Protein AF-A0A0L1I3W3-F1 (afdb_monomer)

Secondary structure (DSSP, 8-state):
-------------GGGEEEEETTEEEEEEE-SS-EEEEEEE------EEEE----STTSSTT-EEEE-------S----S-SEEEEEEEESTTSEEETTEEEEEEEEET--SS-GGG--EE-SSSSSPPEE-EEEEEEEEEETTEEEEEEEEEGGGGGG--S-EEEEEEEETTEEEEEEE----S-EEETT------SEEEE-TT-EEEEE-SSGGGHHHHHTT----TT-EEEESSSSEEEEE--SEESS-EEEEEEEE-SSS-EEEEEEEE--EE---SEEEEEETTSSS-TT-BTTB-HHHHTEEEETTEEEEEE--STT--SPEEEEEEEE--TT----TTTEEEETTEEEEHHHHTT--S--EEEEEEEEEP-TT-SS-EEEEEEEE-HHHHHHHHHTGGGS--EEEEEEEETTEEEEEEEEE-

Foldseek 3Di:
DDPPPPPPDPDDDPVQWDDLFPQWIWGWDDDPPDIDTDTHGHDDQGLEWEEELDPDPPPTRQWDKDFQPDDDDDDDPDDDDRIATEREAEQVRFDDDPQKTKGKYKYFQDFPDDQQPWDWDALDPQAATFRQFLAKDFPDDDPGMTMIMTIGGNVQLLVLDDWDWIWDDRDPRYIYIYIHPDHDDAEAELADDPDPDLEAEAEAFHKYKFFALDLVCCLVQQQFWDAAFQFFKHDPDSGIMITTHHQFHAAKDWGWHWHDDPPNDIDTGIYIYHGDHDDPAAEAEAALLDPPLRRADDVGPNNVVQWDDDPQEIEGEDELDPVDPFKHKYKYKFWRDPVDHWNPPQWFDDPNDTDGNCVQFVPNPSQKRWHHKTWGRDRPDPIIIIMTMIIRGNVSSVVCVVPVVVGDQWGWIWHCHPNDIHIHIYGHD

Radius of gyration: 25.88 Å; Cα contacts (8 Å, |Δi|>4): 914; chains: 1; bounding box: 99×52×63 Å

Nearest PDB structures (foldseek):
  7zwf-assembly1_A-2  TM=3.849E-01  e=6.733E-09  Plasmodium falciparum
  2ymo-assembly1_A  TM=3.704E-01  e=1.082E-05  Plasmodium falciparum 3D7
  7sqc-assembly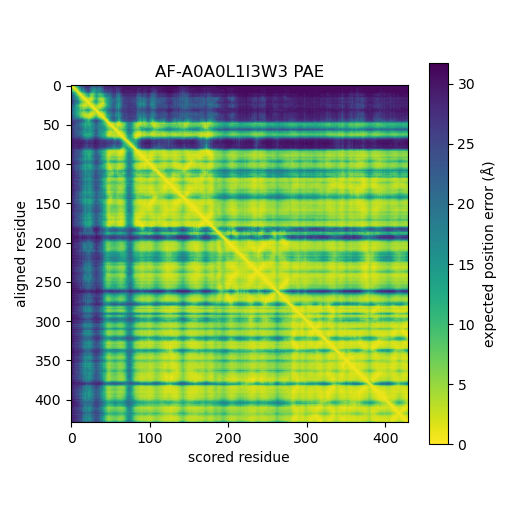1_F3  TM=1.656E-01  e=8.355E-05  Chlamydomonas reinhardtii
  3zmr-assembly2_B  TM=3.013E-01  e=6.967E-01  Bacteroides ovatus
  8rk3-assembly1_U  TM=2.278E-01  e=1.229E+00  Pseudomonas phage JBD30

Solvent-accessible surface area (backbone atoms only — not comparable to full-atom values): 24277 Å² total; per-residue (Å²): 139,81,85,76,78,78,83,81,78,95,74,90,62,84,89,39,63,44,78,38,28,41,31,30,31,37,36,60,46,76,55,101,88,49,78,46,81,43,81,47,76,55,91,53,78,46,50,32,37,32,44,57,87,55,99,48,89,80,60,22,35,51,44,44,84,44,69,66,70,92,74,85,85,90,91,76,97,74,83,92,67,65,51,35,33,38,25,69,30,50,55,75,72,38,49,76,56,94,68,28,31,32,42,41,42,35,25,46,76,47,71,81,39,73,69,89,78,26,39,56,41,54,88,53,94,74,54,53,60,23,57,54,59,41,29,73,43,80,77,47,76,54,100,56,34,34,30,35,37,44,29,28,52,49,81,55,57,84,70,40,86,57,76,43,79,25,55,28,69,46,50,98,54,32,33,42,33,47,29,40,69,51,74,78,87,58,72,48,58,32,72,63,81,86,62,92,66,76,59,48,81,44,49,52,55,36,33,35,41,43,67,48,88,46,59,86,45,46,63,70,54,64,41,67,47,75,68,66,76,66,19,29,38,48,72,80,52,85,38,34,34,39,37,34,41,30,59,44,32,94,58,70,44,81,39,58,47,71,32,40,47,89,80,86,38,69,51,76,37,44,28,38,39,43,46,42,69,69,86,81,70,52,55,42,30,40,21,65,84,43,94,66,68,34,34,36,36,91,96,40,57,68,20,39,83,37,45,49,79,56,97,46,42,34,39,32,58,40,79,47,49,91,86,60,84,57,52,42,32,41,38,38,32,34,48,69,41,99,88,54,64,52,48,48,51,49,29,26,50,55,98,88,37,82,40,50,36,47,70,61,50,66,47,70,80,32,41,60,48,54,50,65,53,43,33,44,62,61,63,79,54,98,66,58,34,32,37,25,35,32,36,42,31,44,71,44,41,56,52,44,56,80,40,48,93,81,44,63,46,71,45,35,36,60,41,59,49,97,95,39,73,31,43,39,35,40,35,57,80

Structure (mmCIF, N/CA/C/O backbone):
data_AF-A0A0L1I3W3-F1
#
_entry.id   AF-A0A0L1I3W3-F1
#
loop_
_atom_site.group_PDB
_atom_site.id
_atom_site.type_symbol
_atom_site.label_atom_id
_atom_site.label_alt_id
_atom_site.label_comp_id
_atom_site.label_asym_id
_atom_site.label_entity_id
_atom_site.label_seq_id
_atom_site.pdbx_PDB_ins_code
_atom_site.Cartn_x
_atom_site.Cartn_y
_atom_site.Cartn_z
_atom_site.occupancy
_atom_site.B_iso_or_equiv
_atom_site.auth_seq_id
_atom_site.auth_comp_id
_atom_site.auth_asym_id
_atom_site.auth_atom_id
_atom_site.pdbx_PDB_model_num
ATOM 1 N N . MET A 1 1 ? -72.632 -1.716 0.679 1.00 32.12 1 MET A N 1
ATOM 2 C CA . MET A 1 1 ? -71.463 -1.840 1.575 1.00 32.12 1 MET A CA 1
ATOM 3 C C . MET A 1 1 ? -70.277 -1.156 0.907 1.00 32.12 1 MET A C 1
ATOM 5 O O . MET A 1 1 ? -69.747 -1.685 -0.059 1.00 32.12 1 MET A O 1
ATOM 9 N N . ARG A 1 2 ? -69.946 0.070 1.332 1.00 24.55 2 ARG A N 1
ATOM 10 C CA . ARG A 1 2 ? -68.727 0.788 0.927 1.00 24.55 2 ARG A CA 1
ATOM 11 C C . ARG A 1 2 ? -67.687 0.540 2.020 1.00 24.55 2 ARG A C 1
ATOM 13 O O . ARG A 1 2 ? -67.900 0.978 3.146 1.00 24.55 2 ARG A O 1
ATOM 20 N N . ASN A 1 3 ? -66.609 -0.173 1.701 1.00 28.14 3 ASN A N 1
ATOM 21 C CA . ASN A 1 3 ? -65.451 -0.279 2.586 1.00 28.14 3 ASN A CA 1
ATOM 22 C C . ASN A 1 3 ? -64.669 1.034 2.509 1.00 28.14 3 ASN A C 1
ATOM 24 O O . ASN A 1 3 ? -63.868 1.240 1.600 1.00 28.14 3 ASN A O 1
ATOM 28 N N . ASN A 1 4 ? -64.937 1.928 3.459 1.00 31.19 4 ASN A N 1
ATOM 29 C CA . ASN A 1 4 ? -64.080 3.068 3.745 1.00 31.19 4 ASN A CA 1
ATOM 30 C C . ASN A 1 4 ? -62.803 2.540 4.410 1.00 31.19 4 ASN A C 1
ATOM 32 O O . ASN A 1 4 ? -62.801 2.245 5.604 1.00 31.19 4 ASN A O 1
ATOM 36 N N . ALA A 1 5 ? -61.721 2.416 3.642 1.00 31.83 5 ALA A N 1
ATOM 37 C CA . ALA A 1 5 ? -60.388 2.366 4.224 1.00 31.83 5 ALA A CA 1
ATOM 38 C C . ALA A 1 5 ? -60.124 3.732 4.873 1.00 31.83 5 ALA A C 1
ATOM 40 O O . ALA A 1 5 ? -59.986 4.744 4.187 1.00 31.83 5 ALA A O 1
ATOM 41 N N . ILE A 1 6 ? -60.138 3.775 6.204 1.00 30.36 6 ILE A N 1
ATOM 42 C CA . ILE A 1 6 ? -59.765 4.962 6.969 1.00 30.36 6 ILE A CA 1
ATOM 43 C C . ILE A 1 6 ? -58.246 5.102 6.839 1.00 30.36 6 ILE A C 1
ATOM 45 O O . ILE A 1 6 ? -57.497 4.273 7.348 1.00 30.36 6 ILE A O 1
ATOM 49 N N . SER A 1 7 ? -57.799 6.135 6.126 1.00 38.50 7 SER A N 1
ATOM 50 C CA . SER A 1 7 ? -56.400 6.561 6.111 1.00 38.50 7 SER A CA 1
ATOM 51 C C . SER A 1 7 ? -56.033 7.093 7.495 1.00 38.50 7 SER A C 1
ATOM 53 O O . SER A 1 7 ? -56.432 8.196 7.868 1.00 38.50 7 SER A O 1
ATOM 55 N N . SER A 1 8 ? -55.299 6.305 8.274 1.00 37.59 8 SER A N 1
ATOM 56 C CA . SER A 1 8 ? -54.745 6.728 9.558 1.00 37.59 8 SER A CA 1
ATOM 57 C C . SER A 1 8 ? -53.394 7.430 9.355 1.00 37.59 8 SER A C 1
ATOM 59 O O . SER A 1 8 ? -52.388 6.761 9.135 1.00 37.59 8 SER A O 1
ATOM 61 N N . GLY A 1 9 ? -53.384 8.764 9.479 1.00 41.81 9 GLY A N 1
ATOM 62 C CA . GLY A 1 9 ? -52.188 9.584 9.732 1.00 41.81 9 GLY A CA 1
ATOM 63 C C . GLY A 1 9 ? -51.567 10.268 8.505 1.00 41.81 9 GLY A C 1
ATOM 64 O O . GLY A 1 9 ? -50.912 9.626 7.696 1.00 41.81 9 GLY A O 1
ATOM 65 N N . ASN A 1 10 ? -51.713 11.596 8.411 1.00 39.38 10 ASN A N 1
ATOM 66 C CA . ASN A 1 10 ? -51.161 12.436 7.333 1.00 39.38 10 ASN A CA 1
ATOM 67 C C . ASN A 1 10 ? -49.741 12.979 7.602 1.00 39.38 10 ASN A C 1
ATOM 69 O O . ASN A 1 10 ? -49.244 13.775 6.811 1.00 39.38 10 ASN A O 1
ATOM 73 N N . GLU A 1 11 ? -49.067 12.583 8.686 1.00 46.62 11 GLU A N 1
ATOM 74 C CA . GLU A 1 11 ? -47.752 13.142 9.032 1.00 46.62 11 GLU A CA 1
ATOM 75 C C . GLU A 1 11 ? -46.655 12.077 9.046 1.00 46.62 11 GLU A C 1
ATOM 77 O O . GLU A 1 11 ? -46.411 11.387 10.037 1.00 46.62 11 GLU A O 1
ATOM 82 N N . TYR A 1 12 ? -45.953 11.987 7.919 1.00 45.53 12 TYR A N 1
ATOM 83 C CA . TYR A 1 12 ? -44.620 11.406 7.847 1.00 45.53 12 TYR A CA 1
ATOM 84 C C . TYR A 1 12 ? -43.681 12.166 8.798 1.00 45.53 12 TYR A C 1
ATOM 86 O O . TYR A 1 12 ? -43.536 13.383 8.697 1.00 45.53 12 TYR A O 1
ATOM 94 N N . ARG A 1 13 ? -43.031 11.447 9.719 1.00 51.47 13 ARG A N 1
ATOM 95 C CA . ARG A 1 13 ? -42.007 11.998 10.618 1.00 51.47 13 ARG A CA 1
ATOM 96 C C . ARG A 1 13 ? -40.660 11.371 10.290 1.00 51.47 13 ARG A C 1
ATOM 98 O O . ARG A 1 13 ? -40.440 10.189 10.547 1.00 51.47 13 ARG A O 1
ATOM 105 N N . GLU A 1 14 ? -39.770 12.185 9.736 1.00 40.00 14 GLU A N 1
ATOM 106 C CA . GLU A 1 14 ? -38.460 11.796 9.198 1.00 40.00 14 GLU A CA 1
ATOM 107 C C . GLU A 1 14 ? -37.551 11.095 10.234 1.00 40.00 14 GLU A C 1
ATOM 109 O O . GLU A 1 14 ? -36.748 10.239 9.877 1.00 40.00 14 GLU A O 1
ATOM 114 N N . GLY A 1 15 ? -37.746 11.357 11.534 1.00 40.88 15 GLY A N 1
ATOM 115 C CA . GLY A 1 15 ? -36.975 10.758 12.636 1.00 40.88 15 GLY A CA 1
ATOM 116 C C . GLY A 1 15 ? -37.292 9.296 12.996 1.00 40.88 15 GLY A C 1
ATOM 117 O O . GLY A 1 15 ? -36.609 8.736 13.848 1.00 40.88 15 GLY A O 1
ATOM 118 N N . ASN A 1 16 ? -38.294 8.664 12.370 1.00 50.69 16 ASN A N 1
ATOM 119 C CA . ASN A 1 16 ? -38.729 7.290 12.689 1.00 50.69 16 ASN A CA 1
ATOM 120 C C . ASN A 1 16 ? -38.300 6.238 11.649 1.00 50.69 16 ASN A C 1
ATOM 122 O O . ASN A 1 16 ? -38.809 5.111 11.641 1.00 50.69 16 ASN A O 1
ATOM 126 N N . LEU A 1 17 ? -37.382 6.606 10.755 1.00 53.34 17 LEU A N 1
ATOM 127 C CA . LEU A 1 17 ? -36.817 5.722 9.743 1.00 53.34 17 LEU A CA 1
ATOM 128 C C . LEU A 1 17 ? -35.491 5.135 10.225 1.00 53.34 17 LEU A C 1
ATOM 130 O O . LEU A 1 17 ? -34.501 5.841 10.394 1.00 53.34 17 LEU A O 1
ATOM 134 N N . PHE A 1 18 ? -35.459 3.817 10.385 1.00 55.09 18 PHE A N 1
ATOM 135 C CA . PHE A 1 18 ? -34.249 3.071 10.705 1.00 55.09 18 PHE A CA 1
ATOM 136 C C . PHE A 1 18 ? -33.809 2.295 9.472 1.00 55.09 18 PHE A C 1
ATOM 138 O O . PHE A 1 18 ? -34.452 1.329 9.058 1.00 55.09 18 PHE A O 1
ATOM 145 N N . LEU A 1 19 ? -32.715 2.723 8.850 1.00 48.75 19 LEU A N 1
ATOM 146 C CA . LEU A 1 19 ? -32.187 2.051 7.669 1.00 48.75 19 LEU A CA 1
ATOM 147 C C . LEU A 1 19 ? -31.677 0.652 8.056 1.00 48.75 19 LEU A C 1
ATOM 149 O O . LEU A 1 19 ? -30.746 0.525 8.848 1.00 48.75 19 LEU A O 1
ATOM 153 N N . LEU A 1 20 ? -32.291 -0.403 7.514 1.00 50.34 20 LEU A N 1
ATOM 154 C CA . LEU A 1 20 ? -31.858 -1.785 7.751 1.00 50.34 20 LEU A CA 1
ATOM 155 C C . LEU A 1 20 ? -30.804 -2.206 6.730 1.00 50.34 20 LEU A C 1
ATOM 157 O O . LEU A 1 20 ? -29.879 -2.940 7.061 1.00 50.34 20 LEU A O 1
ATOM 161 N N . ASN A 1 21 ? -30.984 -1.770 5.483 1.00 44.81 21 ASN A N 1
ATOM 162 C CA . ASN A 1 21 ? -30.038 -1.885 4.381 1.00 44.81 21 ASN A CA 1
ATOM 163 C C . ASN A 1 21 ? -30.440 -0.911 3.248 1.00 44.81 21 ASN A C 1
ATOM 165 O O . ASN A 1 21 ? -31.474 -0.245 3.299 1.00 44.81 21 ASN A O 1
ATOM 169 N N . ASP A 1 22 ? -29.666 -0.881 2.171 1.00 44.09 22 ASP A N 1
ATOM 170 C CA . ASP A 1 22 ? -29.839 0.031 1.024 1.00 44.09 22 ASP A CA 1
ATOM 171 C C . ASP A 1 22 ? -30.967 -0.347 0.080 1.00 44.09 22 ASP A C 1
ATOM 173 O O . ASP A 1 22 ? -31.096 0.174 -1.020 1.00 44.09 22 ASP A O 1
ATOM 177 N N . SER A 1 23 ? -31.784 -1.282 0.511 1.00 45.28 23 SER A N 1
ATOM 178 C CA . SER A 1 23 ? -33.004 -1.682 -0.142 1.00 45.28 23 SER A CA 1
ATOM 179 C C . SER A 1 23 ? -34.118 -1.842 0.879 1.00 45.28 23 SER A C 1
ATOM 181 O O . SER A 1 23 ? -35.153 -2.405 0.551 1.00 45.28 23 SER A O 1
ATOM 183 N N . THR A 1 24 ? -33.929 -1.470 2.151 1.00 52.06 24 THR A N 1
ATOM 184 C CA . THR A 1 24 ? -34.914 -1.737 3.198 1.00 52.06 24 THR A CA 1
ATOM 185 C C . THR A 1 24 ? -34.793 -0.778 4.380 1.00 52.06 24 THR A C 1
ATOM 187 O O . THR A 1 24 ? -33.747 -0.696 5.020 1.00 52.06 24 THR A O 1
ATOM 190 N N . VAL A 1 25 ? -35.886 -0.108 4.729 1.00 59.00 25 VAL A N 1
ATOM 191 C CA . VAL A 1 25 ? -35.992 0.767 5.901 1.00 59.00 25 VAL A CA 1
ATOM 192 C C . VAL A 1 25 ? -37.079 0.230 6.823 1.00 59.00 25 VAL A C 1
ATOM 194 O O . VAL A 1 25 ? -38.150 -0.164 6.365 1.00 59.00 25 VAL A O 1
ATOM 197 N N . LEU A 1 26 ? -36.795 0.184 8.118 1.00 60.22 26 LEU A N 1
ATOM 198 C CA . LEU A 1 26 ? -37.783 -0.052 9.157 1.00 60.22 26 LEU A CA 1
ATOM 199 C C . LEU A 1 26 ? -38.427 1.298 9.484 1.00 60.22 26 LEU A C 1
ATOM 201 O O . LEU A 1 26 ? -37.741 2.212 9.937 1.00 60.22 26 LEU A O 1
ATOM 205 N N . TYR A 1 27 ? -39.724 1.437 9.256 1.00 58.06 27 TYR A N 1
ATOM 206 C CA . TYR A 1 27 ? -40.475 2.596 9.721 1.00 58.06 27 TYR A CA 1
ATOM 207 C C . TYR A 1 27 ? -41.298 2.175 10.930 1.00 58.06 27 TYR A C 1
ATOM 209 O O . TYR A 1 27 ? -42.188 1.328 10.818 1.00 58.06 27 TYR A O 1
ATOM 217 N N . ASN A 1 28 ? -40.951 2.722 12.094 1.00 53.97 28 ASN A N 1
ATOM 218 C CA . ASN A 1 28 ? -41.685 2.455 13.322 1.00 53.97 28 ASN A CA 1
ATOM 219 C C . ASN A 1 28 ? -42.743 3.543 13.518 1.00 53.97 28 ASN A C 1
ATOM 221 O O . ASN A 1 28 ? -42.424 4.717 13.724 1.00 53.97 28 ASN A O 1
ATOM 225 N N . TYR A 1 29 ? -44.005 3.148 13.424 1.00 56.81 29 TYR A N 1
ATOM 226 C CA . TYR A 1 29 ? -45.146 4.027 13.602 1.00 56.81 29 TYR A CA 1
ATOM 227 C C . TYR A 1 29 ? -45.831 3.697 14.922 1.00 56.81 29 TYR A C 1
ATOM 229 O O . TYR A 1 29 ? -46.306 2.583 15.131 1.00 56.81 29 TYR A O 1
ATOM 237 N N . LEU A 1 30 ? -45.884 4.680 15.812 1.00 54.62 30 LEU A N 1
ATOM 238 C CA . LEU A 1 30 ? -46.616 4.593 17.066 1.00 54.62 30 LEU A CA 1
ATOM 239 C C . LEU A 1 30 ? -47.867 5.452 16.933 1.00 54.62 30 LEU A C 1
ATOM 241 O O . LEU A 1 30 ? -47.768 6.655 16.692 1.00 54.62 30 LEU A O 1
ATOM 245 N N . ASN A 1 31 ? -49.029 4.828 17.089 1.00 51.72 31 ASN A N 1
ATOM 246 C CA . ASN A 1 31 ? -50.277 5.532 17.347 1.00 51.72 31 ASN A CA 1
ATOM 247 C C . ASN A 1 31 ? -50.618 5.391 18.839 1.00 51.72 31 ASN A C 1
ATOM 249 O O . ASN A 1 31 ? -50.085 4.518 19.517 1.00 51.72 31 ASN A O 1
ATOM 253 N N . GLU A 1 32 ? -51.537 6.209 19.348 1.00 48.69 32 GLU A N 1
ATOM 254 C CA . GLU A 1 32 ? -51.949 6.277 20.758 1.00 48.69 32 GLU A CA 1
ATOM 255 C C . GLU A 1 32 ? -52.351 4.924 21.380 1.00 48.69 32 GLU A C 1
ATOM 257 O O . GLU A 1 32 ? -52.395 4.806 22.602 1.00 48.69 32 GLU A O 1
ATOM 262 N N . LYS A 1 33 ? -52.652 3.903 20.563 1.00 51.78 33 LYS A N 1
ATOM 263 C CA . LYS A 1 33 ? -53.108 2.579 21.016 1.00 51.78 33 LYS A CA 1
ATOM 264 C C . LYS A 1 33 ? -52.267 1.394 20.536 1.00 51.78 33 LYS A C 1
ATOM 266 O O . LYS A 1 33 ? -52.346 0.345 21.160 1.00 51.78 33 LYS A O 1
ATOM 271 N N . ASP A 1 34 ? -51.456 1.550 19.487 1.00 45.06 34 ASP A N 1
ATOM 272 C CA . ASP A 1 34 ? -50.763 0.438 18.823 1.00 45.06 34 ASP A CA 1
ATOM 273 C C . ASP A 1 34 ? -49.394 0.860 18.269 1.00 45.06 34 ASP A C 1
ATOM 275 O O . ASP A 1 34 ? -49.188 2.010 17.869 1.00 45.06 34 ASP A O 1
ATOM 279 N N . SER A 1 35 ? -48.478 -0.108 18.170 1.00 50.62 35 SER A N 1
ATOM 280 C CA . SER A 1 35 ? -47.206 0.042 17.455 1.00 50.62 35 SER A CA 1
ATOM 281 C C . SER A 1 35 ? -47.213 -0.783 16.171 1.00 50.62 35 SER A C 1
ATOM 283 O O . SER A 1 35 ? -47.541 -1.969 16.184 1.00 50.62 35 SER A O 1
ATOM 285 N N . TYR A 1 36 ? -46.845 -0.151 15.061 1.00 53.59 36 TYR A N 1
ATOM 286 C CA . TYR A 1 36 ? -46.778 -0.758 13.739 1.00 53.59 36 TYR A CA 1
ATOM 287 C C . TYR A 1 36 ? -45.350 -0.665 13.210 1.00 53.59 36 TYR A C 1
ATOM 289 O O . TYR A 1 36 ? -44.762 0.414 13.137 1.00 53.59 36 TYR A O 1
ATOM 297 N N . LEU A 1 37 ? -44.804 -1.809 12.800 1.00 50.56 37 LEU A N 1
ATOM 298 C CA . LEU A 1 37 ? -43.472 -1.903 12.221 1.00 50.56 37 LEU A CA 1
ATOM 299 C C . LEU A 1 37 ? -43.581 -2.176 10.722 1.00 50.56 37 LEU A C 1
ATOM 301 O O . LEU A 1 37 ? -43.945 -3.278 10.311 1.00 50.56 37 LEU A O 1
ATOM 305 N N . TYR A 1 38 ? -43.252 -1.184 9.901 1.00 51.56 38 TYR A N 1
ATOM 306 C CA . TYR A 1 38 ? -43.263 -1.329 8.450 1.00 51.56 38 TYR A CA 1
ATOM 307 C C . TYR A 1 38 ? -41.865 -1.652 7.932 1.00 51.56 38 TYR A C 1
ATOM 309 O O . TYR A 1 38 ? -40.892 -0.977 8.264 1.00 51.56 38 TYR A O 1
ATOM 317 N N . LEU A 1 39 ? -41.773 -2.671 7.078 1.00 52.25 39 LEU A N 1
ATOM 318 C CA . LEU A 1 39 ? -40.559 -3.010 6.343 1.00 52.25 39 LEU A CA 1
ATOM 319 C C . LEU A 1 39 ? -40.672 -2.463 4.913 1.00 52.25 39 LEU A C 1
ATOM 321 O O . LEU A 1 39 ? -41.289 -3.082 4.047 1.00 52.25 39 LEU A O 1
ATOM 325 N N . ILE A 1 40 ? -40.089 -1.295 4.662 1.00 53.94 40 ILE A N 1
ATOM 326 C CA . ILE A 1 40 ? -40.181 -0.598 3.375 1.00 53.94 40 ILE A CA 1
ATOM 327 C C . ILE A 1 40 ? -39.016 -1.032 2.498 1.00 53.94 40 ILE A C 1
ATOM 329 O O . ILE A 1 40 ? -37.878 -0.727 2.832 1.00 53.94 40 ILE A O 1
ATOM 333 N N . LYS A 1 41 ? -39.275 -1.713 1.375 1.00 46.84 41 LYS A N 1
ATOM 334 C CA . LYS A 1 41 ? -38.226 -2.129 0.432 1.00 46.84 41 LYS A CA 1
ATOM 335 C C . LYS A 1 41 ? -37.979 -1.070 -0.657 1.00 46.84 41 LYS A C 1
ATOM 337 O O . LYS A 1 41 ? -38.923 -0.661 -1.322 1.00 46.84 41 LYS A O 1
ATOM 342 N N . HIS A 1 42 ? -36.727 -0.673 -0.883 1.00 45.19 42 HIS A N 1
ATOM 343 C CA . HIS A 1 42 ? -36.258 0.175 -1.995 1.00 45.19 42 HIS A CA 1
ATOM 344 C C . HIS A 1 42 ? -35.174 -0.559 -2.817 1.00 45.19 42 HIS A C 1
ATOM 346 O O . HIS A 1 42 ? -34.877 -1.702 -2.504 1.00 45.19 42 HIS A O 1
ATOM 352 N N . LYS A 1 43 ? -34.632 -0.020 -3.915 1.00 37.38 43 LYS A N 1
ATOM 353 C CA . LYS A 1 43 ? -33.600 -0.700 -4.740 1.00 37.38 43 LYS A CA 1
ATOM 354 C C . LYS A 1 43 ? -32.288 0.100 -4.693 1.00 37.38 43 LYS A C 1
ATOM 356 O O . LYS A 1 43 ? -32.216 1.149 -5.322 1.00 37.38 43 LYS A O 1
ATOM 361 N N . GLY A 1 44 ? -31.264 -0.431 -4.015 1.00 41.28 44 GLY A N 1
ATOM 362 C CA . GLY A 1 44 ? -29.908 0.134 -3.907 1.00 41.28 44 GLY A CA 1
ATOM 363 C C . GLY A 1 44 ? -28.878 -0.874 -3.350 1.00 41.28 44 GLY A C 1
ATOM 364 O O . GLY A 1 44 ? -29.248 -1.925 -2.827 1.00 41.28 44 GLY A O 1
ATOM 365 N N . SER A 1 45 ? -27.580 -0.594 -3.526 1.00 42.53 45 SER A N 1
ATOM 366 C CA . SER A 1 45 ? -26.414 -1.417 -3.129 1.00 42.53 45 SER A CA 1
ATOM 367 C C . SER A 1 45 ? -26.109 -1.330 -1.627 1.00 42.53 45 SER A C 1
ATOM 369 O O . SER A 1 45 ? -25.884 -0.227 -1.171 1.00 42.53 45 SER A O 1
ATOM 371 N N . VAL A 1 46 ? -26.033 -2.428 -0.858 1.00 51.69 46 VAL A N 1
ATOM 372 C CA . VAL A 1 46 ? -25.930 -2.407 0.629 1.00 51.69 46 VAL A CA 1
ATOM 373 C C . VAL A 1 46 ? -24.640 -1.748 1.177 1.00 51.69 46 VAL A C 1
ATOM 375 O O . VAL A 1 46 ? -23.575 -2.358 1.175 1.00 51.69 46 VAL A O 1
ATOM 378 N N . LYS A 1 47 ? -24.755 -0.531 1.718 1.00 59.34 47 LYS A N 1
ATOM 379 C CA . LYS A 1 47 ? -23.778 0.266 2.484 1.00 59.34 47 LYS A CA 1
ATOM 380 C C . LYS A 1 47 ? -23.869 0.043 3.998 1.00 59.34 47 LYS A C 1
ATOM 382 O O . LYS A 1 47 ? -22.966 0.455 4.730 1.00 59.34 47 LYS A O 1
ATOM 387 N N . HIS A 1 48 ? -24.943 -0.598 4.469 1.00 68.69 48 HIS A N 1
ATOM 388 C CA . HIS A 1 48 ? -25.215 -0.830 5.890 1.00 68.69 48 HIS A CA 1
ATOM 389 C C . HIS A 1 48 ? -25.477 -2.313 6.194 1.00 68.69 48 HIS A C 1
ATOM 391 O O . HIS A 1 48 ? -26.465 -2.882 5.730 1.00 68.69 48 HIS A O 1
ATOM 397 N N . CYS A 1 49 ? -24.619 -2.934 7.011 1.00 75.38 49 CYS A N 1
ATOM 398 C CA . CYS A 1 49 ? -24.814 -4.304 7.504 1.00 75.38 49 CYS A CA 1
ATOM 399 C C . CYS A 1 49 ? -25.297 -4.269 8.962 1.00 75.38 49 CYS A C 1
ATOM 401 O O . CYS A 1 49 ? -24.635 -3.666 9.807 1.00 75.38 49 CYS A O 1
ATOM 403 N N . THR A 1 50 ? -26.404 -4.950 9.281 1.00 74.56 50 THR A N 1
ATOM 404 C CA . THR A 1 50 ? -26.921 -5.052 10.658 1.00 74.56 50 THR A CA 1
ATOM 405 C C . THR A 1 50 ? -26.853 -6.493 11.157 1.00 74.56 50 THR A C 1
ATOM 407 O O . THR A 1 50 ? -27.498 -7.388 10.608 1.00 74.56 50 THR A O 1
ATOM 410 N N . LEU A 1 51 ? -26.072 -6.719 12.213 1.00 73.50 51 LEU A N 1
ATOM 411 C CA . LEU A 1 51 ? -25.788 -8.028 12.790 1.00 73.50 51 LEU A CA 1
ATOM 412 C C . LEU A 1 51 ? -26.481 -8.203 14.148 1.00 73.50 51 LEU A C 1
ATOM 414 O O . LEU A 1 51 ? -26.112 -7.561 15.126 1.00 73.50 51 LEU A O 1
ATOM 418 N N . LEU A 1 52 ? -27.451 -9.117 14.214 1.00 69.38 52 LEU A N 1
ATOM 419 C CA . LEU A 1 52 ? -28.153 -9.526 15.439 1.00 69.38 52 LEU A CA 1
ATOM 420 C C . LEU A 1 52 ? -27.610 -10.833 16.045 1.00 69.38 52 LEU A C 1
ATOM 422 O O . LEU A 1 52 ? -28.059 -11.244 17.110 1.00 69.38 52 LEU A O 1
ATOM 426 N N . TYR A 1 53 ? -26.704 -11.531 15.347 1.00 68.44 53 TYR A N 1
ATOM 427 C CA . TYR A 1 53 ? -26.229 -12.896 15.651 1.00 68.44 53 TYR A CA 1
ATOM 428 C C . TYR A 1 53 ? -27.323 -13.979 15.701 1.00 68.44 53 TYR A C 1
ATOM 430 O O . TYR A 1 53 ? -27.087 -15.112 16.126 1.00 68.44 53 TYR A O 1
ATOM 438 N N . LEU A 1 54 ? -28.526 -13.682 15.214 1.00 67.31 54 LEU A N 1
ATOM 439 C CA . LEU A 1 54 ? -29.614 -14.652 15.137 1.00 67.31 54 LEU A CA 1
ATOM 440 C C . LEU A 1 54 ? -29.463 -15.491 13.867 1.00 67.31 54 LEU A C 1
ATOM 442 O O . LEU A 1 54 ? -29.560 -14.964 12.766 1.00 67.31 54 LEU A O 1
ATOM 446 N N . LYS A 1 55 ? -29.287 -16.812 13.979 1.00 65.25 55 LYS A N 1
ATOM 447 C CA . LYS A 1 55 ? -29.157 -17.725 12.820 1.00 65.25 55 LYS A CA 1
ATOM 448 C C . LYS A 1 55 ? -30.506 -18.019 12.127 1.00 65.25 55 LYS A C 1
ATOM 450 O O . LYS A 1 55 ? -30.770 -19.160 11.759 1.00 65.25 55 LYS A O 1
ATOM 455 N N . LYS A 1 56 ? -31.360 -17.001 11.974 1.00 61.66 56 LYS A N 1
ATOM 456 C CA . LYS A 1 56 ? -32.628 -17.034 11.231 1.00 61.66 56 LYS A CA 1
ATOM 457 C C . LYS A 1 56 ? -32.487 -16.197 9.960 1.00 61.66 56 LYS A C 1
ATOM 459 O O . LYS A 1 56 ? -31.890 -15.120 9.987 1.00 61.66 56 LYS A O 1
ATOM 464 N N . GLU A 1 57 ? -33.040 -16.686 8.855 1.00 51.94 57 GLU A N 1
ATOM 465 C CA . GLU A 1 57 ? -33.089 -15.931 7.600 1.00 51.94 57 GLU A CA 1
ATOM 466 C C . GLU A 1 57 ? -33.846 -14.607 7.828 1.00 51.94 57 GLU A C 1
ATOM 468 O O . GLU A 1 57 ? -34.792 -14.558 8.613 1.00 51.94 57 GLU A O 1
ATOM 473 N N . TYR A 1 58 ? -33.375 -13.517 7.209 1.00 59.53 58 TYR A N 1
ATOM 474 C CA . TYR A 1 58 ? -33.909 -12.144 7.324 1.00 59.53 58 TYR A CA 1
ATOM 475 C C . TYR A 1 58 ? -33.711 -11.414 8.666 1.00 59.53 58 TYR A C 1
ATOM 477 O O . TYR A 1 58 ? -33.947 -10.210 8.727 1.00 59.53 58 TYR A O 1
ATOM 485 N N . ALA A 1 59 ? -33.223 -12.080 9.719 1.00 61.06 59 ALA A N 1
ATOM 486 C CA . ALA A 1 59 ? -32.981 -11.442 11.018 1.00 61.06 59 ALA A CA 1
ATOM 487 C C . ALA A 1 59 ? -31.716 -10.567 11.055 1.00 61.06 59 ALA A C 1
ATOM 489 O O . ALA A 1 59 ? -31.550 -9.785 11.977 1.00 61.06 59 ALA A O 1
ATOM 490 N N . ASN A 1 60 ? -30.821 -10.682 10.071 1.00 67.38 60 ASN A N 1
ATOM 491 C CA . ASN A 1 60 ? -29.597 -9.877 9.984 1.00 67.38 60 ASN A CA 1
ATOM 492 C C . ASN A 1 60 ? -29.600 -9.133 8.644 1.00 67.38 60 ASN A C 1
ATOM 494 O O . ASN A 1 60 ? -29.089 -9.661 7.653 1.00 67.38 60 ASN A O 1
ATOM 498 N N . PRO A 1 61 ? -30.243 -7.957 8.562 1.00 68.88 61 PRO A N 1
ATOM 499 C CA . PRO A 1 61 ? -30.290 -7.175 7.336 1.00 68.88 61 PRO A CA 1
ATOM 500 C C . PRO A 1 61 ? -28.902 -6.950 6.724 1.00 68.88 61 PRO A C 1
ATOM 502 O O . PRO A 1 61 ? -27.936 -6.634 7.417 1.00 68.88 61 PRO A O 1
ATOM 505 N N . GLY A 1 62 ? -28.807 -7.148 5.409 1.00 71.75 62 GLY A N 1
ATOM 506 C CA . GLY A 1 62 ? -27.543 -7.105 4.669 1.00 71.75 62 GLY A CA 1
ATOM 507 C C . GLY A 1 62 ? -26.780 -8.435 4.638 1.00 71.75 62 GLY A C 1
ATOM 508 O O . GLY A 1 62 ? -26.004 -8.645 3.711 1.00 71.75 62 GLY A O 1
ATOM 509 N N . PHE A 1 63 ? -27.033 -9.370 5.563 1.00 76.94 63 PHE A N 1
ATOM 510 C CA . PHE A 1 63 ? -26.400 -10.691 5.549 1.00 76.94 63 PHE A CA 1
ATOM 511 C C . PHE A 1 63 ? -27.241 -11.731 4.805 1.00 76.94 63 PHE A C 1
ATOM 513 O O . PHE A 1 63 ? -28.397 -11.996 5.140 1.00 76.94 63 PHE A O 1
ATOM 520 N N . VAL A 1 64 ? -26.620 -12.391 3.831 1.00 81.88 64 VAL A N 1
ATOM 521 C CA . VAL A 1 64 ? -27.203 -13.483 3.046 1.00 81.88 64 VAL A CA 1
ATOM 522 C C . VAL A 1 64 ? -26.559 -14.803 3.456 1.00 81.88 64 VAL A C 1
ATOM 524 O O . VAL A 1 64 ? -25.343 -14.893 3.618 1.00 81.88 64 VAL A O 1
ATOM 527 N N . LYS A 1 65 ? -27.373 -15.844 3.637 1.00 83.19 65 LYS A N 1
ATOM 528 C CA . LYS A 1 65 ? -26.891 -17.196 3.926 1.00 83.19 65 LYS A CA 1
ATOM 529 C C . LYS A 1 65 ? -26.305 -17.818 2.657 1.00 83.19 65 LYS A C 1
ATOM 531 O O . LYS A 1 65 ? -27.027 -18.087 1.704 1.00 83.19 65 LYS A O 1
ATOM 536 N N . GLU A 1 66 ? -25.009 -18.089 2.663 1.00 82.75 66 GLU A N 1
ATOM 537 C CA . GLU A 1 66 ? -24.310 -18.827 1.616 1.00 82.75 66 GLU A CA 1
ATOM 538 C C . GLU A 1 66 ? -24.014 -20.250 2.096 1.00 82.75 66 GLU A C 1
ATOM 540 O O . GLU A 1 66 ? -23.417 -20.453 3.155 1.00 82.75 66 GLU A O 1
ATOM 545 N N . ILE A 1 67 ? -24.403 -21.250 1.305 1.00 79.56 67 ILE A N 1
ATOM 546 C CA . ILE A 1 67 ? -24.045 -22.650 1.553 1.00 79.56 67 ILE A CA 1
ATOM 547 C C . ILE A 1 67 ? -22.652 -22.889 0.962 1.00 79.56 67 ILE A C 1
ATOM 549 O O . ILE A 1 67 ? -22.442 -22.671 -0.233 1.00 79.56 67 ILE A O 1
ATOM 553 N N . LYS A 1 68 ? -21.700 -23.355 1.781 1.00 67.50 68 LYS A N 1
ATOM 554 C CA . LYS A 1 68 ? -20.367 -23.773 1.327 1.00 67.50 68 LYS A CA 1
ATOM 555 C C . LYS A 1 68 ? -20.531 -24.978 0.392 1.00 67.50 68 LYS A C 1
ATOM 557 O O . LYS A 1 68 ? -20.659 -26.109 0.849 1.00 67.50 68 LYS A O 1
ATOM 562 N N . ARG A 1 69 ? -20.531 -24.756 -0.924 1.00 54.00 69 ARG A N 1
ATOM 563 C CA . ARG A 1 69 ? -20.260 -25.830 -1.890 1.00 54.00 69 ARG A CA 1
ATOM 564 C C . ARG A 1 69 ? -18.753 -26.076 -1.849 1.00 54.00 69 ARG A C 1
ATOM 566 O O . ARG A 1 69 ? -18.003 -25.121 -2.015 1.00 54.00 69 ARG A O 1
ATOM 573 N N . ASN A 1 70 ? -18.339 -27.307 -1.542 1.00 44.59 70 ASN A N 1
ATOM 574 C CA . ASN A 1 70 ? -16.944 -27.735 -1.378 1.00 44.59 70 ASN A CA 1
ATOM 575 C C . ASN A 1 70 ? -15.996 -27.062 -2.389 1.00 44.59 70 ASN A C 1
ATOM 577 O O . ASN A 1 70 ? -15.876 -27.519 -3.522 1.00 44.59 70 ASN A O 1
ATOM 581 N N . HIS A 1 71 ? -15.298 -26.008 -1.964 1.00 41.84 71 HIS A N 1
ATOM 582 C CA . HIS A 1 71 ? -14.095 -25.537 -2.634 1.00 41.84 71 HIS A CA 1
ATOM 583 C C . HIS A 1 71 ? -12.907 -26.041 -1.828 1.00 41.84 71 HIS A C 1
ATOM 585 O O . HIS A 1 71 ? -12.748 -25.751 -0.643 1.00 41.84 71 HIS A O 1
ATOM 591 N N . THR A 1 72 ? -12.127 -26.884 -2.487 1.00 43.50 72 THR A N 1
ATOM 592 C CA . THR A 1 72 ? -10.894 -27.476 -1.998 1.00 43.50 72 THR A CA 1
ATOM 593 C C . THR A 1 72 ? -9.852 -26.418 -1.633 1.00 43.50 72 THR A C 1
ATOM 595 O O . THR A 1 72 ? -9.758 -25.365 -2.259 1.00 43.50 72 THR A O 1
ATOM 598 N N . THR A 1 73 ? -9.027 -26.813 -0.661 1.00 39.41 73 THR A N 1
ATOM 599 C CA . THR A 1 73 ? -7.711 -26.297 -0.243 1.00 39.41 73 THR A CA 1
ATOM 600 C C . THR A 1 73 ? -7.625 -25.070 0.684 1.00 39.41 73 THR A C 1
ATOM 602 O O . THR A 1 73 ? -7.660 -23.919 0.271 1.00 39.41 73 THR A O 1
ATOM 605 N N . THR A 1 74 ? -7.364 -25.423 1.956 1.00 40.50 74 THR A N 1
ATOM 606 C CA . THR A 1 74 ? -6.380 -24.851 2.902 1.00 40.50 74 THR A CA 1
ATOM 607 C C . THR A 1 74 ? -6.618 -23.462 3.493 1.00 40.50 74 THR A C 1
ATOM 609 O O . THR A 1 74 ? -6.126 -22.474 2.969 1.00 40.50 74 THR A O 1
ATOM 612 N N . LEU A 1 75 ? -7.243 -23.422 4.678 1.00 35.97 75 LEU A N 1
ATOM 613 C CA . LEU A 1 75 ? -6.612 -23.124 5.985 1.00 35.97 75 LEU A CA 1
ATOM 614 C C . LEU A 1 75 ? -7.684 -22.655 6.977 1.00 35.97 75 LEU A C 1
ATOM 616 O O . LEU A 1 75 ? -8.000 -21.476 7.045 1.00 35.97 75 LEU A O 1
ATOM 620 N N . THR A 1 76 ? -8.248 -23.610 7.718 1.00 38.16 76 THR A N 1
ATOM 621 C CA . THR A 1 76 ? -8.618 -23.574 9.151 1.00 38.16 76 THR A CA 1
ATOM 622 C C . THR A 1 76 ? -9.634 -24.686 9.406 1.00 38.16 76 THR A C 1
ATOM 624 O O . THR A 1 76 ? -10.603 -24.866 8.669 1.00 38.16 76 THR A O 1
ATOM 627 N N . LYS A 1 77 ? -9.356 -25.509 10.421 1.00 38.31 77 LYS A N 1
ATOM 628 C CA . LYS A 1 77 ? -10.278 -26.521 10.937 1.00 38.31 77 LYS A CA 1
ATOM 629 C C . LYS A 1 77 ? -11.422 -25.794 11.646 1.00 38.31 77 LYS A C 1
ATOM 631 O O . LYS A 1 77 ? -11.321 -25.574 12.844 1.00 38.31 77 LYS A O 1
ATOM 636 N N . ASP A 1 78 ? -12.484 -25.450 10.927 1.00 41.44 78 ASP A N 1
ATOM 637 C CA . ASP A 1 78 ? -13.753 -25.086 11.559 1.00 41.44 78 ASP A CA 1
ATOM 638 C C . ASP A 1 78 ? -14.764 -26.215 11.382 1.00 41.44 78 ASP A C 1
ATOM 640 O O . ASP A 1 78 ? -15.259 -26.504 10.289 1.00 41.44 78 ASP A O 1
ATOM 644 N N . ASN A 1 79 ? -15.030 -26.879 12.503 1.00 42.66 79 ASN A N 1
ATOM 645 C CA . ASN A 1 79 ? -16.054 -27.893 12.652 1.00 42.66 79 ASN A CA 1
ATOM 646 C C . ASN A 1 79 ? -17.452 -27.286 12.439 1.00 42.66 79 ASN A C 1
ATOM 648 O O . ASN A 1 79 ? -17.821 -26.279 13.038 1.00 42.66 79 ASN A O 1
ATOM 652 N N . SER A 1 80 ? -18.293 -28.030 11.717 1.00 47.56 80 SER A N 1
ATOM 653 C CA . SER A 1 80 ? -19.742 -28.137 11.962 1.00 47.56 80 SER A CA 1
ATOM 654 C C . SER A 1 80 ? -20.675 -26.971 11.596 1.00 47.56 80 SER A C 1
ATOM 656 O O . SER A 1 80 ? -21.646 -26.734 12.304 1.00 47.56 80 SER A O 1
ATOM 658 N N . ASN A 1 81 ? -20.485 -26.291 10.459 1.00 55.38 81 ASN A N 1
ATOM 659 C CA . ASN A 1 81 ? -21.612 -25.642 9.762 1.00 55.38 81 ASN A CA 1
ATOM 660 C C . ASN A 1 81 ? -21.315 -25.437 8.267 1.00 55.38 81 ASN A C 1
ATOM 662 O O . ASN A 1 81 ? -20.384 -24.727 7.891 1.00 55.38 81 ASN A O 1
ATOM 666 N N . ASN A 1 82 ? -22.155 -26.015 7.400 1.00 70.88 82 ASN A N 1
ATOM 667 C CA . ASN A 1 82 ? -22.035 -25.918 5.935 1.00 70.88 82 ASN A CA 1
ATOM 668 C C . ASN A 1 82 ? -22.514 -24.573 5.366 1.00 70.88 82 ASN A C 1
ATOM 670 O O . ASN A 1 82 ? -22.722 -24.450 4.161 1.00 70.88 82 ASN A O 1
ATOM 674 N N . TYR A 1 83 ? -22.723 -23.562 6.206 1.00 77.00 83 TYR A N 1
ATOM 675 C CA . TYR A 1 83 ? -23.209 -22.261 5.772 1.00 77.00 83 TYR A CA 1
ATOM 676 C C . TYR A 1 83 ? -22.512 -21.123 6.513 1.00 77.00 83 TYR A C 1
ATOM 678 O O . TYR A 1 83 ? -22.140 -21.247 7.681 1.00 77.00 83 TYR A O 1
ATOM 686 N N . ARG A 1 84 ? -22.364 -20.004 5.809 1.00 87.56 84 ARG A N 1
ATOM 687 C CA . ARG A 1 84 ? -21.899 -18.718 6.332 1.00 87.56 84 ARG A CA 1
ATOM 688 C C . ARG A 1 84 ? -22.940 -17.647 6.040 1.00 87.56 84 ARG A C 1
ATOM 690 O O . ARG A 1 84 ? -23.666 -17.755 5.058 1.00 87.56 84 ARG A O 1
ATOM 697 N N . TYR A 1 85 ? -23.015 -16.628 6.878 1.00 85.12 85 TYR A N 1
ATOM 698 C CA . TYR A 1 85 ? -23.813 -15.435 6.622 1.00 85.12 85 TYR A CA 1
ATOM 699 C C . TYR A 1 85 ? -22.886 -14.322 6.162 1.00 85.12 85 TYR A C 1
ATOM 701 O O . TYR A 1 85 ? -21.887 -14.039 6.817 1.00 85.12 85 TYR A O 1
ATOM 709 N N . VAL A 1 86 ? -23.198 -13.709 5.030 1.00 87.69 86 VAL A N 1
ATOM 710 C CA . VAL A 1 86 ? -22.279 -12.818 4.328 1.00 87.69 86 VAL A CA 1
ATOM 711 C C . VAL A 1 86 ? -22.956 -11.498 4.010 1.00 87.69 86 VAL A C 1
ATOM 713 O O . VAL A 1 86 ? -23.990 -11.495 3.348 1.00 87.69 86 VAL A O 1
ATOM 716 N N . CYS A 1 87 ? -22.344 -10.390 4.417 1.00 86.19 87 CYS A N 1
ATOM 717 C CA . CYS A 1 87 ? -22.670 -9.061 3.908 1.00 86.19 87 CYS A CA 1
ATOM 718 C C . CYS A 1 87 ? -21.615 -8.649 2.874 1.00 86.19 87 CYS A C 1
ATOM 720 O O . CYS A 1 87 ? -20.429 -8.616 3.196 1.00 86.19 87 CYS A O 1
ATOM 722 N N . ASN A 1 88 ? -22.020 -8.371 1.634 1.00 86.94 88 ASN A N 1
ATOM 723 C CA . ASN A 1 88 ? -21.111 -7.911 0.581 1.00 86.94 88 ASN A CA 1
ATOM 724 C C . ASN A 1 88 ? -21.227 -6.390 0.440 1.00 86.94 88 ASN A C 1
ATOM 726 O O . ASN A 1 88 ? -22.311 -5.885 0.166 1.00 86.94 88 ASN A O 1
ATOM 730 N N . ILE A 1 89 ? -20.103 -5.697 0.582 1.00 87.50 89 ILE A N 1
ATOM 731 C CA . ILE A 1 89 ? -19.963 -4.251 0.431 1.00 87.50 89 ILE A CA 1
ATOM 732 C C . ILE A 1 89 ? -19.033 -4.008 -0.754 1.00 87.50 89 ILE A C 1
ATOM 734 O O . ILE A 1 89 ? -17.949 -4.587 -0.813 1.00 87.50 89 ILE A O 1
ATOM 738 N N . ASN A 1 90 ? -19.429 -3.157 -1.694 1.00 87.62 90 ASN A N 1
ATOM 739 C CA . ASN A 1 90 ? -18.551 -2.735 -2.781 1.00 87.62 90 ASN A CA 1
ATOM 740 C C . ASN A 1 90 ? -17.872 -1.419 -2.414 1.00 87.62 90 ASN A C 1
ATOM 742 O O . ASN A 1 90 ? -18.505 -0.520 -1.863 1.00 87.62 90 ASN A O 1
ATOM 746 N N . TYR A 1 91 ? -16.591 -1.298 -2.743 1.00 88.38 91 TYR A N 1
ATOM 747 C CA . TYR A 1 91 ? -15.803 -0.109 -2.443 1.00 88.38 91 TYR A CA 1
ATOM 748 C C . TYR A 1 91 ? -16.336 1.146 -3.153 1.00 88.38 91 TYR A C 1
ATOM 750 O O . TYR A 1 91 ? -16.392 2.226 -2.561 1.00 88.38 91 TYR A O 1
ATOM 758 N N . ASP A 1 92 ? -16.779 0.999 -4.402 1.00 83.56 92 ASP A N 1
ATOM 759 C CA . ASP A 1 92 ? -17.275 2.129 -5.199 1.00 83.56 92 ASP A CA 1
ATOM 760 C C . ASP A 1 92 ? -18.582 2.713 -4.653 1.00 83.56 92 ASP A C 1
ATOM 762 O O . ASP A 1 92 ? -18.832 3.908 -4.817 1.00 83.56 92 ASP A O 1
ATOM 766 N N . ASP A 1 93 ? -19.360 1.893 -3.941 1.00 81.31 93 ASP A N 1
ATOM 767 C CA . ASP A 1 93 ? -20.659 2.260 -3.372 1.00 81.31 93 ASP A CA 1
ATOM 768 C C . ASP A 1 93 ? -20.528 2.967 -2.005 1.00 81.31 93 ASP A C 1
ATOM 770 O O . ASP A 1 93 ? -21.516 3.489 -1.476 1.00 81.31 93 ASP A O 1
ATOM 774 N N . LEU A 1 94 ? -19.320 3.003 -1.424 1.00 86.06 94 LEU A N 1
ATOM 775 C CA . LEU A 1 94 ? -19.062 3.585 -0.106 1.00 86.06 94 LEU A CA 1
ATOM 776 C C . LEU A 1 94 ? -19.348 5.089 -0.059 1.00 86.06 94 LEU A C 1
ATOM 778 O O . LEU A 1 94 ? -19.048 5.837 -0.992 1.00 86.06 94 LEU A O 1
ATOM 782 N N . SER A 1 95 ? -19.854 5.542 1.087 1.00 83.75 95 SER A N 1
ATOM 783 C CA . SER A 1 95 ? -20.072 6.961 1.358 1.00 83.75 95 SER A CA 1
ATOM 784 C C . SER A 1 95 ? -18.741 7.706 1.421 1.00 83.75 95 SER A C 1
ATOM 786 O O . SER A 1 95 ? -17.776 7.213 2.001 1.00 83.75 95 SER A O 1
ATOM 788 N N . ILE A 1 96 ? -18.689 8.909 0.850 1.00 83.31 96 ILE A N 1
ATOM 789 C CA . ILE A 1 96 ? -17.496 9.763 0.853 1.00 83.31 96 ILE A CA 1
ATOM 790 C C . ILE A 1 96 ? -17.633 10.791 1.978 1.00 83.31 96 ILE A C 1
ATOM 792 O O . ILE A 1 96 ? -18.656 11.464 2.086 1.00 83.31 96 ILE A O 1
ATOM 796 N N . ASN A 1 97 ? -16.597 10.927 2.801 1.00 78.81 97 ASN A N 1
ATOM 797 C CA . ASN A 1 97 ? -16.459 11.998 3.782 1.00 78.81 97 ASN A CA 1
ATOM 798 C C . ASN A 1 97 ? -15.045 12.579 3.683 1.00 78.81 97 ASN A C 1
ATOM 800 O O . ASN A 1 97 ? -14.080 11.929 4.083 1.00 78.81 97 ASN A O 1
ATOM 804 N N . LEU A 1 98 ? -14.928 13.799 3.147 1.00 83.81 98 LEU A N 1
ATOM 805 C CA . LEU A 1 98 ? -13.647 14.463 2.890 1.00 83.81 98 LEU A CA 1
ATOM 806 C C . LEU A 1 98 ? -12.689 13.549 2.092 1.00 83.81 98 LEU A C 1
ATOM 808 O O . LEU A 1 98 ? -12.951 13.219 0.931 1.00 83.81 98 LEU A O 1
ATOM 812 N N . ASN A 1 99 ? -11.598 13.124 2.735 1.00 85.31 99 ASN A N 1
ATOM 813 C CA . ASN A 1 99 ? -10.534 12.303 2.161 1.00 85.31 99 ASN A CA 1
ATOM 814 C C . ASN A 1 99 ? -10.701 10.803 2.443 1.00 85.31 99 ASN A C 1
ATOM 816 O O . ASN A 1 99 ? -9.831 10.020 2.071 1.00 85.31 99 ASN A O 1
ATOM 820 N N . ASP A 1 100 ? -11.814 10.398 3.051 1.00 88.25 100 ASP A N 1
ATOM 821 C CA . ASP A 1 100 ? -12.102 9.006 3.370 1.00 88.25 100 ASP A CA 1
ATOM 822 C C . ASP A 1 100 ? -13.363 8.525 2.645 1.00 88.25 100 ASP A C 1
ATOM 824 O O . ASP A 1 100 ? -14.310 9.275 2.384 1.00 88.25 100 ASP A O 1
ATOM 828 N N . ARG A 1 101 ? -13.396 7.227 2.366 1.00 89.62 101 ARG A N 1
ATOM 829 C CA . ARG A 1 101 ? -14.630 6.476 2.151 1.00 89.62 101 ARG A CA 1
ATOM 830 C C . ARG A 1 101 ? -14.975 5.706 3.407 1.00 89.62 101 ARG A C 1
ATOM 832 O O . ARG A 1 101 ? -14.079 5.289 4.135 1.00 89.62 101 ARG A O 1
ATOM 839 N N . TYR A 1 102 ? -16.255 5.483 3.659 1.00 89.31 102 TYR A N 1
ATOM 840 C CA . TYR A 1 102 ? -16.672 4.713 4.820 1.00 89.31 102 TYR A CA 1
ATOM 841 C C . TYR A 1 102 ? -17.941 3.898 4.577 1.00 89.31 102 TYR A C 1
ATOM 843 O O . TYR A 1 102 ? -18.773 4.226 3.728 1.00 89.31 102 TYR A O 1
ATOM 851 N N . PHE A 1 103 ? -18.081 2.830 5.360 1.00 86.50 103 PHE A N 1
ATOM 852 C CA . PHE A 1 103 ? -19.317 2.062 5.522 1.00 86.50 103 PHE A CA 1
ATOM 853 C C . PHE A 1 103 ? -19.651 1.911 7.000 1.00 86.50 103 PHE A C 1
ATOM 855 O O . PHE A 1 103 ? -18.802 2.118 7.873 1.00 86.50 103 PHE A O 1
ATOM 862 N N . ILE A 1 104 ? -20.900 1.536 7.269 1.00 83.56 104 ILE A N 1
ATOM 863 C CA . ILE A 1 104 ? -21.417 1.390 8.625 1.00 83.56 104 ILE A CA 1
ATOM 864 C C . ILE A 1 104 ? -21.828 -0.056 8.888 1.00 83.56 104 ILE A C 1
ATOM 866 O O . ILE A 1 104 ? -22.481 -0.711 8.073 1.00 83.56 104 ILE A O 1
ATOM 870 N N . VAL A 1 105 ? -21.466 -0.534 10.075 1.00 82.44 105 VAL A N 1
ATOM 871 C CA . VAL A 1 105 ? -21.867 -1.836 10.601 1.00 82.44 105 VAL A CA 1
ATOM 872 C C . VAL A 1 105 ? -22.535 -1.632 11.955 1.00 82.44 105 VAL A C 1
ATOM 874 O O . VAL A 1 105 ? -21.929 -1.085 12.876 1.00 82.44 105 VAL A O 1
ATOM 877 N N . SER A 1 106 ? -23.772 -2.101 12.085 1.00 79.94 106 SER A N 1
ATOM 878 C CA . SER A 1 106 ? -24.534 -2.086 13.336 1.00 79.94 106 SER A CA 1
ATOM 879 C C . SER A 1 106 ? -24.537 -3.481 13.950 1.00 79.94 106 SER A C 1
ATOM 881 O O . SER A 1 106 ? -24.812 -4.454 13.251 1.00 79.94 106 SER A O 1
ATOM 883 N N . VAL A 1 107 ? -24.230 -3.607 15.243 1.00 77.81 107 VAL A N 1
ATOM 884 C CA . VAL A 1 107 ? -24.015 -4.917 15.882 1.00 77.81 107 VAL A CA 1
ATOM 885 C C . VAL A 1 107 ? -24.695 -5.004 17.245 1.00 77.81 107 VAL A C 1
ATOM 887 O O . VAL A 1 107 ? -24.462 -4.162 18.113 1.00 77.81 107 VAL A O 1
ATOM 890 N N . TYR A 1 108 ? -25.510 -6.042 17.437 1.00 73.50 108 TYR A N 1
ATOM 891 C CA . TYR A 1 108 ? -26.150 -6.388 18.707 1.00 73.50 108 TYR A CA 1
ATOM 892 C C . TYR A 1 108 ? -25.116 -6.941 19.695 1.00 73.50 108 TYR A C 1
ATOM 894 O O . TYR A 1 108 ? -24.423 -7.907 19.378 1.00 73.50 108 TYR A O 1
ATOM 902 N N . ASN A 1 109 ? -25.006 -6.331 20.877 1.00 69.56 109 ASN A N 1
ATOM 903 C CA . ASN A 1 109 ? -24.026 -6.648 21.927 1.00 69.56 109 ASN A CA 1
ATOM 904 C C . ASN A 1 109 ? -22.544 -6.565 21.492 1.00 69.56 109 ASN A C 1
ATOM 906 O O . ASN A 1 109 ? -21.684 -7.211 22.088 1.00 69.56 109 ASN A O 1
ATOM 910 N N . GLY A 1 110 ? -22.232 -5.746 20.479 1.00 70.69 110 GLY A N 1
ATOM 911 C CA . GLY A 1 110 ? -20.861 -5.524 20.004 1.00 70.69 110 GLY A CA 1
ATOM 912 C C . GLY A 1 110 ? -20.273 -6.688 19.193 1.00 70.69 110 GLY A C 1
ATOM 913 O O . GLY A 1 110 ? -20.889 -7.739 19.002 1.00 70.69 110 GLY A O 1
ATOM 914 N N . VAL A 1 111 ? -19.071 -6.492 18.640 1.00 73.81 111 VAL A N 1
ATOM 915 C CA . VAL A 1 111 ? -18.413 -7.525 17.823 1.00 73.81 111 VAL A CA 1
ATOM 916 C C . VAL A 1 111 ? -17.657 -8.510 18.712 1.00 73.81 111 VAL A C 1
ATOM 918 O O . VAL A 1 111 ? -16.910 -8.094 19.593 1.00 73.81 111 VAL A O 1
ATOM 921 N N . LYS A 1 112 ? -17.841 -9.817 18.479 1.00 76.31 112 LYS A N 1
ATOM 922 C CA . LYS A 1 112 ? -17.172 -10.884 19.252 1.00 76.31 112 LYS A CA 1
ATOM 923 C C . LYS A 1 112 ? -15.691 -11.056 18.899 1.00 76.31 112 LYS A C 1
ATOM 925 O O . LYS A 1 112 ? -14.956 -11.715 19.627 1.00 76.31 112 LYS A O 1
ATOM 930 N N . THR A 1 113 ? -15.272 -10.501 17.769 1.00 78.00 113 THR A N 1
ATOM 931 C CA . THR A 1 113 ? -13.914 -10.547 17.225 1.00 78.00 113 THR A CA 1
ATOM 932 C C . THR A 1 113 ? -13.306 -9.148 17.154 1.00 78.00 113 THR A C 1
ATOM 934 O O . THR A 1 113 ? -14.013 -8.141 17.084 1.00 78.00 113 THR A O 1
ATOM 937 N N . ASP A 1 114 ? -11.974 -9.070 17.153 1.00 75.00 114 ASP A N 1
ATOM 938 C CA . ASP A 1 114 ? -11.287 -7.792 16.965 1.00 75.00 114 ASP A CA 1
ATOM 939 C C . ASP A 1 114 ? -11.363 -7.348 15.496 1.00 75.00 114 ASP A C 1
ATOM 941 O O . ASP A 1 114 ? -10.564 -7.754 14.651 1.00 75.00 114 ASP A O 1
ATOM 945 N N . ILE A 1 115 ? -12.320 -6.475 15.192 1.00 74.06 115 ILE A N 1
ATOM 946 C CA . ILE A 1 115 ? -12.532 -5.893 13.858 1.00 74.06 115 ILE A CA 1
ATOM 947 C C . ILE A 1 115 ? -11.363 -5.046 13.346 1.00 74.06 115 ILE A C 1
ATOM 949 O O . ILE A 1 115 ? -11.296 -4.763 12.150 1.00 74.06 115 ILE A O 1
ATOM 953 N N . ARG A 1 116 ? -10.407 -4.667 14.206 1.00 70.75 116 ARG A N 1
ATOM 954 C CA . ARG A 1 116 ? -9.164 -4.002 13.776 1.00 70.75 116 ARG A CA 1
ATOM 955 C C . ARG A 1 116 ? -8.225 -4.951 13.030 1.00 70.75 116 ARG A C 1
ATOM 957 O O . ARG A 1 116 ? -7.269 -4.499 12.414 1.00 70.75 116 ARG A O 1
ATOM 964 N N . SER A 1 117 ? -8.513 -6.251 13.044 1.00 73.12 117 SER A N 1
ATOM 965 C CA . SER A 1 117 ? -7.822 -7.281 12.260 1.00 73.12 117 SER A CA 1
ATOM 966 C C . SER A 1 117 ? -8.572 -7.657 10.969 1.00 73.12 117 SER A C 1
ATOM 968 O O . SER A 1 117 ? -8.372 -8.728 10.403 1.00 73.12 117 SER A O 1
ATOM 970 N N . CYS A 1 118 ? -9.462 -6.794 10.482 1.00 83.50 118 CYS A N 1
ATOM 971 C CA . CYS A 1 118 ? -10.237 -7.057 9.272 1.00 83.50 118 CYS A CA 1
ATOM 972 C C . CYS A 1 118 ? -9.746 -6.282 8.046 1.00 83.50 118 CYS A C 1
ATOM 974 O O . CYS A 1 118 ? -9.152 -5.217 8.174 1.00 83.50 118 CYS A O 1
ATOM 976 N N . PHE A 1 119 ? -10.092 -6.775 6.850 1.00 90.50 119 PHE A N 1
ATOM 977 C CA . PHE A 1 119 ? -9.834 -6.103 5.566 1.00 90.50 119 PHE A CA 1
ATOM 978 C C . PHE A 1 119 ? -8.344 -5.905 5.266 1.00 90.50 119 PHE A C 1
ATOM 980 O O . PHE A 1 119 ? -7.843 -4.811 5.009 1.00 90.50 119 PHE A O 1
ATOM 987 N N . TYR A 1 120 ? -7.633 -7.024 5.294 1.00 91.88 120 TYR A N 1
ATOM 988 C CA . TYR A 1 120 ? -6.234 -7.121 4.922 1.00 91.88 120 TYR A CA 1
ATOM 989 C C . TYR A 1 120 ? -6.052 -7.184 3.401 1.00 91.88 120 TYR A C 1
ATOM 991 O O . TYR A 1 120 ? -6.567 -8.085 2.737 1.00 91.88 120 TYR A O 1
ATOM 999 N N . PHE A 1 121 ? -5.277 -6.250 2.851 1.00 92.62 121 PHE A N 1
ATOM 1000 C CA . PHE A 1 121 ? -4.926 -6.193 1.438 1.00 92.62 121 PHE A CA 1
ATOM 1001 C C . PHE A 1 121 ? -3.476 -6.637 1.215 1.00 92.62 121 PHE A C 1
ATOM 1003 O O . PHE A 1 121 ? -2.545 -6.111 1.819 1.00 92.62 121 PHE A O 1
ATOM 1010 N N . SER A 1 122 ? -3.286 -7.565 0.283 1.00 92.25 122 SER A N 1
ATOM 1011 C CA . SER A 1 122 ? -1.991 -7.915 -0.309 1.00 92.25 122 SER A CA 1
ATOM 1012 C C . SER A 1 122 ? -2.197 -8.248 -1.783 1.00 92.25 122 SER A C 1
ATOM 1014 O O . SER A 1 122 ? -3.278 -8.705 -2.155 1.00 92.25 122 SER A O 1
ATOM 1016 N N . TYR A 1 123 ? -1.198 -8.060 -2.640 1.00 90.62 123 TYR A N 1
ATOM 1017 C CA . TYR A 1 123 ? -1.303 -8.491 -4.037 1.00 90.62 123 TYR A CA 1
ATOM 1018 C C . TYR A 1 123 ? -1.121 -10.004 -4.208 1.00 90.62 123 TYR A C 1
ATOM 1020 O O . TYR A 1 123 ? -1.733 -10.580 -5.104 1.00 90.62 123 TYR A O 1
ATOM 1028 N N . ASP A 1 124 ? -0.367 -10.650 -3.317 1.00 88.69 124 ASP A N 1
ATOM 1029 C CA . ASP A 1 124 ? -0.110 -12.091 -3.318 1.00 88.69 124 ASP A CA 1
ATOM 1030 C C . ASP A 1 124 ? 0.137 -12.630 -1.892 1.00 88.69 124 ASP A C 1
ATOM 1032 O O . ASP A 1 124 ? -0.046 -11.923 -0.903 1.00 88.69 124 ASP A O 1
ATOM 1036 N N . ASN A 1 125 ? 0.517 -13.903 -1.775 1.00 87.31 125 ASN A N 1
ATOM 1037 C CA . ASN A 1 125 ? 0.753 -14.558 -0.483 1.00 87.31 125 ASN A CA 1
ATOM 1038 C C . ASN A 1 125 ? 2.193 -14.387 0.040 1.00 87.31 125 ASN A C 1
ATOM 1040 O O . ASN A 1 125 ? 2.521 -14.912 1.103 1.00 87.31 125 ASN A O 1
ATOM 1044 N N . ILE A 1 126 ? 3.074 -13.732 -0.723 1.00 89.19 126 ILE A N 1
ATOM 1045 C CA . ILE A 1 126 ? 4.476 -13.508 -0.353 1.00 89.19 126 ILE A CA 1
ATOM 1046 C C . ILE A 1 126 ? 4.601 -12.184 0.399 1.00 89.19 126 ILE A C 1
ATOM 1048 O O . ILE A 1 126 ? 5.282 -12.140 1.424 1.00 89.19 126 ILE A O 1
ATOM 1052 N N . LEU A 1 127 ? 3.943 -11.134 -0.091 1.00 91.00 127 LEU A N 1
ATOM 1053 C CA . LEU A 1 127 ? 3.913 -9.822 0.548 1.00 91.00 127 LEU A CA 1
ATOM 1054 C C . LEU A 1 127 ? 3.094 -9.857 1.845 1.00 91.00 127 LEU A C 1
ATOM 1056 O O . LEU A 1 127 ? 2.002 -10.426 1.892 1.00 91.00 127 LEU A O 1
ATOM 1060 N N . GLU A 1 128 ? 3.606 -9.202 2.890 1.00 90.62 128 GLU A N 1
ATOM 1061 C CA . GLU A 1 128 ? 2.862 -9.024 4.142 1.00 90.62 128 GLU A CA 1
ATOM 1062 C C . GLU A 1 128 ? 1.577 -8.213 3.873 1.00 90.62 128 GLU A C 1
ATOM 1064 O O . GLU A 1 128 ? 1.645 -7.122 3.292 1.00 90.62 128 GLU A O 1
ATOM 1069 N N . PRO A 1 129 ? 0.403 -8.695 4.306 1.00 91.56 129 PRO A N 1
ATOM 1070 C CA . PRO A 1 129 ? -0.837 -7.967 4.118 1.00 91.56 129 PRO A CA 1
ATOM 1071 C C . PRO A 1 129 ? -0.922 -6.718 5.003 1.00 91.56 129 PRO A C 1
ATOM 1073 O O . PRO A 1 129 ? -0.452 -6.687 6.139 1.00 91.56 129 PRO A O 1
ATOM 1076 N N . VAL A 1 130 ? -1.595 -5.689 4.492 1.00 92.12 130 VAL A N 1
ATOM 1077 C CA . VAL A 1 130 ? -1.800 -4.407 5.175 1.00 92.12 130 VAL A CA 1
ATOM 1078 C C . VAL A 1 130 ? -3.283 -4.197 5.443 1.00 92.12 130 VAL A C 1
ATOM 1080 O O . VAL A 1 130 ? -4.106 -4.356 4.544 1.00 92.12 130 VAL A O 1
ATOM 1083 N N . ASN A 1 131 ? -3.633 -3.808 6.667 1.00 91.06 131 ASN A N 1
ATOM 1084 C CA . ASN A 1 131 ? -4.996 -3.390 6.982 1.00 91.06 131 ASN A CA 1
ATOM 1085 C C . ASN A 1 131 ? -5.316 -2.037 6.316 1.00 91.06 131 ASN A C 1
ATOM 1087 O O . ASN A 1 131 ? -4.662 -1.033 6.617 1.00 91.06 131 ASN A O 1
ATOM 1091 N N . ILE A 1 132 ? -6.328 -2.008 5.442 1.00 90.94 132 ILE A N 1
ATOM 1092 C CA . ILE A 1 132 ? -6.719 -0.792 4.708 1.00 90.94 132 ILE A CA 1
ATOM 1093 C C . ILE A 1 132 ? -7.695 0.119 5.464 1.00 90.94 132 ILE A C 1
ATOM 1095 O O . ILE A 1 132 ? -7.896 1.261 5.056 1.00 90.94 132 ILE A O 1
ATOM 1099 N N . ILE A 1 133 ? -8.297 -0.349 6.559 1.00 90.44 133 ILE A N 1
ATOM 1100 C CA . ILE A 1 133 ? -9.123 0.486 7.434 1.00 90.44 133 ILE A CA 1
ATOM 1101 C C . ILE A 1 133 ? -8.188 1.387 8.232 1.00 90.44 133 ILE A C 1
ATOM 1103 O O . ILE A 1 133 ? -7.401 0.883 9.030 1.00 90.44 133 ILE A O 1
ATOM 1107 N N . ASN A 1 134 ? -8.242 2.707 8.046 1.00 86.31 134 ASN A N 1
ATOM 1108 C CA . ASN A 1 134 ? -7.397 3.644 8.797 1.00 86.31 134 ASN A CA 1
ATOM 1109 C C . ASN A 1 134 ? -8.005 4.066 10.134 1.00 86.31 134 ASN A C 1
ATOM 1111 O O . ASN A 1 134 ? -7.257 4.322 11.073 1.00 86.31 134 ASN A O 1
ATOM 1115 N N . LYS A 1 135 ? -9.336 4.083 10.250 1.00 89.19 135 LYS A N 1
ATOM 1116 C CA . LYS A 1 135 ? -10.038 4.508 11.465 1.00 89.19 135 LYS A CA 1
ATOM 1117 C C . LYS A 1 135 ? -11.332 3.720 11.648 1.00 89.19 135 LYS A C 1
ATOM 1119 O O . LYS A 1 135 ? -12.057 3.479 10.686 1.00 89.19 135 LYS A O 1
ATOM 1124 N N . ILE A 1 136 ? -11.639 3.356 12.891 1.00 87.88 136 ILE A N 1
ATOM 1125 C CA . ILE A 1 136 ? -12.937 2.791 13.276 1.00 87.88 136 ILE A CA 1
ATOM 1126 C C . ILE A 1 136 ? -13.537 3.696 14.346 1.00 87.88 136 ILE A C 1
ATOM 1128 O O . ILE A 1 136 ? -12.920 3.915 15.387 1.00 87.88 136 ILE A O 1
ATOM 1132 N N . VAL A 1 137 ? -14.733 4.224 14.094 1.00 86.62 137 VAL A N 1
ATOM 1133 C CA . VAL A 1 137 ? -15.434 5.128 15.015 1.00 86.62 137 VAL A CA 1
ATOM 1134 C C . VAL A 1 137 ? -16.707 4.467 15.501 1.00 86.62 137 VAL A C 1
ATOM 1136 O O . VAL A 1 137 ? -17.518 4.012 14.698 1.00 86.62 137 VAL A O 1
ATOM 1139 N N . LYS A 1 138 ? -16.915 4.449 16.817 1.00 84.69 138 LYS A N 1
ATOM 1140 C CA . LYS A 1 138 ? -18.223 4.129 17.387 1.00 84.69 138 LYS A CA 1
ATOM 1141 C C . LYS A 1 138 ? -19.106 5.369 17.251 1.00 84.69 138 LYS A C 1
ATOM 1143 O O . LYS A 1 138 ? -18.882 6.356 17.941 1.00 84.69 138 LYS A O 1
ATOM 1148 N N . VAL A 1 139 ? -20.045 5.334 16.310 1.00 81.06 139 VAL A N 1
ATOM 1149 C CA . VAL A 1 139 ? -20.916 6.471 15.969 1.00 81.06 139 VAL A CA 1
ATOM 1150 C C . VAL A 1 139 ? -22.000 6.649 17.024 1.00 81.06 139 VAL A C 1
ATOM 1152 O O . VAL A 1 139 ? -22.305 7.769 17.421 1.00 81.06 139 VAL A O 1
ATOM 1155 N N . TYR A 1 140 ? -22.583 5.539 17.474 1.00 72.44 140 TYR A N 1
ATOM 1156 C CA . TYR A 1 140 ? -23.648 5.544 18.467 1.00 72.44 140 TYR A CA 1
ATOM 1157 C C . TYR A 1 140 ? -23.660 4.234 19.259 1.00 72.44 140 TYR A C 1
ATOM 1159 O O . TYR A 1 140 ? -23.329 3.169 18.728 1.00 72.44 140 TYR A O 1
ATOM 1167 N N . GLU A 1 141 ? -24.066 4.312 20.523 1.00 75.62 141 GLU A N 1
ATOM 1168 C CA . GLU A 1 141 ? -24.275 3.169 21.408 1.00 75.62 141 GLU A CA 1
ATOM 1169 C C . GLU A 1 141 ? -25.688 3.212 21.991 1.00 75.62 141 GLU A C 1
ATOM 1171 O O . GLU A 1 141 ? -26.049 4.127 22.723 1.00 75.62 141 GLU A O 1
ATOM 1176 N N . TYR A 1 142 ? -26.484 2.203 21.656 1.00 69.81 142 TYR A N 1
ATOM 1177 C CA . TYR A 1 142 ? -27.738 1.887 22.326 1.00 69.81 142 TYR A CA 1
ATOM 1178 C C . TYR A 1 142 ? -27.490 0.826 23.400 1.00 69.81 142 TYR A C 1
ATOM 1180 O O . TYR A 1 142 ? -26.486 0.116 23.362 1.00 69.81 142 TYR A O 1
ATOM 1188 N N . SER A 1 143 ? -28.466 0.630 24.288 1.00 72.50 143 SER A N 1
ATOM 1189 C CA . SER A 1 143 ? -28.413 -0.362 25.374 1.00 72.50 143 SER A CA 1
ATOM 1190 C C . SER A 1 143 ? -27.985 -1.765 24.933 1.00 72.50 143 SER A C 1
ATOM 1192 O O . SER A 1 143 ? -27.266 -2.431 25.666 1.00 72.50 143 SER A O 1
ATOM 1194 N N . ASN A 1 144 ? -28.380 -2.192 23.729 1.00 69.69 144 ASN A N 1
ATOM 1195 C CA . ASN A 1 144 ? -28.028 -3.507 23.192 1.00 69.69 144 ASN A CA 1
ATOM 1196 C C . ASN A 1 144 ? -27.339 -3.454 21.817 1.00 69.69 144 ASN A C 1
ATOM 1198 O O . ASN A 1 144 ? -27.133 -4.498 21.206 1.00 69.69 144 ASN A O 1
ATOM 1202 N N . TYR A 1 145 ? -27.015 -2.271 21.282 1.00 72.06 145 TYR A N 1
ATOM 1203 C CA . TYR A 1 145 ? -26.476 -2.131 19.922 1.00 72.06 145 TYR A CA 1
ATOM 1204 C C . TYR A 1 145 ? -25.348 -1.115 19.854 1.00 72.06 145 TYR A C 1
ATOM 1206 O O . TYR A 1 145 ? -25.432 -0.046 20.442 1.00 72.06 145 TYR A O 1
ATOM 1214 N N . SER A 1 146 ? -24.321 -1.401 19.060 1.00 78.50 146 SER A N 1
ATOM 1215 C CA . SER A 1 146 ? -23.276 -0.433 18.720 1.00 78.50 146 SER A CA 1
ATOM 1216 C C . SER A 1 146 ? -23.205 -0.233 17.213 1.00 78.50 146 SER A C 1
ATOM 1218 O O . SER A 1 146 ? -23.248 -1.202 16.454 1.00 78.50 146 SER A O 1
ATOM 1220 N N . ILE A 1 147 ? -23.088 1.024 16.791 1.00 81.06 147 ILE A N 1
ATOM 1221 C CA . ILE A 1 147 ? -22.906 1.410 15.392 1.00 81.06 147 ILE A CA 1
ATOM 1222 C C . ILE A 1 147 ? -21.446 1.798 15.185 1.00 81.06 147 ILE A C 1
ATOM 1224 O O . ILE A 1 147 ? -20.947 2.716 15.837 1.00 81.06 147 ILE A O 1
ATOM 1228 N N . TYR A 1 148 ? -20.774 1.120 14.259 1.00 85.69 148 TYR A N 1
ATOM 1229 C CA . TYR A 1 148 ? -19.381 1.368 13.902 1.00 85.69 148 TYR A CA 1
ATOM 1230 C C . TYR A 1 148 ? -19.278 1.901 12.475 1.00 85.69 148 TYR A C 1
ATOM 1232 O O . TYR A 1 148 ? -19.833 1.308 11.551 1.00 85.69 148 TYR A O 1
ATOM 1240 N N . ALA A 1 149 ? -18.529 2.984 12.290 1.00 86.69 149 ALA A N 1
ATOM 1241 C CA . ALA A 1 149 ? -18.094 3.467 10.987 1.00 86.69 149 ALA A CA 1
ATOM 1242 C C . ALA A 1 149 ? -16.652 3.022 10.730 1.00 86.69 149 ALA A C 1
ATOM 1244 O O . ALA A 1 149 ? -15.763 3.271 11.547 1.00 86.69 149 ALA A O 1
ATOM 1245 N N . PHE A 1 150 ? -16.430 2.371 9.592 1.00 90.69 150 PHE A N 1
ATOM 1246 C CA . PHE A 1 150 ? -15.120 1.923 9.132 1.00 90.69 150 PHE A CA 1
ATOM 1247 C C . PHE A 1 150 ? -14.651 2.851 8.024 1.00 90.69 150 PHE A C 1
ATOM 1249 O O . PHE A 1 150 ? -15.288 2.917 6.975 1.00 90.69 150 PHE A O 1
ATOM 1256 N N . HIS A 1 151 ? -13.548 3.554 8.254 1.00 90.75 151 HIS A N 1
ATOM 1257 C CA . HIS A 1 151 ? -12.984 4.507 7.307 1.00 90.75 151 HIS A CA 1
ATOM 1258 C C . HIS A 1 151 ? -11.834 3.876 6.527 1.00 90.75 151 HIS A C 1
ATOM 1260 O O . HIS A 1 151 ? -11.018 3.143 7.090 1.00 90.75 151 HIS A O 1
ATOM 1266 N N . ILE A 1 152 ? -11.783 4.185 5.235 1.00 91.62 152 ILE A N 1
ATOM 1267 C CA . ILE A 1 152 ? -10.715 3.833 4.308 1.00 91.62 152 ILE A CA 1
ATOM 1268 C C . ILE A 1 152 ? -10.246 5.115 3.644 1.00 91.62 152 ILE A C 1
ATOM 1270 O O . ILE A 1 152 ? -11.025 5.818 2.998 1.00 91.62 152 ILE A O 1
ATOM 1274 N N . ASN A 1 153 ? -8.954 5.380 3.751 1.00 90.75 153 ASN A N 1
ATOM 1275 C CA . ASN A 1 153 ? -8.345 6.538 3.132 1.00 90.75 153 ASN A CA 1
ATOM 1276 C C . ASN A 1 153 ? -8.424 6.467 1.597 1.00 90.75 153 ASN A C 1
ATOM 1278 O O . ASN A 1 153 ? -8.049 5.447 1.012 1.00 90.75 153 ASN A O 1
ATOM 1282 N N . LYS A 1 154 ? -8.856 7.544 0.931 1.00 89.50 154 LYS A N 1
ATOM 1283 C CA . LYS A 1 154 ? -8.940 7.593 -0.539 1.00 89.50 154 LYS A CA 1
ATOM 1284 C C . LYS A 1 154 ? -7.575 7.524 -1.224 1.00 89.50 154 LYS A C 1
ATOM 1286 O O . LYS A 1 154 ? -7.496 7.048 -2.350 1.00 89.50 154 LYS A O 1
ATOM 1291 N N . ASP A 1 155 ? -6.485 7.887 -0.548 1.00 87.62 155 ASP A N 1
ATOM 1292 C CA . ASP A 1 155 ? -5.128 7.784 -1.111 1.00 87.62 155 ASP A CA 1
ATOM 1293 C C . ASP A 1 155 ? -4.765 6.323 -1.483 1.00 87.62 155 ASP A C 1
ATOM 1295 O O . ASP A 1 155 ? -3.944 6.061 -2.376 1.00 87.62 155 ASP A O 1
ATOM 1299 N N . LEU A 1 156 ? -5.424 5.347 -0.837 1.00 89.31 156 LEU A N 1
ATOM 1300 C CA . LEU A 1 156 ? -5.291 3.916 -1.119 1.00 89.31 156 LEU A CA 1
ATOM 1301 C C . LEU A 1 156 ? -5.904 3.493 -2.459 1.00 89.31 156 LEU A C 1
ATOM 1303 O O . LEU A 1 156 ? -5.500 2.458 -2.987 1.00 89.31 156 LEU A O 1
ATOM 1307 N N . GLU A 1 157 ? -6.806 4.285 -3.051 1.00 87.81 157 GLU A N 1
ATOM 1308 C CA . GLU A 1 157 ? -7.414 3.991 -4.360 1.00 87.81 157 GLU A CA 1
ATOM 1309 C C . GLU A 1 157 ? -6.345 3.783 -5.439 1.00 87.81 157 GLU A C 1
ATOM 1311 O O . GLU A 1 157 ? -6.475 2.933 -6.320 1.00 87.81 157 GLU A O 1
ATOM 1316 N N . SER A 1 158 ? -5.214 4.484 -5.320 1.00 86.25 158 SER A N 1
ATOM 1317 C CA . SER A 1 158 ? -4.088 4.340 -6.241 1.00 86.25 158 SER A CA 1
ATOM 1318 C C . SER A 1 158 ? -3.405 2.957 -6.187 1.00 86.25 158 SER A C 1
ATOM 1320 O O . SER A 1 158 ? -2.589 2.652 -7.061 1.00 86.25 158 SER A O 1
ATOM 1322 N N . TYR A 1 159 ? -3.712 2.121 -5.189 1.00 89.56 159 TYR A N 1
ATOM 1323 C CA . TYR A 1 159 ? -3.228 0.743 -5.019 1.00 89.56 159 TYR A CA 1
ATOM 1324 C C . TYR A 1 159 ? -4.292 -0.310 -5.395 1.00 89.56 159 TYR A C 1
ATOM 1326 O O . TYR A 1 159 ? -4.028 -1.511 -5.390 1.00 89.56 159 TYR A O 1
ATOM 1334 N N . PHE A 1 160 ? -5.496 0.101 -5.787 1.00 89.31 160 PHE A N 1
ATOM 1335 C CA . PHE A 1 160 ? -6.535 -0.812 -6.265 1.00 89.31 160 PHE A CA 1
ATOM 1336 C C . PHE A 1 160 ? -6.378 -1.062 -7.768 1.00 89.31 160 PHE A C 1
ATOM 1338 O O . PHE A 1 160 ? -7.052 -0.474 -8.608 1.00 89.31 160 PHE A O 1
ATOM 1345 N N . LEU A 1 161 ? -5.412 -1.921 -8.112 1.00 86.50 161 LEU A N 1
ATOM 1346 C CA . LEU A 1 161 ? -5.002 -2.177 -9.502 1.00 86.50 161 LEU A CA 1
ATOM 1347 C C . LEU A 1 161 ? -5.855 -3.237 -10.227 1.00 86.50 161 LEU A C 1
ATOM 1349 O O . LEU A 1 161 ? -5.837 -3.326 -11.457 1.00 86.50 161 LEU A O 1
ATOM 1353 N N . PHE A 1 162 ? -6.587 -4.057 -9.476 1.00 84.44 162 PHE A N 1
ATOM 1354 C CA . PHE A 1 162 ? -7.507 -5.073 -9.985 1.00 84.44 162 PHE A CA 1
ATOM 1355 C C . PHE A 1 162 ? -8.552 -5.421 -8.924 1.00 84.44 162 PHE A C 1
ATOM 1357 O O . PHE A 1 162 ? -8.377 -5.126 -7.738 1.00 84.44 162 PHE A O 1
ATOM 1364 N N . ASN A 1 163 ? -9.619 -6.094 -9.356 1.00 87.00 163 ASN A N 1
ATOM 1365 C CA . ASN A 1 163 ? -10.704 -6.475 -8.467 1.00 87.00 163 ASN A CA 1
ATOM 1366 C C . ASN A 1 163 ? -10.225 -7.459 -7.399 1.00 87.00 163 ASN A C 1
ATOM 1368 O O . ASN A 1 163 ? -9.668 -8.512 -7.715 1.00 87.00 163 ASN A O 1
ATOM 1372 N N . LYS A 1 164 ? -10.492 -7.152 -6.132 1.00 89.00 164 LYS A N 1
ATOM 1373 C CA . LYS A 1 164 ? -10.096 -8.005 -5.010 1.00 89.00 164 LYS A CA 1
ATOM 1374 C C . LYS A 1 164 ? -11.186 -8.042 -3.953 1.00 89.00 164 LYS A C 1
ATOM 1376 O O . LYS A 1 164 ? -11.773 -7.023 -3.618 1.00 89.00 164 LYS A O 1
ATOM 1381 N N . LYS A 1 165 ? -11.423 -9.223 -3.393 1.00 91.25 165 LYS A N 1
ATOM 1382 C CA . LYS A 1 165 ? -12.340 -9.431 -2.274 1.00 91.25 165 LYS A CA 1
ATOM 1383 C C . LYS A 1 165 ? -11.539 -9.607 -0.989 1.00 91.25 165 LYS A C 1
ATOM 1385 O O . LYS A 1 165 ? -10.642 -10.446 -0.9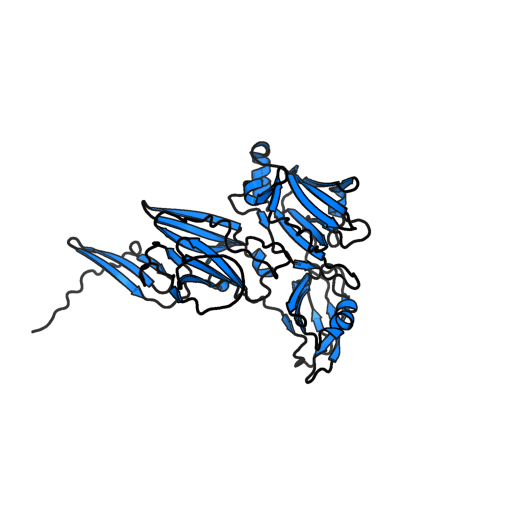45 1.00 91.25 165 LYS A O 1
ATOM 1390 N N . MET A 1 166 ? -11.854 -8.820 0.032 1.00 91.44 166 MET A N 1
ATOM 1391 C CA . MET A 1 166 ? -11.273 -8.925 1.373 1.00 91.44 166 MET A CA 1
ATOM 1392 C C . MET A 1 166 ? -12.347 -9.320 2.372 1.00 91.44 166 MET A C 1
ATOM 1394 O O . MET A 1 166 ? -13.517 -8.990 2.183 1.00 91.44 166 MET A O 1
ATOM 1398 N N . GLU A 1 167 ? -11.949 -10.001 3.441 1.00 89.75 167 GLU A N 1
ATOM 1399 C CA . GLU A 1 167 ? -12.880 -10.525 4.432 1.00 89.75 167 GLU A CA 1
ATOM 1400 C C . GLU A 1 167 ? -12.666 -9.986 5.842 1.00 89.75 167 GLU A C 1
ATOM 1402 O O . GLU A 1 167 ? -11.572 -9.574 6.230 1.00 89.75 167 GLU A O 1
ATOM 1407 N N . CYS A 1 168 ? -13.761 -9.996 6.595 1.00 89.50 168 CYS A N 1
ATOM 1408 C CA . CYS A 1 168 ? -13.813 -9.722 8.016 1.00 89.50 168 CYS A CA 1
ATOM 1409 C C . CYS A 1 168 ? -14.724 -10.747 8.679 1.00 89.50 168 CYS A C 1
ATOM 1411 O O . CYS A 1 168 ? -15.907 -10.824 8.348 1.00 89.50 168 CYS A O 1
ATOM 1413 N N . PHE A 1 169 ? -14.184 -11.529 9.608 1.00 88.06 169 PHE A N 1
ATOM 1414 C CA . PHE A 1 169 ? -14.967 -12.465 10.405 1.00 88.06 169 PHE A CA 1
ATOM 1415 C C . PHE A 1 169 ? -15.493 -11.768 11.659 1.00 88.06 169 PHE A C 1
ATOM 1417 O O . PHE A 1 169 ? -14.709 -11.239 12.444 1.00 88.06 169 PHE A O 1
ATOM 1424 N N . LEU A 1 170 ? -16.811 -11.790 11.859 1.00 84.06 170 LEU A N 1
ATOM 1425 C CA . LEU A 1 170 ? -17.484 -11.133 12.987 1.00 84.06 170 LEU A CA 1
ATOM 1426 C C . LEU A 1 170 ? -17.839 -12.096 14.136 1.00 84.06 170 LEU A C 1
ATOM 1428 O O . LEU A 1 170 ? -18.356 -11.661 15.161 1.00 84.06 170 LEU A O 1
ATOM 1432 N N . GLY A 1 171 ? -17.579 -13.399 13.981 1.00 83.19 171 GLY A N 1
ATOM 1433 C CA . GLY A 1 171 ? -18.029 -14.445 14.907 1.00 83.19 171 GLY A CA 1
ATOM 1434 C C . GLY A 1 171 ? -19.271 -15.196 14.409 1.00 83.19 171 GLY A C 1
ATOM 1435 O O . GLY A 1 171 ? -19.978 -14.740 13.516 1.00 83.19 171 GLY A O 1
ATOM 1436 N N . ASP A 1 172 ? -19.534 -16.382 14.969 1.00 82.06 172 ASP A N 1
ATOM 1437 C CA . ASP A 1 172 ? -20.735 -17.205 14.713 1.00 82.06 172 ASP A CA 1
ATOM 1438 C C . ASP A 1 172 ? -21.085 -17.460 13.228 1.00 82.06 172 ASP A C 1
ATOM 1440 O O . ASP A 1 172 ? -22.260 -17.587 12.870 1.00 82.06 172 ASP A O 1
ATOM 1444 N N . ASN A 1 173 ? -20.067 -17.592 12.370 1.00 85.50 173 ASN A N 1
ATOM 1445 C CA . ASN A 1 173 ? -20.163 -17.732 10.906 1.00 85.50 173 ASN A CA 1
ATOM 1446 C C . ASN A 1 173 ? -20.677 -16.494 10.150 1.00 85.50 173 ASN A C 1
ATOM 1448 O O . ASN A 1 173 ? -21.108 -16.628 9.001 1.00 85.50 173 ASN A O 1
ATOM 1452 N N . PHE A 1 174 ? -20.629 -15.305 10.754 1.00 86.12 174 PHE A N 1
ATOM 1453 C CA . PHE A 1 174 ? -20.914 -14.040 10.079 1.00 86.12 174 PHE A CA 1
ATOM 1454 C C . PHE A 1 174 ? -19.640 -13.412 9.515 1.00 86.12 174 PHE A C 1
ATOM 1456 O O . PHE A 1 174 ? -18.624 -13.302 10.202 1.00 86.12 174 PHE A O 1
ATOM 1463 N N . TYR A 1 175 ? -19.715 -12.977 8.260 1.00 89.31 175 TYR A N 1
ATOM 1464 C CA . TYR A 1 175 ? -18.613 -12.367 7.529 1.00 89.31 175 TYR A CA 1
ATOM 1465 C C . TYR A 1 175 ? -19.072 -11.095 6.821 1.00 89.31 175 TYR A C 1
ATOM 1467 O O . TYR A 1 175 ? -20.157 -11.056 6.235 1.00 89.31 175 TYR A O 1
ATOM 1475 N N . ILE A 1 176 ? -18.220 -10.075 6.819 1.00 88.94 176 ILE A N 1
ATOM 1476 C CA . ILE A 1 176 ? -18.321 -8.954 5.883 1.00 88.94 176 ILE A CA 1
ATOM 1477 C C . ILE A 1 176 ? -17.270 -9.156 4.805 1.00 88.94 176 ILE A C 1
ATOM 1479 O O . ILE A 1 176 ? -16.107 -9.436 5.101 1.00 88.94 176 ILE A O 1
ATOM 1483 N N . TYR A 1 177 ? -17.677 -8.981 3.556 1.00 91.06 177 TYR A N 1
ATOM 1484 C CA . TYR A 1 177 ? -16.771 -8.899 2.430 1.00 91.06 177 TYR A CA 1
ATOM 1485 C C . TYR A 1 177 ? -16.745 -7.491 1.870 1.00 91.06 177 TYR A C 1
ATOM 1487 O O . TYR A 1 177 ? -17.787 -6.945 1.528 1.00 91.06 177 TYR A O 1
ATOM 1495 N N . LEU A 1 178 ? -15.542 -6.940 1.743 1.00 91.50 178 LEU A N 1
ATOM 1496 C CA . LEU A 1 178 ? -15.298 -5.698 1.027 1.00 91.50 178 LEU A CA 1
ATOM 1497 C C . LEU A 1 178 ? -14.722 -6.039 -0.349 1.00 91.50 178 LEU A C 1
ATOM 1499 O O . LEU A 1 178 ? -13.613 -6.570 -0.457 1.00 91.50 178 LEU A O 1
ATOM 1503 N N . ASN A 1 179 ? -15.492 -5.757 -1.393 1.00 91.69 179 ASN A N 1
ATOM 1504 C CA . ASN A 1 179 ? -15.109 -5.951 -2.781 1.00 91.69 179 ASN A CA 1
ATOM 1505 C C . ASN A 1 179 ? -14.502 -4.651 -3.309 1.00 91.69 179 ASN A C 1
ATOM 1507 O O . ASN A 1 179 ? -15.205 -3.666 -3.514 1.00 91.69 179 ASN A O 1
ATOM 1511 N N . ILE A 1 180 ? -13.197 -4.656 -3.557 1.00 89.50 180 ILE A N 1
ATOM 1512 C CA . ILE A 1 180 ? -12.548 -3.650 -4.389 1.00 89.50 180 ILE A CA 1
ATOM 1513 C C . ILE A 1 180 ? -12.991 -3.915 -5.827 1.00 89.50 180 ILE A C 1
ATOM 1515 O O . ILE A 1 180 ? -12.560 -4.892 -6.436 1.00 89.50 180 ILE A O 1
ATOM 1519 N N . ASN A 1 181 ? -13.890 -3.077 -6.330 1.00 76.56 181 ASN A N 1
ATOM 1520 C CA . ASN A 1 181 ? -14.405 -3.074 -7.701 1.00 76.56 181 ASN A CA 1
ATOM 1521 C C . ASN A 1 181 ? -14.008 -1.806 -8.483 1.00 76.56 181 ASN A C 1
ATOM 1523 O O . ASN A 1 181 ? -14.420 -1.645 -9.630 1.00 76.56 181 ASN A O 1
ATOM 1527 N N . PHE A 1 182 ? -13.169 -0.965 -7.873 1.00 64.25 182 PHE A N 1
ATOM 1528 C CA . PHE A 1 182 ? -12.679 0.287 -8.431 1.00 64.25 182 PHE A CA 1
ATOM 1529 C C . PHE A 1 182 ? -11.678 0.053 -9.563 1.00 64.25 182 PHE A C 1
ATOM 1531 O O . PHE A 1 182 ? -10.748 -0.748 -9.439 1.00 64.25 182 PHE A O 1
ATOM 1538 N N . ILE A 1 183 ? -11.824 0.807 -10.653 1.00 59.72 183 ILE A N 1
ATOM 1539 C CA . ILE A 1 183 ? -10.905 0.774 -11.789 1.00 59.72 183 ILE A CA 1
ATOM 1540 C C . ILE A 1 183 ? -10.344 2.177 -12.044 1.00 59.72 183 ILE A C 1
ATOM 1542 O O . ILE A 1 183 ? -11.048 3.057 -12.533 1.00 59.72 183 ILE A O 1
ATOM 1546 N N . ASN A 1 184 ? -9.047 2.361 -11.784 1.00 56.88 184 ASN A N 1
ATOM 1547 C CA . ASN A 1 184 ? -8.325 3.576 -12.164 1.00 56.88 184 ASN A CA 1
ATOM 1548 C C . ASN A 1 184 ? -8.275 3.726 -13.705 1.00 56.88 184 ASN A C 1
ATOM 1550 O O . ASN A 1 184 ? -8.144 2.737 -14.436 1.00 56.88 184 ASN A O 1
ATOM 1554 N N . THR A 1 185 ? -8.433 4.956 -14.195 1.00 51.06 185 THR A N 1
ATOM 1555 C CA . THR A 1 185 ? -9.070 5.258 -15.488 1.00 51.06 185 THR A CA 1
ATOM 1556 C C . THR A 1 185 ? -8.137 5.393 -16.694 1.00 51.06 185 THR A C 1
ATOM 1558 O O . THR A 1 185 ? -8.641 5.390 -17.813 1.00 51.06 185 THR A O 1
ATOM 1561 N N . TYR A 1 186 ? -6.806 5.430 -16.536 1.00 56.94 186 TYR A N 1
ATOM 1562 C CA . TYR A 1 186 ? -5.890 5.425 -17.690 1.00 56.94 186 TYR A CA 1
ATOM 1563 C C . TYR A 1 186 ? -5.057 4.145 -17.771 1.00 56.94 186 TYR A C 1
ATOM 1565 O O . TYR A 1 186 ? -4.252 3.849 -16.882 1.00 56.94 186 TYR A O 1
ATOM 1573 N N . LYS A 1 187 ? -5.264 3.390 -18.857 1.00 68.00 187 LYS A N 1
ATOM 1574 C CA . LYS A 1 187 ? -4.697 2.057 -19.069 1.00 68.00 187 LYS A CA 1
ATOM 1575 C C . LYS A 1 187 ? -4.138 1.926 -20.480 1.00 68.00 187 LYS A C 1
ATOM 1577 O O . LYS A 1 187 ? -4.888 2.017 -21.448 1.00 68.00 187 LYS A O 1
ATOM 1582 N N . LEU A 1 188 ? -2.847 1.632 -20.583 1.00 75.00 188 LEU A N 1
ATOM 1583 C CA . LEU A 1 188 ? -2.278 1.056 -21.797 1.00 75.00 188 LEU A CA 1
ATOM 1584 C C . LEU A 1 188 ? -2.403 -0.467 -21.717 1.00 75.00 188 LEU A C 1
ATOM 1586 O O . LEU A 1 188 ? -1.907 -1.059 -20.761 1.00 75.00 188 LEU A O 1
ATOM 1590 N N . ASP A 1 189 ? -3.024 -1.098 -22.709 1.00 77.19 189 ASP A N 1
ATOM 1591 C CA . ASP A 1 189 ? -3.064 -2.556 -22.856 1.00 77.19 189 ASP A CA 1
ATOM 1592 C C . ASP A 1 189 ? -2.231 -2.958 -24.077 1.00 77.19 189 ASP A C 1
ATOM 1594 O O . ASP A 1 189 ? -2.489 -2.509 -25.195 1.00 77.19 189 ASP A O 1
ATOM 1598 N N . ASN A 1 190 ? -1.208 -3.789 -23.871 1.00 77.38 190 ASN A N 1
ATOM 1599 C CA . ASN A 1 190 ? -0.322 -4.209 -24.954 1.00 77.38 190 ASN A CA 1
ATOM 1600 C C . ASN A 1 190 ? -0.883 -5.367 -25.809 1.00 77.38 190 ASN A C 1
ATOM 1602 O O . ASN A 1 190 ? -0.176 -5.846 -26.695 1.00 77.38 190 ASN A O 1
ATOM 1606 N N . SER A 1 191 ? -2.107 -5.841 -25.544 1.00 68.50 191 SER A N 1
ATOM 1607 C CA . SER A 1 191 ? -2.757 -6.951 -26.257 1.00 68.50 191 SER A CA 1
ATOM 1608 C C . SER A 1 191 ? -3.692 -6.530 -27.395 1.00 68.50 191 SER A C 1
ATOM 1610 O O . SER A 1 191 ? -4.067 -7.369 -28.216 1.00 68.50 191 SER A O 1
ATOM 1612 N N . PHE A 1 192 ? -4.032 -5.242 -27.478 1.00 61.53 192 PHE A N 1
ATOM 1613 C CA . PHE A 1 192 ? -4.897 -4.682 -28.513 1.00 61.53 192 PHE A CA 1
ATOM 1614 C C . PHE A 1 192 ? -4.262 -3.433 -29.125 1.00 61.53 192 PHE A C 1
ATOM 1616 O O . PHE A 1 192 ? -4.389 -2.332 -28.598 1.00 61.53 192 PHE A O 1
ATOM 1623 N N . ASP A 1 193 ? -3.614 -3.589 -30.279 1.00 60.44 193 ASP A N 1
ATOM 1624 C CA . ASP A 1 193 ? -3.211 -2.449 -31.103 1.00 60.44 193 ASP A CA 1
ATOM 1625 C C . ASP A 1 193 ? -4.281 -2.158 -32.159 1.00 60.44 193 ASP A C 1
ATOM 1627 O O . ASP A 1 193 ? -4.197 -2.605 -33.300 1.00 60.44 193 ASP A O 1
ATOM 1631 N N . ASN A 1 194 ? -5.327 -1.439 -31.751 1.00 53.28 194 ASN A N 1
ATOM 1632 C CA . ASN A 1 194 ? -6.325 -0.894 -32.678 1.00 53.28 194 ASN A CA 1
ATOM 1633 C C . ASN A 1 194 ? -5.998 0.548 -33.110 1.00 53.28 194 ASN A C 1
ATOM 1635 O O . ASN A 1 194 ? -6.731 1.119 -33.916 1.00 53.28 194 ASN A O 1
ATOM 1639 N N . ASN A 1 195 ? -4.916 1.145 -32.596 1.00 55.78 195 ASN A N 1
ATOM 1640 C CA . ASN A 1 195 ? -4.610 2.555 -32.813 1.00 55.78 195 ASN A CA 1
ATOM 1641 C C . ASN A 1 195 ? -3.453 2.723 -33.803 1.00 55.78 195 ASN A C 1
ATOM 1643 O O . ASN A 1 195 ? -2.314 2.376 -33.503 1.00 55.78 195 ASN A O 1
ATOM 1647 N N . ASN A 1 196 ? -3.728 3.396 -34.926 1.00 61.12 196 ASN A N 1
ATOM 1648 C CA . ASN A 1 196 ? -2.749 3.865 -35.923 1.00 61.12 196 ASN A CA 1
ATOM 1649 C C . ASN A 1 196 ? -1.657 4.810 -35.362 1.00 61.12 196 ASN A C 1
ATOM 1651 O O . ASN A 1 196 ? -0.836 5.336 -36.118 1.00 61.12 196 ASN A O 1
ATOM 1655 N N . GLU A 1 197 ? -1.646 5.076 -34.056 1.00 68.19 197 GLU A N 1
ATOM 1656 C CA . GLU A 1 197 ? -0.609 5.860 -33.399 1.00 68.19 197 GLU A CA 1
ATOM 1657 C C . GLU A 1 197 ? 0.741 5.163 -33.552 1.00 68.19 197 GLU A C 1
ATOM 1659 O O . GLU A 1 197 ? 0.909 4.020 -33.145 1.00 68.19 197 GLU A O 1
ATOM 1664 N N . LYS A 1 198 ? 1.728 5.854 -34.126 1.00 77.56 198 LYS A N 1
ATOM 1665 C CA . LYS A 1 198 ? 3.086 5.314 -34.313 1.00 77.56 198 LYS A CA 1
ATOM 1666 C C . LYS A 1 198 ? 3.935 5.362 -33.038 1.00 77.56 198 LYS A C 1
ATOM 1668 O O . LYS A 1 198 ? 4.956 4.682 -32.961 1.00 77.56 198 LYS A O 1
ATOM 1673 N N . VAL A 1 199 ? 3.533 6.180 -32.064 1.00 86.69 199 VAL A N 1
ATOM 1674 C CA . VAL A 1 199 ? 4.260 6.439 -30.817 1.00 86.69 199 VAL A CA 1
ATOM 1675 C C . VAL A 1 199 ? 3.276 6.401 -29.657 1.00 86.69 199 VAL A C 1
ATOM 1677 O O . VAL A 1 199 ? 2.212 7.004 -29.739 1.00 86.69 199 VAL A O 1
ATOM 1680 N N . VAL A 1 200 ? 3.638 5.699 -28.589 1.00 87.94 200 VAL A N 1
ATOM 1681 C CA . VAL A 1 200 ? 2.876 5.645 -27.339 1.00 87.94 200 VAL A CA 1
ATOM 1682 C C . VAL A 1 200 ? 3.395 6.728 -26.405 1.00 87.94 200 VAL A C 1
ATOM 1684 O O . VAL A 1 200 ? 4.594 6.789 -26.139 1.00 87.94 200 VAL A O 1
ATOM 1687 N N . ASN A 1 201 ? 2.501 7.559 -25.884 1.00 88.25 201 ASN A N 1
ATOM 1688 C CA . ASN A 1 201 ? 2.835 8.588 -24.905 1.00 88.25 201 ASN A CA 1
ATOM 1689 C C . ASN A 1 201 ? 2.274 8.184 -23.545 1.00 88.25 201 ASN A C 1
ATOM 1691 O O . ASN A 1 201 ? 1.086 7.894 -23.434 1.00 88.25 201 ASN A O 1
ATOM 1695 N N . LEU A 1 202 ? 3.132 8.147 -22.529 1.00 90.12 202 LEU A N 1
ATOM 1696 C CA . LEU A 1 202 ? 2.770 7.791 -21.162 1.00 90.12 202 LEU A CA 1
ATOM 1697 C C . LEU A 1 202 ? 3.253 8.868 -20.199 1.00 90.12 202 LEU A C 1
ATOM 1699 O O . LEU A 1 202 ? 4.329 9.429 -20.373 1.00 90.12 202 LEU A O 1
ATOM 1703 N N . TYR A 1 203 ? 2.465 9.118 -19.166 1.00 90.75 203 TYR A N 1
ATOM 1704 C CA . TYR A 1 203 ? 2.670 10.169 -18.174 1.00 90.75 203 TYR A CA 1
ATOM 1705 C C . TYR A 1 203 ? 2.785 9.570 -16.763 1.00 90.75 203 TYR A C 1
ATOM 1707 O O . TYR A 1 203 ? 2.418 8.405 -16.556 1.00 90.75 203 TYR A O 1
ATOM 1715 N N . PRO A 1 204 ? 3.262 10.342 -15.769 1.00 89.38 204 PRO A N 1
ATOM 1716 C CA . PRO A 1 204 ? 3.296 9.899 -14.378 1.00 89.38 204 PRO A CA 1
ATOM 1717 C C . PRO A 1 204 ? 1.964 9.289 -13.913 1.00 89.38 204 PRO A C 1
ATOM 1719 O O . PRO A 1 204 ? 0.884 9.695 -14.347 1.00 89.38 204 PRO A O 1
ATOM 1722 N N . ASN A 1 205 ? 2.037 8.293 -13.027 1.00 87.00 205 ASN A N 1
ATOM 1723 C CA . ASN A 1 205 ? 0.908 7.490 -12.528 1.00 87.00 205 ASN A CA 1
ATOM 1724 C C . ASN A 1 205 ? 0.133 6.645 -13.560 1.00 87.00 205 ASN A C 1
ATOM 1726 O O . ASN A 1 205 ? -0.805 5.950 -13.164 1.00 87.00 205 ASN A O 1
ATOM 1730 N N . ASN A 1 206 ? 0.482 6.655 -14.853 1.00 89.12 206 ASN A N 1
ATOM 1731 C CA . ASN A 1 206 ? -0.180 5.775 -15.821 1.00 89.12 206 ASN A CA 1
ATOM 1732 C C . ASN A 1 206 ? 0.011 4.292 -15.464 1.00 89.12 206 ASN A C 1
ATOM 1734 O O . ASN A 1 206 ? 1.057 3.880 -14.947 1.00 89.12 206 ASN A O 1
ATOM 1738 N N . LEU A 1 207 ? -1.009 3.488 -15.778 1.00 88.44 207 LEU A N 1
ATOM 1739 C CA . LEU A 1 207 ? -0.978 2.037 -15.637 1.00 88.44 207 LEU A CA 1
ATOM 1740 C C . LEU A 1 207 ? -0.760 1.371 -16.996 1.00 88.44 207 LEU A C 1
ATOM 1742 O O . LEU A 1 207 ? -1.366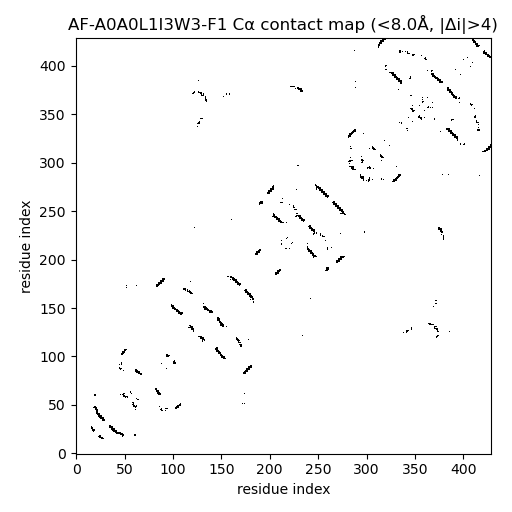 1.753 -17.999 1.00 88.44 207 LEU A O 1
ATOM 1746 N N . ILE A 1 208 ? 0.075 0.338 -17.012 1.00 88.38 208 ILE A N 1
ATOM 1747 C CA . ILE A 1 208 ? 0.386 -0.450 -18.203 1.00 88.38 208 ILE A CA 1
ATOM 1748 C C . ILE A 1 208 ? 0.073 -1.911 -17.896 1.00 88.38 208 ILE A C 1
ATOM 1750 O O . ILE A 1 208 ? 0.759 -2.552 -17.099 1.00 88.38 208 ILE A O 1
ATOM 1754 N N . TYR A 1 209 ? -0.963 -2.434 -18.540 1.00 87.75 209 TYR A N 1
ATOM 1755 C CA . TYR A 1 209 ? -1.297 -3.849 -18.543 1.00 87.75 209 TYR A CA 1
ATOM 1756 C C . TYR A 1 209 ? -0.440 -4.520 -19.606 1.00 87.75 209 TYR A C 1
ATOM 1758 O O . TYR A 1 209 ? -0.523 -4.216 -20.798 1.00 87.75 209 TYR A O 1
ATOM 1766 N N . TYR A 1 210 ? 0.439 -5.398 -19.143 1.00 87.38 210 TYR A N 1
ATOM 1767 C CA . TYR A 1 210 ? 1.470 -5.994 -19.965 1.00 87.38 210 TYR A CA 1
ATOM 1768 C C . TYR A 1 210 ? 1.343 -7.510 -19.953 1.00 87.38 210 TYR A C 1
ATOM 1770 O O . TYR A 1 210 ? 1.583 -8.178 -18.945 1.00 87.38 210 TYR A O 1
ATOM 1778 N N . LYS A 1 211 ? 0.969 -8.051 -21.106 1.00 88.38 211 LYS A N 1
ATOM 1779 C CA . LYS A 1 211 ? 0.821 -9.472 -21.367 1.00 88.38 211 LYS A CA 1
ATOM 1780 C C . LYS A 1 211 ? 2.003 -9.985 -22.175 1.00 88.38 211 LYS A C 1
ATOM 1782 O O . LYS A 1 211 ? 2.369 -9.434 -23.214 1.00 88.38 211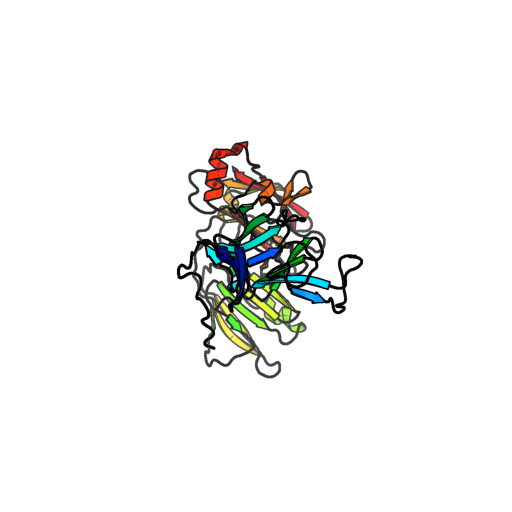 LYS A O 1
ATOM 1787 N N . LEU A 1 212 ? 2.592 -11.071 -21.692 1.00 85.19 212 LEU A N 1
ATOM 1788 C CA . LEU A 1 212 ? 3.616 -11.844 -22.378 1.00 85.19 212 LEU A CA 1
ATOM 1789 C C . LEU A 1 212 ? 2.952 -12.934 -23.237 1.00 85.19 212 LEU A C 1
ATOM 1791 O O . LEU A 1 212 ? 1.969 -13.542 -22.804 1.00 85.19 212 LEU A O 1
ATOM 1795 N N . PRO A 1 213 ? 3.505 -13.273 -24.415 1.00 78.75 213 PRO A N 1
ATOM 1796 C CA . PRO A 1 213 ? 2.980 -14.374 -25.228 1.00 78.75 213 PRO A CA 1
ATOM 1797 C C . PRO A 1 213 ? 3.220 -15.734 -24.542 1.00 78.75 213 PRO A C 1
ATOM 1799 O O . PRO A 1 213 ? 2.349 -16.610 -24.478 1.00 78.75 213 PRO A O 1
ATOM 1802 N N . ASN A 1 214 ? 4.410 -15.902 -23.956 1.00 78.69 214 ASN A N 1
ATOM 1803 C CA . ASN A 1 214 ? 4.789 -17.065 -23.163 1.00 78.69 214 ASN A CA 1
ATOM 1804 C C . ASN A 1 214 ? 5.771 -16.675 -22.043 1.00 78.69 214 ASN A C 1
ATOM 1806 O O . ASN A 1 214 ? 6.522 -15.711 -22.188 1.00 78.69 214 ASN A O 1
ATOM 1810 N N . ILE A 1 215 ? 5.795 -17.459 -20.960 1.00 81.62 215 ILE A N 1
ATOM 1811 C CA . ILE A 1 215 ? 6.631 -17.259 -19.769 1.00 81.62 215 ILE A CA 1
ATOM 1812 C C . ILE A 1 215 ? 8.128 -17.204 -20.106 1.00 81.62 215 ILE A C 1
ATOM 1814 O O . ILE A 1 215 ? 8.866 -16.412 -19.525 1.00 81.62 215 ILE A O 1
ATOM 1818 N N . ASN A 1 216 ? 8.565 -17.959 -21.122 1.00 81.62 216 ASN A N 1
ATOM 1819 C CA . ASN A 1 216 ? 9.963 -18.008 -21.569 1.00 81.62 216 ASN A CA 1
ATOM 1820 C C . ASN A 1 216 ? 10.501 -16.647 -22.028 1.00 81.62 216 ASN A C 1
ATOM 1822 O O . ASN A 1 216 ? 11.706 -16.418 -21.998 1.00 81.62 216 ASN A O 1
ATOM 1826 N N . TYR A 1 217 ? 9.620 -15.729 -22.426 1.00 75.88 217 TYR A N 1
ATOM 1827 C CA . TYR A 1 217 ? 10.028 -14.405 -22.871 1.00 75.88 217 TYR A CA 1
ATOM 1828 C C . TYR A 1 217 ? 10.093 -13.363 -21.747 1.00 75.88 217 TYR A C 1
ATOM 1830 O O . TYR A 1 217 ? 10.397 -12.201 -22.019 1.00 75.88 217 TYR A O 1
ATOM 1838 N N . LYS A 1 218 ? 9.830 -13.742 -20.489 1.00 80.25 218 LYS A N 1
ATOM 1839 C CA . LYS A 1 218 ? 9.880 -12.822 -19.344 1.00 80.25 218 LYS A CA 1
ATOM 1840 C C . LYS A 1 218 ? 11.187 -12.034 -19.311 1.00 80.25 218 LYS A C 1
ATOM 1842 O O . LYS A 1 218 ? 11.149 -10.810 -19.265 1.00 80.25 218 LYS A O 1
ATOM 1847 N N . ASN A 1 219 ? 12.330 -12.712 -19.408 1.00 75.69 219 ASN A N 1
ATOM 1848 C CA . ASN A 1 219 ? 13.637 -12.052 -19.368 1.00 75.69 219 ASN A CA 1
ATOM 1849 C C . ASN A 1 219 ? 13.880 -11.204 -20.625 1.00 75.69 219 ASN A C 1
ATOM 1851 O O . ASN A 1 219 ? 14.378 -10.088 -20.534 1.00 75.69 219 ASN A O 1
ATOM 1855 N N . THR A 1 220 ? 13.464 -11.680 -21.798 1.00 73.88 220 THR A N 1
ATOM 1856 C CA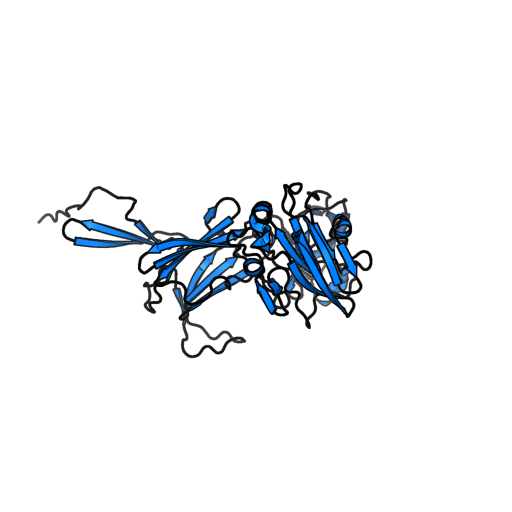 . THR A 1 220 ? 13.614 -10.940 -23.059 1.00 73.88 220 THR A CA 1
ATOM 1857 C C . THR A 1 220 ? 12.836 -9.624 -23.059 1.00 73.88 220 THR A C 1
ATOM 1859 O O . THR A 1 220 ? 13.351 -8.613 -23.533 1.00 73.88 220 THR A O 1
ATOM 1862 N N . PHE A 1 221 ? 11.614 -9.617 -22.525 1.00 77.62 221 PHE A N 1
ATOM 1863 C CA . PHE A 1 221 ? 10.764 -8.429 -22.511 1.00 77.62 221 PHE A CA 1
ATOM 1864 C C . PHE A 1 221 ? 11.019 -7.558 -21.280 1.00 77.62 221 PHE A C 1
ATOM 1866 O O . PHE A 1 221 ? 11.313 -6.376 -21.415 1.00 77.62 221 PHE A O 1
ATOM 1873 N N . LEU A 1 222 ? 10.968 -8.134 -20.080 1.00 79.25 222 LEU A N 1
ATOM 1874 C CA . LEU A 1 222 ? 11.026 -7.381 -18.827 1.00 79.25 222 LEU A CA 1
ATOM 1875 C C . LEU A 1 222 ? 12.448 -7.078 -18.343 1.00 79.25 222 LEU A C 1
ATOM 1877 O O . LEU A 1 222 ? 12.589 -6.438 -17.319 1.00 79.25 222 LEU A O 1
ATOM 1881 N N . SER A 1 223 ? 13.520 -7.546 -18.986 1.00 77.12 223 SER A N 1
ATOM 1882 C CA . SER A 1 223 ? 14.883 -7.095 -18.618 1.00 77.12 223 SER A CA 1
ATOM 1883 C C . SER A 1 223 ? 15.418 -5.989 -19.527 1.00 77.12 223 SER A C 1
ATOM 1885 O O . SER A 1 223 ? 16.430 -5.368 -19.200 1.00 77.12 223 SER A O 1
ATOM 1887 N N . ASN A 1 224 ? 14.747 -5.742 -20.656 1.00 75.50 224 ASN A N 1
ATOM 1888 C CA . ASN A 1 224 ? 15.196 -4.809 -21.688 1.00 75.50 224 ASN A CA 1
ATOM 1889 C C . ASN A 1 224 ? 14.391 -3.507 -21.731 1.00 75.50 224 ASN A C 1
ATOM 1891 O O . ASN A 1 224 ? 14.876 -2.527 -22.290 1.00 75.50 224 ASN A O 1
ATOM 1895 N N . VAL A 1 225 ? 13.189 -3.470 -21.147 1.00 82.38 225 VAL A N 1
ATOM 1896 C CA . VAL A 1 225 ? 12.404 -2.233 -21.077 1.00 82.38 225 VAL A CA 1
ATOM 1897 C C . VAL A 1 225 ? 13.013 -1.292 -20.040 1.00 82.38 225 VAL A C 1
ATOM 1899 O O . VAL A 1 225 ? 13.212 -1.660 -18.877 1.00 82.38 225 VAL A O 1
ATOM 1902 N N . HIS A 1 226 ? 13.288 -0.062 -20.467 1.00 87.38 226 HIS A N 1
ATOM 1903 C CA . HIS A 1 226 ? 13.804 0.992 -19.605 1.00 87.38 226 HIS A CA 1
ATOM 1904 C C . HIS A 1 226 ? 12.641 1.812 -19.043 1.00 87.38 226 HIS A C 1
ATOM 1906 O O . HIS A 1 226 ? 12.287 2.862 -19.571 1.00 87.38 226 HIS A O 1
ATOM 1912 N N . PHE A 1 227 ? 11.991 1.277 -18.010 1.00 91.12 227 PHE A N 1
ATOM 1913 C CA . PHE A 1 227 ? 10.970 2.017 -17.273 1.00 91.12 227 PHE A CA 1
ATOM 1914 C C . PHE A 1 227 ? 11.600 3.136 -16.430 1.00 91.12 227 PHE A C 1
ATOM 1916 O O . PHE A 1 227 ? 12.741 2.976 -15.984 1.00 91.12 227 PHE A O 1
ATOM 1923 N N . PRO A 1 228 ? 10.852 4.218 -16.139 1.00 91.75 228 PRO A N 1
ATOM 1924 C CA . PRO A 1 228 ? 11.270 5.202 -15.151 1.00 91.75 228 PRO A CA 1
ATOM 1925 C C . PRO A 1 228 ? 11.635 4.532 -13.812 1.00 91.75 228 PRO A C 1
ATOM 1927 O O . PRO A 1 228 ? 10.936 3.595 -13.395 1.00 91.75 228 PRO A O 1
ATOM 1930 N N . PRO A 1 229 ? 12.700 4.984 -13.125 1.00 88.50 229 PRO A N 1
ATOM 1931 C CA . PRO A 1 229 ? 13.029 4.541 -11.773 1.00 88.50 229 PRO A CA 1
ATOM 1932 C C . PRO A 1 229 ? 11.808 4.503 -10.843 1.00 88.50 229 PRO A C 1
ATOM 1934 O O . PRO A 1 229 ? 10.928 5.356 -10.916 1.00 88.50 229 PRO A O 1
ATOM 1937 N N . TYR A 1 230 ? 11.750 3.502 -9.960 1.00 88.69 230 TYR A N 1
ATOM 1938 C CA . TYR A 1 230 ? 10.626 3.269 -9.033 1.00 88.69 230 TYR A CA 1
ATOM 1939 C C . TYR A 1 230 ? 9.276 2.974 -9.696 1.00 88.69 230 TYR A C 1
ATOM 1941 O O . TYR A 1 230 ? 8.238 3.031 -9.034 1.00 88.69 230 TYR A O 1
ATOM 1949 N N . THR A 1 231 ? 9.270 2.590 -10.975 1.00 93.25 231 THR A N 1
ATOM 1950 C CA . THR A 1 231 ? 8.098 1.939 -11.565 1.00 93.25 231 THR A CA 1
ATOM 1951 C C . THR A 1 231 ? 7.745 0.709 -10.738 1.00 93.25 231 THR A C 1
ATOM 1953 O O . THR A 1 231 ? 8.577 -0.158 -10.470 1.00 93.25 231 THR A O 1
ATOM 1956 N N . LYS A 1 232 ? 6.493 0.650 -10.306 1.00 94.19 232 LYS A N 1
ATOM 1957 C CA . LYS A 1 232 ? 5.954 -0.427 -9.481 1.00 94.19 232 LYS A CA 1
ATOM 1958 C C . LYS A 1 232 ? 5.322 -1.480 -10.368 1.00 94.19 232 LYS A C 1
ATOM 1960 O O . LYS A 1 232 ? 4.876 -1.164 -11.470 1.00 94.19 232 LYS A O 1
ATOM 1965 N N . TYR A 1 233 ? 5.236 -2.716 -9.895 1.00 93.69 233 TYR A N 1
ATOM 1966 C CA . TYR A 1 233 ? 4.502 -3.740 -10.623 1.00 93.69 233 TYR A CA 1
ATOM 1967 C C . TYR A 1 233 ? 3.787 -4.741 -9.725 1.00 93.69 233 TYR A C 1
ATOM 1969 O O . TYR A 1 233 ? 4.159 -4.973 -8.574 1.00 93.69 233 TYR A O 1
ATOM 1977 N N . VAL A 1 234 ? 2.762 -5.362 -10.300 1.00 92.38 234 VAL A N 1
ATOM 1978 C CA . VAL A 1 234 ? 2.091 -6.539 -9.759 1.00 92.38 234 VAL A CA 1
ATOM 1979 C C . VAL A 1 234 ? 2.063 -7.623 -10.823 1.00 92.38 234 VAL A C 1
ATOM 1981 O O . VAL A 1 234 ? 1.781 -7.351 -11.990 1.00 92.38 234 VAL A O 1
ATOM 1984 N N . GLN A 1 235 ? 2.356 -8.854 -10.418 1.00 90.75 235 GLN A N 1
ATOM 1985 C CA . GLN A 1 235 ? 2.217 -10.034 -11.258 1.00 90.75 235 GLN A CA 1
ATOM 1986 C C . GLN A 1 235 ? 0.839 -10.663 -11.004 1.00 90.75 235 GLN A C 1
ATOM 1988 O O . GLN A 1 235 ? 0.583 -11.145 -9.906 1.00 90.75 235 GLN A O 1
ATOM 1993 N N . LEU A 1 236 ? -0.046 -10.656 -12.005 1.00 88.06 236 LEU A N 1
ATOM 1994 C CA . LEU A 1 236 ? -1.374 -11.277 -11.903 1.00 88.06 236 LEU A CA 1
ATOM 1995 C C . LEU A 1 236 ? -1.294 -12.797 -12.092 1.00 88.06 236 LEU A C 1
ATOM 1997 O O . LEU A 1 236 ? -2.004 -13.555 -11.438 1.00 88.06 236 LEU A O 1
ATOM 2001 N N . ASN A 1 237 ? -0.426 -13.235 -13.004 1.00 87.38 237 ASN A N 1
ATOM 2002 C CA . ASN A 1 237 ? -0.078 -14.633 -13.254 1.00 87.38 237 ASN A CA 1
ATOM 2003 C C . ASN A 1 237 ? 1.287 -14.706 -13.961 1.00 87.38 237 ASN A C 1
ATOM 2005 O O . ASN A 1 237 ? 1.998 -13.712 -14.073 1.00 87.38 237 ASN A O 1
ATOM 2009 N N . ASP A 1 238 ? 1.686 -15.876 -14.451 1.00 85.81 238 ASP A N 1
ATOM 2010 C CA . ASP A 1 238 ? 2.982 -16.084 -15.114 1.00 85.81 238 ASP A CA 1
ATOM 2011 C C . ASP A 1 238 ? 3.216 -15.251 -16.385 1.00 85.81 238 ASP A C 1
ATOM 2013 O O . ASP A 1 238 ? 4.354 -15.133 -16.845 1.00 85.81 238 ASP A O 1
ATOM 2017 N N . LYS A 1 239 ? 2.159 -14.689 -16.979 1.00 87.19 239 LYS A N 1
ATOM 2018 C CA . LYS A 1 239 ? 2.226 -13.957 -18.250 1.00 87.19 239 LYS A CA 1
ATOM 2019 C C . LYS A 1 239 ? 1.689 -12.534 -18.172 1.00 87.19 239 LYS A C 1
ATOM 2021 O O . LYS A 1 239 ? 1.971 -11.762 -19.080 1.00 87.19 239 LYS A O 1
ATOM 2026 N N . GLU A 1 240 ? 0.921 -12.182 -17.151 1.00 88.50 240 GLU A N 1
ATOM 2027 C CA . GLU A 1 240 ? 0.215 -10.903 -17.073 1.00 88.50 240 GLU A CA 1
ATOM 2028 C C . GLU A 1 240 ? 0.706 -10.075 -15.888 1.00 88.50 240 GLU A C 1
ATOM 2030 O O . GLU A 1 240 ? 0.752 -10.537 -14.744 1.00 88.50 240 GLU A O 1
ATOM 2035 N N . TYR A 1 241 ? 1.060 -8.830 -16.189 1.00 91.00 241 TYR A N 1
ATOM 2036 C CA . TYR A 1 2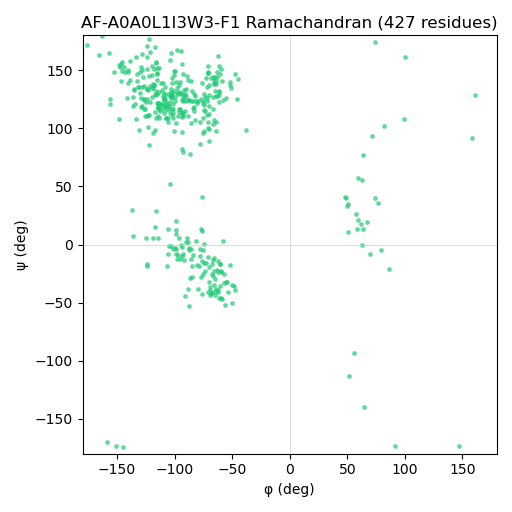41 ? 1.629 -7.868 -15.260 1.00 91.00 241 TYR A CA 1
ATOM 2037 C C . TYR A 1 241 ? 0.869 -6.547 -15.351 1.00 91.00 241 TYR A C 1
ATOM 2039 O O . TYR A 1 241 ? 0.407 -6.158 -16.423 1.00 91.00 241 TYR A O 1
ATOM 2047 N N . ILE A 1 242 ? 0.789 -5.833 -14.234 1.00 91.25 242 ILE A N 1
ATOM 2048 C CA . ILE A 1 242 ? 0.380 -4.429 -14.202 1.00 91.25 242 ILE A CA 1
ATOM 2049 C C . ILE A 1 242 ? 1.590 -3.630 -13.749 1.00 91.25 242 ILE A C 1
ATOM 2051 O O . ILE A 1 242 ? 2.057 -3.827 -12.629 1.00 91.25 242 ILE A O 1
ATOM 2055 N N . PHE A 1 243 ? 2.083 -2.729 -14.592 1.00 92.75 243 PHE A N 1
ATOM 2056 C CA . PHE A 1 243 ? 3.077 -1.733 -14.209 1.00 92.75 243 PHE A CA 1
ATOM 2057 C C . PHE A 1 243 ? 2.380 -0.422 -13.858 1.00 92.75 243 PHE A C 1
ATOM 2059 O O . PHE A 1 243 ? 1.468 0.009 -14.561 1.00 92.75 243 PHE A O 1
ATOM 2066 N N . LYS A 1 244 ? 2.819 0.216 -12.776 1.00 92.44 244 LYS A N 1
ATOM 2067 C CA . LYS A 1 244 ? 2.383 1.543 -12.345 1.00 92.44 244 LYS A CA 1
ATOM 2068 C C . LYS A 1 244 ? 3.584 2.474 -12.395 1.00 92.44 244 LYS A C 1
ATOM 2070 O O . LYS A 1 244 ? 4.534 2.293 -11.630 1.00 92.44 244 LYS A O 1
ATOM 2075 N N . LEU A 1 245 ? 3.531 3.452 -13.294 1.00 92.00 245 LEU A N 1
ATOM 2076 C CA . LEU A 1 245 ? 4.569 4.473 -13.388 1.00 92.00 245 LEU A CA 1
ATOM 2077 C C . LEU A 1 245 ? 4.621 5.303 -12.095 1.00 92.00 245 LEU A C 1
ATOM 2079 O O . LEU A 1 245 ? 3.588 5.467 -11.433 1.00 92.00 245 LEU A O 1
ATOM 2083 N N . PRO A 1 246 ? 5.806 5.808 -11.709 1.00 90.75 246 PRO A N 1
ATOM 2084 C CA . PRO A 1 246 ? 5.942 6.641 -10.522 1.00 90.75 246 PRO A CA 1
ATOM 2085 C C . PRO A 1 246 ? 5.126 7.935 -10.658 1.00 90.75 246 PRO A C 1
ATOM 2087 O O . PRO A 1 246 ? 4.742 8.350 -11.754 1.00 90.75 246 PRO A O 1
ATOM 2090 N N . SER A 1 247 ? 4.869 8.585 -9.523 1.00 88.75 247 SER A N 1
ATOM 2091 C CA . SER A 1 247 ? 4.172 9.875 -9.470 1.00 88.75 247 SER A CA 1
ATOM 2092 C C . SER A 1 247 ? 5.024 11.046 -9.953 1.00 88.75 247 SER A C 1
ATOM 2094 O O . SER A 1 247 ? 4.473 12.106 -10.234 1.00 88.75 247 SER A O 1
ATOM 2096 N N . TYR A 1 248 ? 6.341 10.855 -10.049 1.00 90.94 248 TYR A N 1
ATOM 2097 C CA . TYR A 1 248 ? 7.302 11.825 -10.554 1.00 90.94 248 TYR A CA 1
ATOM 2098 C C . TYR A 1 248 ? 8.283 11.145 -11.509 1.00 90.94 248 TYR A C 1
ATOM 2100 O O . TYR A 1 248 ? 8.803 10.069 -11.205 1.00 90.94 248 TYR A O 1
ATOM 2108 N N . ILE A 1 249 ? 8.520 11.781 -12.653 1.00 91.81 249 ILE A N 1
ATOM 2109 C CA . ILE A 1 249 ? 9.501 11.386 -13.662 1.00 91.81 249 ILE A CA 1
ATOM 2110 C C . ILE A 1 249 ? 10.347 12.627 -13.954 1.00 91.81 249 ILE A C 1
ATOM 2112 O O . ILE A 1 249 ? 9.812 13.655 -14.365 1.00 91.81 249 ILE A O 1
ATOM 2116 N N . GLU A 1 250 ? 11.652 12.532 -13.707 1.00 90.75 250 GLU A N 1
ATOM 2117 C CA . GLU A 1 250 ? 12.582 13.667 -13.783 1.00 90.75 250 GLU A CA 1
ATOM 2118 C C . GLU A 1 250 ? 12.812 14.158 -15.221 1.00 90.75 250 GLU A C 1
ATOM 2120 O O . GLU A 1 250 ? 12.777 15.358 -15.490 1.00 90.75 250 GLU A O 1
ATOM 2125 N N . GLU A 1 251 ? 12.988 13.227 -16.155 1.00 93.38 251 GLU A N 1
ATOM 2126 C CA . GLU A 1 251 ? 13.305 13.507 -17.554 1.00 93.38 251 GLU A CA 1
ATOM 2127 C C . GLU A 1 251 ? 12.523 12.597 -18.505 1.00 93.38 251 GLU A C 1
ATOM 2129 O O . GLU A 1 251 ? 12.053 11.527 -18.114 1.00 93.38 251 GLU A O 1
ATOM 2134 N N . ASP A 1 252 ? 12.369 13.037 -19.756 1.00 95.25 252 ASP A N 1
ATOM 2135 C CA . ASP A 1 252 ? 11.689 12.244 -20.775 1.00 95.25 252 ASP A CA 1
ATOM 2136 C C . ASP A 1 252 ? 12.511 10.987 -21.085 1.00 95.25 252 ASP A C 1
ATOM 2138 O O . ASP A 1 252 ? 13.694 11.063 -21.421 1.00 95.25 252 ASP A O 1
ATOM 2142 N N . ILE A 1 253 ? 11.877 9.817 -21.011 1.00 94.06 253 ILE A N 1
ATOM 2143 C CA . ILE A 1 253 ? 12.528 8.537 -21.297 1.00 94.06 253 ILE A CA 1
ATOM 2144 C C . ILE A 1 253 ? 11.961 7.967 -22.591 1.00 94.06 253 ILE A C 1
ATOM 2146 O O . ILE A 1 253 ? 10.785 7.605 -22.682 1.00 94.06 253 ILE A O 1
ATOM 2150 N N . HIS A 1 254 ? 12.831 7.828 -23.588 1.00 94.00 254 HIS A N 1
ATOM 2151 C CA . HIS A 1 254 ? 12.510 7.200 -24.864 1.00 94.00 254 HIS A CA 1
ATOM 2152 C C . HIS A 1 254 ? 12.862 5.711 -24.826 1.00 94.00 254 HIS A C 1
ATOM 2154 O O . HIS A 1 254 ? 14.006 5.330 -24.576 1.00 94.00 254 HIS A O 1
ATOM 2160 N N . THR A 1 255 ? 11.883 4.852 -25.097 1.00 91.31 255 THR A N 1
ATOM 2161 C CA . THR A 1 255 ? 12.078 3.400 -25.117 1.00 91.31 255 THR A CA 1
ATOM 2162 C C . THR A 1 255 ? 11.223 2.723 -26.187 1.00 91.31 255 THR A C 1
ATOM 2164 O O . THR A 1 255 ? 10.546 3.372 -26.985 1.00 91.31 255 THR A O 1
ATOM 2167 N N . GLU A 1 256 ? 11.250 1.395 -26.200 1.00 88.88 256 GLU A N 1
ATOM 2168 C CA . GLU A 1 256 ? 10.371 0.569 -27.014 1.00 88.88 256 GLU A CA 1
ATOM 2169 C C . GLU A 1 256 ? 9.606 -0.417 -26.126 1.00 88.88 256 GLU A C 1
ATOM 2171 O O . GLU A 1 256 ? 10.204 -1.202 -25.386 1.00 88.88 256 GLU A O 1
ATOM 2176 N N . LEU A 1 257 ? 8.276 -0.401 -26.222 1.00 87.94 257 LEU A N 1
ATOM 2177 C CA . LEU A 1 257 ? 7.421 -1.420 -25.610 1.00 87.94 257 LEU A CA 1
ATOM 2178 C C . LEU A 1 257 ? 7.003 -2.453 -26.655 1.00 87.94 257 LEU A C 1
ATOM 2180 O O . LEU A 1 257 ? 6.863 -2.137 -27.837 1.00 87.94 257 LEU A O 1
ATOM 2184 N N . HIS A 1 258 ? 6.793 -3.695 -26.218 1.00 85.88 258 HIS A N 1
ATOM 2185 C CA . HIS A 1 258 ? 6.360 -4.765 -27.112 1.00 85.88 258 HIS A CA 1
ATOM 2186 C C . HIS A 1 258 ? 4.846 -4.942 -27.029 1.00 85.88 258 HIS A C 1
ATOM 2188 O O . HIS A 1 258 ? 4.284 -5.100 -25.942 1.00 85.88 258 HIS A O 1
ATOM 2194 N N . PHE A 1 259 ? 4.211 -4.950 -28.197 1.00 85.00 259 PHE A N 1
ATOM 2195 C CA . PHE A 1 259 ? 2.774 -5.134 -28.362 1.00 85.00 259 PHE A CA 1
ATOM 2196 C C . PHE A 1 259 ? 2.498 -6.476 -29.029 1.00 85.00 259 PHE A C 1
ATOM 2198 O O . PHE A 1 259 ? 3.217 -6.883 -29.946 1.00 85.00 259 PHE A O 1
ATOM 2205 N N . LEU A 1 260 ? 1.470 -7.172 -28.548 1.00 80.25 260 LEU A N 1
ATOM 2206 C CA . LEU A 1 260 ? 1.008 -8.435 -29.104 1.00 80.25 260 LEU A CA 1
ATOM 2207 C C . LEU A 1 260 ? 0.086 -8.163 -30.294 1.00 80.25 260 LEU A C 1
ATOM 2209 O O . LEU A 1 260 ? -0.886 -7.420 -30.195 1.00 80.25 260 LEU A O 1
ATOM 2213 N N . GLN A 1 261 ? 0.364 -8.822 -31.413 1.00 73.44 261 GLN A N 1
ATOM 2214 C CA . GLN A 1 261 ? -0.536 -8.921 -32.555 1.00 73.44 261 GLN A CA 1
ATOM 2215 C C . GLN A 1 261 ? -1.295 -10.259 -32.503 1.00 73.44 261 GLN A C 1
ATOM 2217 O O . GLN A 1 261 ? -0.924 -11.177 -31.763 1.00 73.44 261 GLN A O 1
ATOM 2222 N N . LYS A 1 262 ? -2.346 -10.407 -33.327 1.00 64.56 262 LYS A N 1
ATOM 2223 C CA . LYS A 1 262 ? -3.034 -11.692 -33.539 1.00 64.56 262 LYS A CA 1
ATOM 2224 C C . LYS A 1 262 ? -2.005 -12.818 -33.759 1.00 64.56 262 LYS A C 1
ATOM 2226 O O . LYS A 1 262 ? -1.181 -12.740 -34.666 1.00 64.56 262 LYS A O 1
ATOM 2231 N N . VAL A 1 263 ? -2.107 -13.869 -32.938 1.00 61.25 263 VAL A N 1
ATOM 2232 C CA . VAL A 1 263 ? -1.297 -15.104 -32.975 1.00 61.25 263 VAL A CA 1
ATOM 2233 C C . VAL A 1 263 ? 0.201 -14.886 -32.694 1.00 61.25 263 VAL A C 1
ATOM 2235 O O . VAL A 1 263 ? 1.017 -14.934 -33.606 1.00 61.25 263 VAL A O 1
ATOM 2238 N N . ASN A 1 264 ? 0.571 -14.703 -31.415 1.00 63.34 264 ASN A N 1
ATOM 2239 C CA . ASN A 1 264 ? 1.944 -14.781 -30.861 1.00 63.34 264 ASN A CA 1
ATOM 2240 C C . ASN A 1 264 ? 3.049 -13.963 -31.564 1.00 63.34 264 ASN A C 1
ATOM 2242 O O . ASN A 1 264 ? 4.229 -14.127 -31.251 1.00 63.34 264 ASN A O 1
ATOM 2246 N N . LYS A 1 265 ? 2.696 -13.072 -32.488 1.00 71.50 265 LYS A N 1
ATOM 2247 C CA . LYS A 1 265 ? 3.613 -12.125 -33.114 1.00 71.50 265 LYS A CA 1
ATOM 2248 C C . LYS A 1 265 ? 3.667 -10.869 -32.264 1.00 71.50 265 LYS A C 1
ATOM 2250 O O . LYS A 1 265 ? 2.652 -10.436 -31.727 1.00 71.50 265 LYS A O 1
ATOM 2255 N N . PHE A 1 266 ? 4.853 -10.295 -32.148 1.00 78.56 266 PHE A N 1
ATOM 2256 C CA . PHE A 1 266 ? 5.060 -9.042 -31.445 1.00 78.56 266 PHE A CA 1
ATOM 2257 C C . PHE A 1 266 ? 5.812 -8.074 -32.339 1.00 78.56 266 PHE A C 1
ATOM 2259 O O . PHE A 1 266 ? 6.625 -8.473 -33.173 1.00 78.56 266 PHE A O 1
ATOM 2266 N N . TYR A 1 267 ? 5.557 -6.795 -32.130 1.00 83.06 267 TYR A N 1
ATOM 2267 C CA . TYR A 1 267 ? 6.355 -5.735 -32.712 1.00 83.06 267 TYR A CA 1
ATOM 2268 C C . TYR A 1 267 ? 6.678 -4.714 -31.626 1.00 83.06 267 TYR A C 1
ATOM 2270 O O . TYR A 1 267 ? 6.070 -4.687 -30.551 1.00 83.06 267 TYR A O 1
ATOM 2278 N N . LYS A 1 268 ? 7.695 -3.907 -31.898 1.00 86.12 268 LYS A N 1
ATOM 2279 C CA . LYS A 1 268 ? 8.141 -2.858 -30.996 1.00 86.12 268 LYS A CA 1
ATOM 2280 C C . LYS A 1 268 ? 7.485 -1.546 -31.382 1.00 86.12 268 LYS A C 1
ATOM 2282 O O . LYS A 1 268 ? 7.527 -1.157 -32.548 1.00 86.12 268 LYS A O 1
ATOM 2287 N N . LYS A 1 269 ? 6.905 -0.865 -30.404 1.00 87.94 269 LYS A N 1
ATOM 2288 C CA . LYS A 1 269 ? 6.333 0.467 -30.567 1.00 87.94 269 LYS A CA 1
ATOM 2289 C C . LYS A 1 269 ? 7.201 1.452 -29.806 1.00 87.94 269 LYS A C 1
ATOM 2291 O O . LYS A 1 269 ? 7.563 1.189 -28.659 1.00 87.94 269 LYS A O 1
ATOM 2296 N N . LYS A 1 270 ? 7.546 2.569 -30.450 1.00 90.88 270 LYS A N 1
ATOM 2297 C CA . LYS A 1 270 ? 8.248 3.661 -29.774 1.00 90.88 270 LYS A CA 1
ATOM 2298 C C . LYS A 1 270 ? 7.355 4.183 -28.658 1.00 90.88 270 LYS A C 1
ATOM 2300 O O . LYS A 1 270 ? 6.183 4.467 -28.898 1.00 90.88 270 LYS A O 1
ATOM 2305 N N . THR A 1 271 ? 7.923 4.327 -27.474 1.00 91.00 271 THR A N 1
ATOM 2306 C CA . THR A 1 271 ? 7.222 4.804 -26.287 1.00 91.00 271 THR A CA 1
ATOM 2307 C C . THR A 1 271 ? 8.009 5.942 -25.668 1.00 91.00 271 THR A C 1
ATOM 2309 O O . THR A 1 271 ? 9.229 5.854 -25.532 1.00 91.00 271 THR A O 1
ATOM 2312 N N . ILE A 1 272 ? 7.304 7.001 -25.292 1.00 93.62 272 ILE A N 1
ATOM 2313 C CA . ILE A 1 272 ? 7.849 8.141 -24.564 1.00 93.62 272 ILE A CA 1
ATOM 2314 C C . ILE A 1 272 ? 7.180 8.161 -23.194 1.00 93.62 272 ILE A C 1
ATOM 2316 O O . ILE A 1 272 ? 5.956 8.284 -23.106 1.00 93.62 272 ILE A O 1
ATOM 2320 N N . PHE A 1 273 ? 7.976 8.016 -22.137 1.00 93.88 273 PHE A N 1
ATOM 2321 C CA . PHE A 1 273 ? 7.550 8.354 -20.784 1.00 93.88 273 PHE A CA 1
ATOM 2322 C C . PHE A 1 273 ? 7.877 9.825 -20.552 1.00 93.88 273 PHE A C 1
ATOM 2324 O O . PHE A 1 273 ? 9.048 10.190 -20.500 1.00 93.88 273 PHE A O 1
ATOM 2331 N N . HIS A 1 274 ? 6.848 10.658 -20.457 1.00 94.44 274 HIS A N 1
ATOM 2332 C CA . HIS A 1 274 ? 6.988 12.098 -20.283 1.00 94.44 274 HIS A CA 1
ATOM 2333 C C . HIS A 1 274 ? 7.373 12.443 -18.848 1.00 94.44 274 HIS A C 1
ATOM 2335 O O . HIS A 1 274 ? 6.812 11.895 -17.892 1.00 94.44 274 HIS A O 1
ATOM 2341 N N . LYS A 1 275 ? 8.286 13.401 -18.704 1.00 94.44 275 LYS A N 1
ATOM 2342 C CA . LYS A 1 275 ? 8.620 14.033 -17.430 1.00 94.44 275 LYS A CA 1
ATOM 2343 C C . LYS A 1 275 ? 7.411 14.746 -16.831 1.00 94.44 275 LYS A C 1
ATOM 2345 O O . LYS A 1 275 ? 6.522 15.221 -17.540 1.00 94.44 275 LYS A O 1
ATOM 2350 N N . GLY A 1 276 ? 7.404 14.875 -15.511 1.00 90.94 276 GLY A N 1
ATOM 2351 C CA . GLY A 1 276 ? 6.372 15.606 -14.783 1.00 90.94 276 GLY A CA 1
ATOM 2352 C C . GLY A 1 276 ? 6.075 15.016 -13.411 1.00 90.94 276 GLY A C 1
ATOM 2353 O O . GLY A 1 276 ? 6.734 14.080 -12.961 1.00 90.94 276 GLY A O 1
ATOM 2354 N N . GLY A 1 277 ? 5.046 15.559 -12.760 1.00 85.19 277 GLY A N 1
ATOM 2355 C CA . GLY A 1 277 ? 4.688 15.232 -11.380 1.00 85.19 277 GLY A CA 1
ATOM 2356 C C . GLY A 1 277 ? 5.359 16.147 -10.353 1.00 85.19 277 GLY A C 1
ATOM 2357 O O . GLY A 1 277 ? 6.014 17.124 -10.712 1.00 85.19 277 GLY A O 1
ATOM 2358 N N . HIS A 1 278 ? 5.197 15.824 -9.069 1.00 79.12 278 HIS A N 1
ATOM 2359 C CA . HIS A 1 278 ? 5.759 16.591 -7.952 1.00 79.12 278 HIS A CA 1
ATOM 2360 C C . HIS A 1 278 ? 6.731 15.733 -7.132 1.00 79.12 278 HIS A C 1
ATOM 2362 O O . HIS A 1 278 ? 6.415 14.593 -6.799 1.00 79.12 278 HIS A O 1
ATOM 2368 N N . ASN A 1 279 ? 7.896 16.297 -6.791 1.00 73.12 279 ASN A N 1
ATOM 2369 C CA . ASN A 1 279 ? 8.960 15.644 -6.013 1.00 73.12 279 ASN A CA 1
ATOM 2370 C C . ASN A 1 279 ? 9.209 16.342 -4.660 1.00 73.12 279 ASN A C 1
ATOM 2372 O O . ASN A 1 279 ? 10.330 16.360 -4.160 1.00 73.12 279 ASN A O 1
ATOM 2376 N N . ASN A 1 280 ? 8.179 16.974 -4.093 1.00 66.50 280 ASN A N 1
ATOM 2377 C CA . ASN A 1 280 ? 8.328 17.833 -2.912 1.00 66.50 280 ASN A CA 1
ATOM 2378 C C . ASN A 1 280 ? 8.050 17.100 -1.589 1.00 66.50 280 ASN A C 1
ATOM 2380 O O . ASN A 1 280 ? 8.142 17.709 -0.525 1.00 66.50 280 ASN A O 1
ATOM 2384 N N . ASP A 1 281 ? 7.702 15.814 -1.641 1.00 73.44 281 ASP A N 1
ATOM 2385 C CA . ASP A 1 281 ? 7.428 15.030 -0.440 1.00 73.44 281 ASP A CA 1
ATOM 2386 C C . ASP A 1 281 ? 8.734 14.784 0.329 1.00 73.44 281 ASP A C 1
ATOM 2388 O O . ASP A 1 281 ? 9.713 14.276 -0.228 1.00 73.44 281 ASP A O 1
ATOM 2392 N N . LEU A 1 282 ? 8.745 15.083 1.632 1.00 87.12 282 LEU A N 1
ATOM 2393 C CA . LEU A 1 282 ? 9.839 14.670 2.506 1.00 87.12 282 LEU A CA 1
ATOM 2394 C C . LEU A 1 282 ? 9.764 13.152 2.691 1.00 87.12 282 LEU A C 1
ATOM 2396 O O . LEU A 1 282 ? 8.975 12.639 3.489 1.00 87.12 282 LEU A O 1
ATOM 2400 N N . VAL A 1 283 ? 10.585 12.433 1.927 1.00 90.50 283 VAL A N 1
ATOM 2401 C CA . VAL A 1 283 ? 10.710 10.979 2.023 1.00 90.50 283 VAL A CA 1
ATOM 2402 C C . VAL A 1 283 ? 11.973 10.614 2.793 1.00 90.50 283 VAL A C 1
ATOM 2404 O O . VAL A 1 283 ? 13.089 10.866 2.338 1.00 90.50 283 VAL A O 1
ATOM 2407 N N . LEU A 1 284 ? 11.787 9.972 3.943 1.00 94.31 284 LEU A N 1
ATOM 2408 C CA . LEU A 1 284 ? 12.845 9.417 4.779 1.00 94.31 284 LEU A CA 1
ATOM 2409 C C . LEU A 1 284 ? 12.807 7.895 4.672 1.00 94.31 284 LEU A C 1
ATOM 2411 O O . LEU A 1 284 ? 11.811 7.252 5.005 1.00 94.31 284 LEU A O 1
ATOM 2415 N N . GLY A 1 285 ? 13.879 7.289 4.183 1.00 92.56 285 GLY A N 1
ATOM 2416 C CA . GLY A 1 285 ? 13.850 5.870 3.876 1.00 92.56 285 GLY A CA 1
ATOM 2417 C C . GLY A 1 285 ? 15.154 5.262 3.401 1.00 92.56 285 GLY A C 1
ATOM 2418 O O . GLY A 1 285 ? 16.131 5.960 3.128 1.00 92.56 285 GLY A O 1
ATOM 2419 N N . ILE A 1 286 ? 15.136 3.933 3.294 1.00 94.12 286 ILE A N 1
ATOM 2420 C CA . ILE A 1 286 ? 16.259 3.111 2.829 1.00 94.12 286 ILE A CA 1
ATOM 2421 C C . ILE A 1 286 ? 15.858 2.356 1.574 1.00 94.12 286 ILE A C 1
ATOM 2423 O O . ILE A 1 286 ? 14.772 1.786 1.506 1.00 94.12 286 ILE A O 1
ATOM 2427 N N . ASP A 1 287 ? 16.764 2.300 0.609 1.00 93.62 287 ASP A N 1
ATOM 2428 C CA . ASP A 1 287 ? 16.621 1.558 -0.629 1.00 93.62 287 ASP A CA 1
ATOM 2429 C C . ASP A 1 287 ? 17.773 0.562 -0.810 1.00 93.62 287 ASP A C 1
ATOM 2431 O O . ASP A 1 287 ? 18.876 0.912 -1.233 1.00 93.62 287 ASP A O 1
ATOM 2435 N N . PHE A 1 288 ? 17.507 -0.713 -0.508 1.00 92.69 288 PHE A N 1
ATOM 2436 C CA . PHE A 1 288 ? 18.470 -1.800 -0.707 1.00 92.69 288 PHE A CA 1
ATOM 2437 C C . PHE A 1 288 ? 18.579 -2.271 -2.164 1.00 92.69 288 PHE A C 1
ATOM 2439 O O . PHE A 1 288 ? 19.395 -3.151 -2.453 1.00 92.69 288 PHE A O 1
ATOM 2446 N N . SER A 1 289 ? 17.774 -1.734 -3.087 1.00 90.06 289 SER A N 1
ATOM 2447 C CA . SER A 1 289 ? 17.954 -1.994 -4.520 1.00 90.06 289 SER A CA 1
ATOM 2448 C C . SER A 1 289 ? 19.167 -1.253 -5.087 1.00 90.06 289 SER A C 1
ATOM 2450 O O . SER A 1 289 ? 19.777 -1.698 -6.064 1.00 90.06 289 SER A O 1
ATOM 2452 N N . LYS A 1 290 ? 19.593 -0.173 -4.421 1.00 87.69 290 LYS A N 1
ATOM 2453 C CA . LYS A 1 290 ? 20.829 0.541 -4.729 1.00 87.69 290 LYS A CA 1
ATOM 2454 C C . LYS A 1 290 ? 22.025 -0.157 -4.090 1.00 87.69 290 LYS A C 1
ATOM 2456 O O . LYS A 1 290 ? 22.068 -0.399 -2.888 1.00 87.69 290 LYS A O 1
ATOM 2461 N N . LYS A 1 291 ? 23.046 -0.450 -4.901 1.00 78.56 291 LYS A N 1
ATOM 2462 C CA . LYS A 1 291 ? 24.303 -1.055 -4.418 1.00 78.56 291 LYS A CA 1
ATOM 2463 C C . LYS A 1 291 ? 25.136 -0.086 -3.578 1.00 78.56 291 LYS A C 1
ATOM 2465 O O . LYS A 1 291 ? 25.840 -0.513 -2.670 1.00 78.56 291 LYS A O 1
ATOM 2470 N N . THR A 1 292 ? 25.071 1.202 -3.899 1.00 79.50 292 THR A N 1
ATOM 2471 C CA . THR A 1 292 ? 25.773 2.279 -3.202 1.00 79.50 292 THR A CA 1
ATOM 2472 C C . THR A 1 292 ? 24.757 3.297 -2.699 1.00 79.50 292 THR A C 1
ATOM 2474 O O . THR A 1 292 ? 23.747 3.549 -3.350 1.00 79.50 292 THR A O 1
ATOM 2477 N N . ASN A 1 293 ? 25.029 3.888 -1.536 1.00 86.75 293 ASN A N 1
ATOM 2478 C CA . ASN A 1 293 ? 24.204 4.942 -0.946 1.00 86.75 293 ASN A CA 1
ATOM 2479 C C . ASN A 1 293 ? 22.736 4.541 -0.677 1.00 86.75 293 ASN A C 1
ATOM 2481 O O . ASN A 1 293 ? 21.798 5.186 -1.157 1.00 86.75 293 ASN A O 1
ATOM 2485 N N . ILE A 1 294 ? 22.542 3.482 0.118 1.00 91.06 294 ILE A N 1
ATOM 2486 C CA . ILE A 1 294 ? 21.217 2.928 0.450 1.00 91.06 294 ILE A CA 1
ATOM 2487 C C . ILE A 1 294 ? 20.290 3.914 1.176 1.00 91.06 294 ILE A C 1
ATOM 2489 O O . ILE A 1 294 ? 19.092 3.687 1.214 1.00 91.06 294 ILE A O 1
ATOM 2493 N N . CYS A 1 295 ? 20.802 5.007 1.748 1.00 91.19 295 CYS A N 1
ATOM 2494 C CA . CYS A 1 295 ? 19.965 6.046 2.357 1.00 91.19 295 CYS A CA 1
ATOM 2495 C C . CYS A 1 295 ? 19.317 6.985 1.332 1.00 91.19 295 CYS A C 1
ATOM 2497 O O . CYS A 1 295 ? 18.464 7.784 1.698 1.00 91.19 295 CYS A O 1
ATOM 2499 N N . SER A 1 296 ? 19.711 6.920 0.055 1.00 87.38 296 SER A N 1
ATOM 2500 C CA . SER A 1 296 ? 19.061 7.705 -0.993 1.00 87.38 296 SER A CA 1
ATOM 2501 C C . SER A 1 296 ? 17.783 7.009 -1.446 1.00 87.38 296 SER A C 1
ATOM 2503 O O . SER A 1 296 ? 17.825 5.874 -1.922 1.00 87.38 296 SER A O 1
ATOM 2505 N N . TYR A 1 297 ? 16.651 7.699 -1.363 1.00 82.69 297 TYR A N 1
ATOM 2506 C CA . TYR A 1 297 ? 15.344 7.158 -1.719 1.00 82.69 297 TYR A CA 1
ATOM 2507 C C . TYR A 1 297 ? 14.738 7.946 -2.873 1.00 82.69 297 TYR A C 1
ATOM 2509 O O . TYR A 1 297 ? 14.785 9.175 -2.891 1.00 82.69 297 TYR A O 1
ATOM 2517 N N . GLY A 1 298 ? 14.143 7.267 -3.848 1.00 75.38 298 GLY A N 1
ATOM 2518 C CA . GLY A 1 298 ? 13.638 7.968 -5.021 1.00 75.38 298 GLY A CA 1
ATOM 2519 C C . GLY A 1 298 ? 14.784 8.610 -5.816 1.00 75.38 298 GLY A C 1
ATOM 2520 O O . GLY A 1 298 ? 15.896 8.065 -5.931 1.00 75.38 298 GLY A O 1
ATOM 2521 N N . TYR A 1 299 ? 14.496 9.815 -6.287 1.00 73.31 299 TYR A N 1
ATOM 2522 C CA . TYR A 1 299 ? 15.452 10.763 -6.857 1.00 73.31 299 TYR A CA 1
ATOM 2523 C C . TYR A 1 299 ? 16.080 11.680 -5.789 1.00 73.31 299 TYR A C 1
ATOM 2525 O O . TYR A 1 299 ? 16.877 12.552 -6.115 1.00 73.31 299 TYR A O 1
ATOM 2533 N N . SER A 1 300 ? 15.742 11.496 -4.505 1.00 75.25 300 SER A N 1
ATOM 2534 C CA . SER A 1 300 ? 16.180 12.369 -3.417 1.00 75.25 300 SER A CA 1
ATOM 2535 C C . SER A 1 300 ? 17.326 11.768 -2.596 1.00 75.25 300 SER A C 1
ATOM 2537 O O . SER A 1 300 ? 17.393 10.563 -2.324 1.00 75.25 300 SER A O 1
ATOM 2539 N N . LYS A 1 301 ? 18.245 12.640 -2.171 1.00 82.06 301 LYS A N 1
ATOM 2540 C CA . LYS A 1 301 ? 19.298 12.328 -1.193 1.00 82.06 301 LYS A CA 1
ATOM 2541 C C . LYS A 1 301 ? 18.981 12.853 0.208 1.00 82.06 301 LYS A C 1
ATOM 2543 O O . LYS A 1 301 ? 19.730 12.526 1.120 1.00 82.06 301 LYS A O 1
ATOM 2548 N N . THR A 1 302 ? 17.880 13.585 0.396 1.00 82.88 302 THR A N 1
ATOM 2549 C CA . THR A 1 302 ? 17.517 14.230 1.670 1.00 82.88 302 THR A CA 1
ATOM 2550 C C . THR A 1 302 ? 17.505 13.237 2.830 1.00 82.88 302 THR A C 1
ATOM 2552 O O . THR A 1 302 ? 18.056 13.512 3.885 1.00 82.88 302 THR A O 1
ATOM 2555 N N . SER A 1 303 ? 16.990 12.021 2.619 1.00 87.19 303 SER A N 1
ATOM 2556 C CA . SER A 1 303 ? 16.994 10.961 3.638 1.00 87.19 303 SER A CA 1
ATOM 2557 C C . SER A 1 303 ? 18.389 10.653 4.216 1.00 87.19 303 SER A C 1
ATOM 2559 O O . SER A 1 303 ? 18.512 10.352 5.405 1.00 87.19 303 SER A O 1
ATOM 2561 N N . CYS A 1 304 ? 19.464 10.787 3.431 1.00 92.44 304 CYS A N 1
ATOM 2562 C CA . CYS A 1 304 ? 20.828 10.558 3.912 1.00 92.44 304 CYS A CA 1
ATOM 2563 C C . CYS A 1 304 ? 21.273 11.555 4.986 1.00 92.44 304 CYS A C 1
ATOM 2565 O O . CYS A 1 304 ? 22.052 11.180 5.855 1.00 92.44 304 CYS A O 1
ATOM 2567 N N . GLU A 1 305 ? 20.758 12.784 4.975 1.00 92.56 305 GLU A N 1
ATOM 2568 C CA . GLU A 1 305 ? 21.065 13.807 5.988 1.00 92.56 305 GLU A CA 1
ATOM 2569 C C . GLU A 1 305 ? 20.521 13.412 7.370 1.00 92.56 305 GLU A C 1
ATOM 2571 O O . GLU A 1 305 ? 21.083 13.765 8.406 1.00 92.56 305 GLU A O 1
ATOM 2576 N N . TYR A 1 306 ? 19.459 12.605 7.382 1.00 94.12 306 TYR A N 1
ATOM 2577 C CA . TYR A 1 306 ? 18.792 12.115 8.585 1.00 94.12 306 TYR A CA 1
ATOM 2578 C C . TYR A 1 306 ? 19.210 10.696 8.976 1.00 94.12 306 TYR A C 1
ATOM 2580 O O . TYR A 1 306 ? 18.759 10.190 10.007 1.00 94.12 306 TYR A O 1
ATOM 2588 N N . THR A 1 307 ? 20.051 10.040 8.172 1.00 95.44 307 THR A N 1
ATOM 2589 C CA . THR A 1 307 ? 20.359 8.617 8.321 1.00 95.44 307 THR A CA 1
ATOM 2590 C C . THR A 1 307 ? 21.782 8.398 8.817 1.00 95.44 307 THR A C 1
ATOM 2592 O O . THR A 1 307 ? 22.755 8.788 8.179 1.00 95.44 307 THR A O 1
ATOM 2595 N N . HIS A 1 308 ? 21.911 7.665 9.919 1.00 96.19 308 HIS A N 1
ATOM 2596 C CA . HIS A 1 308 ? 23.173 7.129 10.405 1.00 96.19 308 HIS A CA 1
ATOM 2597 C C . HIS A 1 308 ? 23.202 5.608 10.223 1.00 96.19 308 HIS A C 1
ATOM 2599 O O . HIS A 1 308 ? 22.310 4.904 10.699 1.00 96.19 308 HIS A O 1
ATOM 2605 N N . ILE A 1 309 ? 24.222 5.098 9.531 1.00 93.06 309 ILE A N 1
ATOM 2606 C CA . ILE A 1 309 ? 24.393 3.669 9.247 1.00 93.06 309 ILE A CA 1
ATOM 2607 C C . ILE A 1 309 ? 25.620 3.172 10.005 1.00 93.06 309 ILE A C 1
ATOM 2609 O O . ILE A 1 309 ? 26.740 3.558 9.683 1.00 93.06 309 ILE A O 1
ATOM 2613 N N . ASP A 1 310 ? 25.398 2.276 10.963 1.00 91.81 310 ASP A N 1
ATOM 2614 C CA . ASP A 1 310 ? 26.443 1.558 11.686 1.00 91.81 310 ASP A CA 1
ATOM 2615 C C . ASP A 1 310 ? 26.310 0.056 11.408 1.00 91.81 310 ASP A C 1
ATOM 2617 O O . ASP A 1 310 ? 25.468 -0.640 11.980 1.00 91.81 310 ASP A O 1
ATOM 2621 N N . ILE A 1 311 ? 27.120 -0.443 10.470 1.00 88.81 311 ILE A N 1
ATOM 2622 C CA . ILE A 1 311 ? 27.146 -1.843 10.015 1.00 88.81 311 ILE A CA 1
ATOM 2623 C C . ILE A 1 311 ? 25.768 -2.316 9.515 1.00 88.81 311 ILE A C 1
ATOM 2625 O O . ILE A 1 311 ? 25.450 -2.184 8.333 1.00 88.81 311 ILE A O 1
ATOM 2629 N N . ASN A 1 312 ? 24.972 -2.922 10.396 1.00 91.94 312 ASN A N 1
ATOM 2630 C CA . ASN A 1 312 ? 23.648 -3.469 10.123 1.00 91.94 312 ASN A CA 1
ATOM 2631 C C . ASN A 1 312 ? 22.544 -2.788 10.947 1.00 91.94 312 ASN A C 1
ATOM 2633 O O . ASN A 1 312 ? 21.389 -3.201 10.876 1.00 91.94 312 ASN A O 1
ATOM 2637 N N . LYS A 1 313 ? 22.883 -1.745 11.705 1.00 96.31 313 LYS A N 1
ATOM 2638 C CA . LYS A 1 313 ? 21.945 -0.884 12.417 1.00 96.31 313 LYS A CA 1
ATOM 2639 C C . LYS A 1 313 ? 21.837 0.435 11.670 1.00 96.31 313 LYS A C 1
ATOM 2641 O O . LYS A 1 313 ? 22.818 1.152 11.492 1.00 96.31 313 LYS A O 1
ATOM 2646 N N . ILE A 1 314 ? 20.636 0.747 11.216 1.00 96.50 314 ILE A N 1
ATOM 2647 C CA . ILE A 1 314 ? 20.331 1.968 10.484 1.00 96.50 314 ILE A CA 1
ATOM 2648 C C . ILE A 1 314 ? 19.406 2.798 11.360 1.00 96.50 314 ILE A C 1
ATOM 2650 O O . ILE A 1 314 ? 18.337 2.334 11.737 1.00 96.50 314 ILE A O 1
ATOM 2654 N N . ASN A 1 315 ? 19.808 4.020 11.683 1.00 97.38 315 ASN A N 1
ATOM 2655 C CA . ASN A 1 315 ? 19.021 4.944 12.486 1.00 97.38 315 ASN A CA 1
ATOM 2656 C C . ASN A 1 315 ? 18.638 6.151 11.634 1.00 97.38 315 ASN A C 1
ATOM 2658 O O . ASN A 1 315 ? 19.513 6.849 11.131 1.00 97.38 315 ASN A O 1
ATOM 2662 N N . ILE A 1 316 ? 17.342 6.404 11.500 1.00 97.00 316 ILE A N 1
ATOM 2663 C CA . ILE A 1 316 ? 16.779 7.511 10.727 1.00 97.00 316 ILE A CA 1
ATOM 2664 C C . ILE A 1 316 ? 16.094 8.453 11.705 1.00 97.00 316 ILE A C 1
ATOM 2666 O O . ILE A 1 316 ? 15.195 8.046 12.441 1.00 97.00 316 ILE A O 1
ATOM 2670 N N . LYS A 1 317 ? 16.523 9.710 11.734 1.00 96.50 317 LYS A N 1
ATOM 2671 C CA . LYS A 1 317 ? 15.872 10.763 12.514 1.00 96.50 317 LYS A CA 1
ATOM 2672 C C . LYS A 1 317 ? 14.657 11.274 11.747 1.00 96.50 317 LYS A C 1
ATOM 2674 O O . LYS A 1 317 ? 14.794 11.740 10.624 1.00 96.50 317 LYS A O 1
ATOM 2679 N N . VAL A 1 318 ? 13.481 11.194 12.350 1.00 95.38 318 VAL A N 1
ATOM 2680 C CA . VAL A 1 318 ? 12.233 11.702 11.780 1.00 95.38 318 VAL A CA 1
ATOM 2681 C C . VAL A 1 318 ? 11.878 12.986 12.526 1.00 95.38 318 VAL A C 1
ATOM 2683 O O . VAL A 1 318 ? 11.486 12.894 13.690 1.00 95.38 318 VAL A O 1
ATOM 2686 N N . PRO A 1 319 ? 12.068 14.169 11.915 1.00 92.44 319 PRO A N 1
ATOM 2687 C CA . PRO A 1 319 ? 11.851 15.440 12.592 1.00 92.44 319 PRO A CA 1
ATOM 2688 C C . PRO A 1 319 ? 10.355 15.649 12.837 1.00 92.44 319 PRO A C 1
ATOM 2690 O O . PRO A 1 319 ? 9.594 15.841 11.898 1.00 92.44 319 PRO A O 1
ATOM 2693 N N . MET A 1 320 ? 9.930 15.618 14.097 1.00 89.50 320 MET A N 1
ATOM 2694 C CA . MET A 1 320 ? 8.556 15.907 14.508 1.00 89.50 320 MET A CA 1
ATOM 2695 C C . MET A 1 320 ? 8.493 17.302 15.137 1.00 89.50 320 MET A C 1
ATOM 2697 O O . MET A 1 320 ? 8.007 17.461 16.252 1.00 89.50 320 MET A O 1
ATOM 2701 N N . ASN A 1 321 ? 9.014 18.320 14.445 1.00 84.06 321 ASN A N 1
ATOM 2702 C CA . ASN A 1 321 ? 9.192 19.683 14.964 1.00 84.06 321 ASN A CA 1
ATOM 2703 C C . ASN A 1 321 ? 8.353 20.725 14.191 1.00 84.06 321 ASN A C 1
ATOM 2705 O O . ASN A 1 321 ? 7.723 20.405 13.182 1.00 84.06 321 ASN A O 1
ATOM 2709 N N . ASP A 1 322 ? 8.269 21.956 14.703 1.00 74.69 322 ASP A N 1
ATOM 2710 C CA . ASP A 1 322 ? 7.381 23.026 14.194 1.00 74.69 322 ASP A CA 1
ATOM 2711 C C . ASP A 1 322 ? 7.724 23.545 12.801 1.00 74.69 322 ASP A C 1
ATOM 2713 O O . ASP A 1 322 ? 6.898 24.184 12.157 1.00 74.69 322 ASP A O 1
ATOM 2717 N N . GLU A 1 323 ? 8.903 23.198 12.299 1.00 78.94 323 GLU A N 1
ATOM 2718 C CA . GLU A 1 323 ? 9.328 23.516 10.939 1.00 78.94 323 GLU A CA 1
ATOM 2719 C C . GLU A 1 323 ? 8.627 22.618 9.906 1.00 78.94 323 GLU A C 1
ATOM 2721 O O . GLU A 1 323 ? 8.445 23.017 8.753 1.00 78.94 323 GLU A O 1
ATOM 2726 N N . ILE A 1 324 ? 8.184 21.420 10.311 1.00 81.56 324 ILE A N 1
ATOM 2727 C CA . ILE A 1 324 ? 7.444 20.508 9.439 1.00 81.56 324 ILE A CA 1
ATOM 2728 C C . ILE A 1 324 ? 5.967 20.904 9.392 1.00 81.56 324 ILE A C 1
ATOM 2730 O O . ILE A 1 324 ? 5.204 20.677 10.333 1.00 81.56 324 ILE A O 1
ATOM 2734 N N . THR A 1 325 ? 5.566 21.461 8.250 1.00 81.44 325 THR A N 1
ATOM 2735 C CA . THR A 1 325 ? 4.187 21.888 7.945 1.00 81.44 325 THR A CA 1
ATOM 2736 C C . THR A 1 325 ? 3.455 20.942 6.984 1.00 81.44 325 THR A C 1
ATOM 2738 O O . THR A 1 325 ? 2.279 21.150 6.675 1.00 81.44 325 THR A O 1
ATOM 2741 N N . SER A 1 326 ? 4.133 19.892 6.518 1.00 89.19 326 SER A N 1
ATOM 2742 C CA . SER A 1 326 ? 3.627 18.901 5.567 1.00 89.19 326 SER A CA 1
ATOM 2743 C C . SER A 1 326 ? 3.717 17.477 6.119 1.00 89.19 326 SER A C 1
ATOM 2745 O O . SER A 1 326 ? 4.311 17.220 7.166 1.00 89.19 326 SER A O 1
ATOM 2747 N N . ASP A 1 327 ? 3.104 16.537 5.406 1.00 92.19 327 ASP A N 1
ATOM 2748 C CA . ASP A 1 327 ? 3.185 15.116 5.726 1.00 92.19 327 ASP A CA 1
ATOM 2749 C C . ASP A 1 327 ? 4.620 14.585 5.564 1.00 92.19 327 ASP A C 1
ATOM 2751 O O . ASP A 1 327 ? 5.333 14.947 4.624 1.00 92.19 327 ASP A O 1
ATOM 2755 N N . ILE A 1 328 ? 5.024 13.659 6.438 1.00 93.88 328 ILE A N 1
ATOM 2756 C CA . ILE A 1 328 ? 6.305 12.949 6.322 1.00 93.88 328 ILE A CA 1
ATOM 2757 C C . ILE A 1 328 ? 6.052 11.550 5.773 1.00 93.88 328 ILE A C 1
ATOM 2759 O O . ILE A 1 328 ? 5.286 10.767 6.339 1.00 93.88 328 ILE A O 1
ATOM 2763 N N . THR A 1 329 ? 6.746 11.194 4.696 1.00 94.12 329 THR A N 1
ATOM 2764 C CA . THR A 1 329 ? 6.744 9.825 4.181 1.00 94.12 329 THR A CA 1
ATOM 2765 C C . THR A 1 329 ? 7.918 9.044 4.758 1.00 94.12 329 THR A C 1
ATOM 2767 O O . THR A 1 329 ? 9.073 9.405 4.545 1.00 94.12 329 THR A O 1
ATOM 2770 N N . LEU A 1 330 ? 7.635 7.911 5.397 1.00 95.81 330 LEU A N 1
ATOM 2771 C CA . LEU A 1 330 ? 8.627 6.885 5.698 1.00 95.81 330 LEU A CA 1
ATOM 2772 C C . LEU A 1 330 ? 8.562 5.777 4.649 1.00 95.81 330 LEU A C 1
ATOM 2774 O O . LEU A 1 330 ? 7.474 5.306 4.301 1.00 95.81 330 LEU A O 1
ATOM 2778 N N . ALA A 1 331 ? 9.715 5.339 4.153 1.00 94.69 331 ALA A N 1
ATOM 2779 C CA . ALA A 1 331 ? 9.762 4.322 3.112 1.00 94.69 331 ALA A CA 1
ATOM 2780 C C . ALA A 1 331 ? 10.924 3.335 3.267 1.00 94.69 331 ALA A C 1
ATOM 2782 O O . ALA A 1 331 ? 11.997 3.666 3.767 1.00 94.69 331 ALA A O 1
ATOM 2783 N N . ILE A 1 332 ? 10.713 2.091 2.840 1.00 95.19 332 ILE A N 1
ATOM 2784 C CA . ILE A 1 332 ? 11.759 1.066 2.800 1.00 95.19 332 ILE A CA 1
ATOM 2785 C C . ILE A 1 332 ? 11.580 0.245 1.529 1.00 95.19 332 ILE A C 1
ATOM 2787 O O . ILE A 1 332 ? 10.509 -0.322 1.319 1.00 95.19 332 ILE A O 1
ATOM 2791 N N . ILE A 1 333 ? 12.630 0.133 0.720 1.00 94.69 333 ILE A N 1
ATOM 2792 C CA . ILE A 1 333 ? 12.710 -0.846 -0.363 1.00 94.69 333 ILE A CA 1
ATOM 2793 C C . ILE A 1 333 ? 13.605 -1.988 0.100 1.00 94.69 333 ILE A C 1
ATOM 2795 O O . ILE A 1 333 ? 14.814 -1.829 0.283 1.00 94.69 333 ILE A O 1
ATOM 2799 N N . CYS A 1 334 ? 12.983 -3.144 0.306 1.00 93.94 334 CYS A N 1
ATOM 2800 C CA . CYS A 1 334 ? 13.624 -4.349 0.810 1.00 93.94 334 CYS A CA 1
ATOM 2801 C C . CYS A 1 334 ? 13.601 -5.451 -0.236 1.00 93.94 334 CYS A C 1
ATOM 2803 O O . CYS A 1 334 ? 12.621 -5.581 -0.971 1.00 93.94 334 CYS A O 1
ATOM 2805 N N . PRO A 1 335 ? 14.628 -6.306 -0.282 1.00 93.44 335 PRO A N 1
ATOM 2806 C CA . PRO A 1 335 ? 14.527 -7.506 -1.074 1.00 93.44 335 PRO A CA 1
ATOM 2807 C C . PRO A 1 335 ? 13.467 -8.457 -0.522 1.00 93.44 335 PRO A C 1
ATOM 2809 O O . PRO A 1 335 ? 13.343 -8.650 0.689 1.00 93.44 335 PRO A O 1
ATOM 2812 N N . VAL A 1 336 ? 12.745 -9.103 -1.427 1.00 92.19 336 VAL A N 1
ATOM 2813 C CA . VAL A 1 336 ? 11.741 -10.108 -1.089 1.00 92.19 336 VAL A CA 1
ATOM 2814 C C . VAL A 1 336 ? 12.454 -11.397 -0.696 1.00 92.19 336 VAL A C 1
ATOM 2816 O O . VAL A 1 336 ? 13.241 -11.956 -1.464 1.00 92.19 336 VAL A O 1
ATOM 2819 N N . SER A 1 337 ? 12.173 -11.892 0.507 1.00 82.75 337 SER A N 1
ATOM 2820 C CA . SER A 1 337 ? 12.761 -13.121 1.036 1.00 82.75 337 SER A CA 1
ATOM 2821 C C . SER A 1 337 ? 11.674 -14.078 1.496 1.00 82.75 337 SER A C 1
ATOM 2823 O O . SER A 1 337 ? 10.881 -13.758 2.376 1.00 82.75 337 SER A O 1
ATOM 2825 N N . LYS A 1 338 ? 11.698 -15.313 0.978 1.00 74.62 338 LYS A N 1
ATOM 2826 C CA . LYS A 1 338 ? 10.816 -16.391 1.461 1.00 74.62 338 LYS A CA 1
ATOM 2827 C C . LYS A 1 338 ? 11.069 -16.753 2.928 1.00 74.62 338 LYS A C 1
ATOM 2829 O O . LYS A 1 338 ? 10.200 -17.332 3.565 1.00 74.62 338 LYS A O 1
ATOM 2834 N N . LYS A 1 339 ? 12.270 -16.465 3.450 1.00 74.88 339 LYS A N 1
ATOM 2835 C CA . LYS A 1 339 ? 12.655 -16.790 4.833 1.00 74.88 339 LYS A CA 1
ATOM 2836 C C . LYS A 1 339 ? 12.219 -15.723 5.833 1.00 74.88 339 LYS A C 1
ATOM 2838 O O . LYS A 1 339 ? 12.048 -16.045 7.002 1.00 74.88 339 LYS A O 1
ATOM 2843 N N . ASN A 1 340 ? 12.094 -14.466 5.403 1.00 75.31 340 ASN A N 1
ATOM 2844 C CA . ASN A 1 340 ? 11.712 -13.377 6.291 1.00 75.31 340 ASN A CA 1
ATOM 2845 C C . ASN A 1 340 ? 10.913 -12.319 5.524 1.00 75.31 340 ASN A C 1
ATOM 2847 O O . ASN A 1 340 ? 11.473 -11.585 4.710 1.00 75.31 340 ASN A O 1
ATOM 2851 N N . GLN A 1 341 ? 9.611 -12.262 5.795 1.00 82.56 341 GLN A N 1
ATOM 2852 C CA . GLN A 1 341 ? 8.737 -11.217 5.281 1.00 82.56 341 GLN A CA 1
ATOM 2853 C C . GLN A 1 341 ? 9.052 -9.906 6.001 1.00 82.56 341 GLN A C 1
ATOM 2855 O O . GLN A 1 341 ? 9.029 -9.828 7.232 1.00 82.56 341 GLN A O 1
ATOM 2860 N N . ASN A 1 342 ? 9.329 -8.859 5.229 1.00 88.38 342 ASN A N 1
ATOM 2861 C CA . ASN A 1 342 ? 9.351 -7.507 5.763 1.00 88.38 342 ASN A CA 1
ATOM 2862 C C . ASN A 1 342 ? 7.930 -7.196 6.257 1.00 88.38 342 ASN A C 1
ATOM 2864 O O . ASN A 1 342 ? 6.968 -7.379 5.520 1.00 88.38 342 ASN A O 1
ATOM 2868 N N . VAL A 1 343 ? 7.782 -6.747 7.501 1.00 90.94 343 VAL A N 1
ATOM 2869 C CA . VAL A 1 343 ? 6.463 -6.460 8.100 1.00 90.94 343 VAL A CA 1
ATOM 2870 C C . VAL A 1 343 ? 6.159 -4.975 8.231 1.00 90.94 343 VAL A C 1
ATOM 2872 O O . VAL A 1 343 ? 5.029 -4.588 8.529 1.00 90.94 343 VAL A O 1
ATOM 2875 N N . CYS A 1 344 ? 7.152 -4.130 7.968 1.00 93.62 344 CYS A N 1
ATOM 2876 C CA . CYS A 1 344 ? 6.946 -2.697 8.012 1.00 93.62 344 CYS A CA 1
ATOM 2877 C C . CYS A 1 344 ? 6.094 -2.224 6.834 1.00 93.62 344 CYS A C 1
ATOM 2879 O O . CYS A 1 344 ? 6.160 -2.799 5.752 1.00 93.62 344 CYS A O 1
ATOM 2881 N N . PHE A 1 345 ? 5.271 -1.189 6.963 1.00 94.56 345 PHE A N 1
ATOM 2882 C CA . PHE A 1 345 ? 4.967 -0.436 8.186 1.00 94.56 345 PHE A CA 1
ATOM 2883 C C . PHE A 1 345 ? 3.656 -0.869 8.843 1.00 94.56 345 PHE A C 1
ATOM 2885 O O . PHE A 1 345 ? 3.194 -0.204 9.758 1.00 94.56 345 PHE A O 1
ATOM 2892 N N . HIS A 1 346 ? 3.031 -1.959 8.393 1.00 93.25 346 HIS A N 1
ATOM 2893 C CA . HIS A 1 346 ? 1.797 -2.418 9.025 1.00 93.25 346 HIS A CA 1
ATOM 2894 C C . HIS A 1 346 ? 2.046 -2.854 10.478 1.00 93.25 346 HIS A C 1
ATOM 2896 O O . HIS A 1 346 ? 1.291 -2.493 11.385 1.00 93.25 346 HIS A O 1
ATOM 2902 N N . HIS A 1 347 ? 3.173 -3.531 10.695 1.00 93.88 347 HIS A N 1
ATOM 2903 C CA . HIS A 1 347 ? 3.699 -3.840 12.014 1.00 93.88 347 HIS A CA 1
ATOM 2904 C C . HIS A 1 347 ? 5.053 -3.164 12.249 1.00 93.88 347 HIS A C 1
ATOM 2906 O O . HIS A 1 347 ? 5.807 -2.884 11.317 1.00 93.88 347 HIS A O 1
ATOM 2912 N N . THR A 1 348 ? 5.382 -2.979 13.522 1.00 95.50 348 THR A N 1
ATOM 2913 C CA . THR A 1 348 ? 6.719 -2.639 14.023 1.00 95.50 348 THR A CA 1
ATOM 2914 C C . THR A 1 348 ? 7.153 -3.686 15.046 1.00 95.50 348 THR A C 1
ATOM 2916 O O . THR A 1 348 ? 6.321 -4.434 15.569 1.00 95.50 348 THR A O 1
ATOM 2919 N N . TYR A 1 349 ? 8.452 -3.771 15.327 1.00 94.44 349 TYR A N 1
ATOM 2920 C CA . TYR A 1 349 ? 8.962 -4.605 16.412 1.00 94.44 349 TYR A CA 1
ATOM 2921 C C . TYR A 1 349 ? 9.043 -3.815 17.721 1.00 94.44 349 TYR A C 1
ATOM 2923 O O . TYR A 1 349 ? 9.672 -2.763 17.781 1.00 94.44 349 TYR A O 1
ATOM 2931 N N . ASP A 1 350 ? 8.454 -4.362 18.779 1.00 92.25 350 ASP A N 1
ATOM 2932 C CA . ASP A 1 350 ? 8.512 -3.842 20.144 1.00 92.25 350 ASP A CA 1
ATOM 2933 C C . ASP A 1 350 ? 8.926 -4.980 21.081 1.00 92.25 350 ASP A C 1
ATOM 2935 O O . ASP A 1 350 ? 8.269 -6.021 21.130 1.00 92.25 350 ASP A O 1
ATOM 2939 N N . ASN A 1 351 ? 10.070 -4.836 21.757 1.00 89.00 351 ASN A N 1
ATOM 2940 C CA . ASN A 1 351 ? 10.661 -5.887 22.600 1.00 89.00 351 ASN A CA 1
ATOM 2941 C C . ASN A 1 351 ? 10.720 -7.269 21.911 1.00 89.00 351 ASN A C 1
ATOM 2943 O O . ASN A 1 351 ? 10.416 -8.307 22.500 1.00 89.00 351 ASN A O 1
ATOM 2947 N N . GLY A 1 352 ? 11.072 -7.277 20.621 1.00 87.25 352 GLY A N 1
ATOM 2948 C CA . GLY A 1 352 ? 11.184 -8.487 19.801 1.00 87.25 352 GLY A CA 1
ATOM 2949 C C . GLY A 1 352 ? 9.860 -9.056 19.275 1.00 87.25 352 GLY A C 1
ATOM 2950 O O . GLY A 1 352 ? 9.896 -9.986 18.470 1.00 87.25 352 GLY A O 1
ATOM 2951 N N . LYS A 1 353 ? 8.705 -8.498 19.656 1.00 92.31 353 LYS A N 1
ATOM 2952 C CA . LYS A 1 353 ? 7.378 -8.925 19.184 1.00 92.31 353 LYS A CA 1
ATOM 2953 C C . LYS A 1 353 ? 6.855 -7.997 18.092 1.00 92.31 353 LYS A C 1
ATOM 2955 O O . LYS A 1 353 ? 7.108 -6.798 18.122 1.00 92.31 353 LYS A O 1
ATOM 2960 N N . LYS A 1 354 ? 6.113 -8.553 17.131 1.00 92.75 354 LYS A N 1
ATOM 2961 C CA . LYS A 1 354 ? 5.383 -7.763 16.130 1.00 92.75 354 LYS A CA 1
ATOM 2962 C C . LYS A 1 354 ? 4.159 -7.132 16.795 1.00 92.75 354 LYS A C 1
ATOM 2964 O O . LYS A 1 354 ? 3.388 -7.844 17.436 1.00 92.75 354 LYS A O 1
ATOM 2969 N N . VAL A 1 355 ? 3.983 -5.828 16.624 1.00 92.69 355 VAL A N 1
ATOM 2970 C CA . VAL A 1 355 ? 2.819 -5.069 17.102 1.00 92.69 355 VAL A CA 1
ATOM 2971 C C . VAL A 1 355 ? 2.299 -4.168 15.988 1.00 92.69 355 VAL A C 1
ATOM 2973 O O . VAL A 1 355 ? 3.080 -3.700 15.156 1.00 92.69 355 VAL A O 1
ATOM 2976 N N . LEU A 1 356 ? 0.984 -3.949 15.936 1.00 91.62 356 LEU A N 1
ATOM 2977 C CA . LEU A 1 356 ? 0.372 -3.053 14.954 1.00 91.62 356 LEU A CA 1
ATOM 2978 C C . LEU A 1 356 ? 0.909 -1.637 15.150 1.00 91.62 356 LEU A C 1
ATOM 2980 O O . LEU A 1 356 ? 0.926 -1.130 16.272 1.00 91.62 356 LEU A O 1
ATOM 2984 N N . ILE A 1 357 ? 1.326 -0.981 14.065 1.00 92.81 357 ILE A N 1
ATOM 2985 C CA . ILE A 1 357 ? 1.961 0.339 14.176 1.00 92.81 357 ILE A CA 1
ATOM 2986 C C . ILE A 1 357 ? 1.033 1.383 14.806 1.00 92.81 357 ILE A C 1
ATOM 2988 O O . ILE A 1 357 ? 1.483 2.215 15.588 1.00 92.81 357 ILE A O 1
ATOM 2992 N N . ARG A 1 358 ? -0.270 1.307 14.509 1.00 89.81 358 ARG A N 1
ATOM 2993 C CA . ARG A 1 358 ? -1.269 2.243 15.038 1.00 89.81 358 ARG A CA 1
ATOM 2994 C C . ARG A 1 358 ? -1.489 2.061 16.532 1.00 89.81 358 ARG A C 1
ATOM 2996 O O . ARG A 1 358 ? -1.633 3.051 17.235 1.00 89.81 358 ARG A O 1
ATOM 3003 N N . ASP A 1 359 ? -1.445 0.825 17.026 1.00 89.75 359 ASP A N 1
ATOM 3004 C CA . ASP A 1 359 ? -1.514 0.562 18.464 1.00 89.75 359 ASP A CA 1
ATOM 3005 C C . ASP A 1 359 ? -0.219 1.009 19.158 1.00 89.75 359 ASP A C 1
ATOM 3007 O O . ASP A 1 359 ? -0.262 1.631 20.216 1.00 89.75 359 ASP A O 1
ATOM 3011 N N . HIS A 1 360 ? 0.938 0.749 18.539 1.00 93.00 360 HIS A N 1
ATOM 3012 C CA . HIS A 1 360 ? 2.251 1.124 19.076 1.00 93.00 360 HIS A CA 1
ATOM 3013 C C . HIS A 1 360 ? 2.444 2.639 19.195 1.00 93.00 360 HIS A C 1
ATOM 3015 O O . HIS A 1 360 ? 3.031 3.108 20.168 1.00 93.00 360 HIS A O 1
ATOM 3021 N N . LEU A 1 361 ? 1.943 3.395 18.217 1.00 92.75 361 LEU A N 1
ATOM 3022 C CA . LEU A 1 361 ? 1.990 4.858 18.177 1.00 92.75 361 LEU A CA 1
ATOM 3023 C C . LEU A 1 361 ? 0.680 5.517 18.641 1.00 92.75 361 LEU A C 1
ATOM 3025 O O . LEU A 1 361 ? 0.502 6.707 18.421 1.00 92.75 361 LEU A O 1
ATOM 3029 N N . TYR A 1 362 ? -0.240 4.769 19.258 1.00 90.06 362 TYR A N 1
ATOM 3030 C CA . TYR A 1 362 ? -1.530 5.263 19.763 1.00 90.06 362 TYR A CA 1
ATOM 3031 C C . TYR A 1 362 ? -2.362 6.104 18.765 1.00 90.06 362 TYR A C 1
ATOM 3033 O O . TYR A 1 362 ? -3.116 6.994 19.163 1.00 90.06 362 TYR A O 1
ATOM 3041 N N . ASP A 1 363 ? -2.286 5.805 17.467 1.00 89.06 363 ASP A N 1
ATOM 3042 C CA . ASP A 1 363 ? -3.059 6.491 16.429 1.00 89.06 363 ASP A CA 1
ATOM 3043 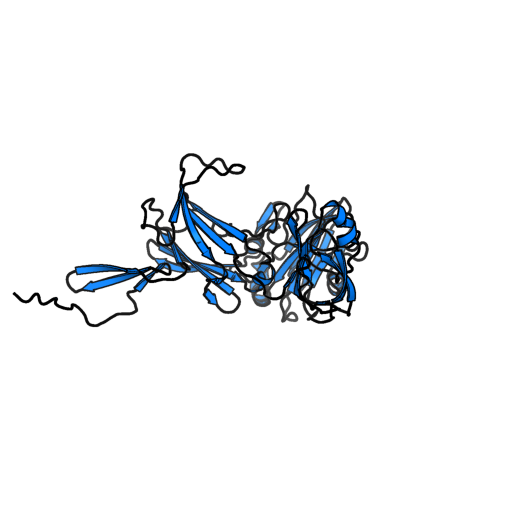C C . ASP A 1 363 ? -4.513 6.001 16.392 1.00 89.06 363 ASP A C 1
ATOM 3045 O O . ASP A 1 363 ? -4.887 5.100 15.639 1.00 89.06 363 ASP A O 1
ATOM 3049 N N . ARG A 1 364 ? -5.358 6.619 17.220 1.00 83.06 364 ARG A N 1
ATOM 3050 C CA . ARG A 1 364 ? -6.806 6.347 17.249 1.00 83.06 364 ARG A CA 1
ATOM 3051 C C . ARG A 1 364 ? -7.583 7.075 16.153 1.00 83.06 364 ARG A C 1
ATOM 3053 O O . ARG A 1 364 ? -8.729 6.720 15.881 1.00 83.06 364 ARG A O 1
ATOM 3060 N N . ASN A 1 365 ? -6.988 8.103 15.552 1.00 87.38 365 ASN A N 1
ATOM 3061 C CA . ASN A 1 365 ? -7.668 8.972 14.596 1.00 87.38 365 ASN A CA 1
ATOM 3062 C C . ASN A 1 365 ? -7.413 8.585 13.137 1.00 87.38 365 ASN A C 1
ATOM 3064 O O . ASN A 1 365 ? -8.108 9.100 12.263 1.00 87.38 365 ASN A O 1
ATOM 3068 N N . GLY A 1 366 ? -6.494 7.652 12.883 1.00 88.12 366 GLY A N 1
ATOM 3069 C CA . GLY A 1 366 ? -6.180 7.166 11.545 1.00 88.12 366 GLY A CA 1
ATOM 3070 C C . GLY A 1 366 ? -5.321 8.141 10.750 1.00 88.12 366 GLY A C 1
ATOM 3071 O O . GLY A 1 366 ? -5.516 8.275 9.542 1.00 88.12 366 GLY A O 1
ATOM 3072 N N . TYR A 1 367 ? -4.409 8.838 11.430 1.00 92.50 367 TYR A N 1
ATOM 3073 C CA . TYR A 1 367 ? -3.455 9.773 10.831 1.00 92.50 367 TYR A CA 1
ATOM 3074 C C . TYR A 1 367 ? -2.160 9.094 10.353 1.00 92.50 367 TYR A C 1
ATOM 3076 O O . TYR A 1 367 ? -1.320 9.733 9.717 1.00 92.50 367 TYR A O 1
ATOM 3084 N N . LEU A 1 368 ? -2.009 7.794 10.615 1.00 92.94 368 LEU A N 1
ATOM 3085 C CA . LEU A 1 368 ? -0.962 6.942 10.065 1.00 92.94 368 LEU A CA 1
ATOM 3086 C C . LEU A 1 368 ? -1.497 6.137 8.873 1.00 92.94 368 LEU A C 1
ATOM 3088 O O . LEU A 1 368 ? -2.207 5.127 9.012 1.00 92.94 368 LEU A O 1
ATOM 3092 N N . ASN A 1 369 ? -1.096 6.568 7.680 1.00 92.44 369 ASN A N 1
ATOM 3093 C CA . ASN A 1 369 ? -1.480 5.955 6.415 1.00 92.44 369 ASN A CA 1
ATOM 3094 C C . ASN A 1 369 ? -0.439 4.924 5.975 1.00 92.44 369 ASN A C 1
ATOM 3096 O O . ASN A 1 369 ? 0.576 5.262 5.366 1.00 92.44 369 ASN A O 1
ATOM 3100 N N . VAL A 1 370 ? -0.694 3.650 6.275 1.00 93.44 370 VAL A N 1
ATOM 3101 C CA . VAL A 1 370 ? 0.119 2.529 5.784 1.00 93.44 370 VAL A CA 1
ATOM 3102 C C . VAL A 1 370 ? -0.391 2.109 4.409 1.00 93.44 370 VAL A C 1
ATOM 3104 O O . VAL A 1 370 ? -1.561 1.760 4.264 1.00 93.44 370 VAL A O 1
ATOM 3107 N N . TYR A 1 371 ? 0.488 2.106 3.410 1.00 94.12 371 TYR A N 1
ATOM 3108 C CA . TYR A 1 371 ? 0.132 1.700 2.052 1.00 94.12 371 TYR A CA 1
ATOM 3109 C C . TYR A 1 371 ? 0.404 0.209 1.815 1.00 94.12 371 TYR A C 1
ATOM 3111 O O . TYR A 1 371 ? 1.382 -0.323 2.351 1.00 94.12 371 TYR A O 1
ATOM 3119 N N . PRO A 1 372 ? -0.410 -0.468 0.979 1.00 94.12 372 PRO A N 1
ATOM 3120 C CA . PRO A 1 372 ? -0.123 -1.814 0.515 1.00 94.12 372 PRO A CA 1
ATOM 3121 C C . PRO A 1 372 ? 1.274 -1.935 -0.083 1.00 94.12 372 PRO A C 1
ATOM 3123 O O . PRO A 1 372 ? 1.709 -1.091 -0.871 1.00 94.12 372 PRO A O 1
ATOM 3126 N N . LYS A 1 373 ? 1.955 -3.026 0.257 1.00 95.12 373 LYS A N 1
ATOM 3127 C CA . LYS A 1 373 ? 3.260 -3.350 -0.316 1.00 95.12 373 LYS A CA 1
ATOM 3128 C C . LYS A 1 373 ? 3.125 -3.667 -1.789 1.00 95.12 373 LYS A C 1
ATOM 3130 O O . LYS A 1 373 ? 2.147 -4.285 -2.201 1.00 95.12 373 LYS A O 1
ATOM 3135 N N . ILE A 1 374 ? 4.112 -3.269 -2.577 1.00 94.75 374 ILE A N 1
ATOM 3136 C CA . ILE A 1 374 ? 4.131 -3.499 -4.022 1.00 94.75 374 ILE A CA 1
ATOM 3137 C C . ILE A 1 374 ? 5.560 -3.727 -4.497 1.00 94.75 374 ILE A C 1
ATOM 3139 O O . ILE A 1 374 ? 6.500 -3.178 -3.921 1.00 94.75 374 ILE A O 1
ATOM 3143 N N . TYR A 1 375 ? 5.738 -4.532 -5.542 1.00 95.00 375 TYR A N 1
ATOM 3144 C CA . TYR A 1 375 ? 7.067 -4.781 -6.080 1.00 95.00 375 TYR A CA 1
ATOM 3145 C C . TYR A 1 375 ? 7.603 -3.569 -6.836 1.00 95.00 375 TYR A C 1
ATOM 3147 O O . TYR A 1 375 ? 6.863 -2.886 -7.548 1.00 95.00 375 TYR A O 1
ATOM 3155 N N . ILE A 1 376 ? 8.907 -3.334 -6.711 1.00 93.44 376 ILE A N 1
ATOM 3156 C CA . ILE A 1 376 ? 9.635 -2.351 -7.511 1.00 93.44 376 ILE A CA 1
ATOM 3157 C C . ILE A 1 376 ? 10.252 -3.061 -8.710 1.00 93.44 376 ILE A C 1
ATOM 3159 O O . ILE A 1 376 ? 10.927 -4.084 -8.569 1.00 93.44 376 ILE A O 1
ATOM 3163 N N . TYR A 1 377 ? 10.021 -2.516 -9.900 1.00 91.12 377 TYR A N 1
ATOM 3164 C CA . TYR A 1 377 ? 10.675 -2.984 -11.107 1.00 91.12 377 TYR A CA 1
ATOM 3165 C C . TYR A 1 377 ? 12.131 -2.522 -11.115 1.00 91.12 377 TYR A C 1
ATOM 3167 O O . TYR A 1 377 ? 12.423 -1.326 -11.127 1.00 91.12 377 TYR A O 1
ATOM 3175 N N . THR A 1 378 ? 13.046 -3.484 -11.152 1.00 84.81 378 THR A N 1
ATOM 3176 C CA . THR A 1 378 ? 14.480 -3.243 -11.284 1.00 84.81 378 THR A CA 1
ATOM 3177 C C . THR A 1 378 ? 15.015 -4.041 -12.475 1.00 84.81 378 THR A C 1
ATOM 3179 O O . THR A 1 378 ? 15.046 -5.275 -12.442 1.00 84.81 378 THR A O 1
ATOM 3182 N N . PRO A 1 379 ? 15.423 -3.377 -13.571 1.00 76.12 379 PRO A N 1
ATOM 3183 C CA . PRO A 1 379 ? 15.909 -4.094 -14.739 1.00 76.12 379 PRO A CA 1
ATOM 3184 C C . PRO A 1 379 ? 17.211 -4.827 -14.394 1.00 76.12 379 PRO A C 1
ATOM 3186 O O . PRO A 1 379 ? 18.102 -4.270 -13.753 1.00 76.12 379 PRO A O 1
ATOM 3189 N N . LYS A 1 380 ? 17.340 -6.073 -14.865 1.00 69.62 380 LYS A N 1
ATOM 3190 C CA . LYS A 1 380 ? 18.576 -6.879 -14.794 1.00 69.62 380 LYS A CA 1
ATOM 3191 C C . LYS A 1 380 ? 19.068 -7.235 -13.377 1.00 69.62 380 LYS A C 1
ATOM 3193 O O . LYS A 1 380 ? 20.198 -7.705 -13.242 1.00 69.62 380 LYS A O 1
ATOM 3198 N N . LEU A 1 381 ? 18.261 -7.055 -12.327 1.00 66.06 381 LEU A N 1
ATOM 3199 C CA . LEU A 1 381 ? 18.570 -7.594 -10.998 1.00 66.06 381 LEU A CA 1
ATOM 3200 C C . LEU A 1 381 ? 17.983 -9.002 -10.840 1.00 66.06 381 LEU A C 1
ATOM 3202 O O . LEU A 1 381 ? 16.814 -9.242 -11.124 1.00 66.06 381 LEU A O 1
ATOM 3206 N N . ASN A 1 382 ? 18.792 -9.930 -10.320 1.00 74.75 382 ASN A N 1
ATOM 3207 C CA . ASN A 1 382 ? 18.362 -11.301 -10.003 1.00 74.75 382 ASN A CA 1
ATOM 3208 C C . ASN A 1 382 ? 17.493 -11.381 -8.733 1.00 74.75 382 ASN A C 1
ATOM 3210 O O . ASN A 1 382 ? 17.096 -12.468 -8.317 1.00 74.75 382 ASN A O 1
ATOM 3214 N N . GLN A 1 383 ? 17.238 -10.242 -8.091 1.00 86.56 383 GLN A N 1
ATOM 3215 C CA . GLN A 1 383 ? 16.544 -10.138 -6.820 1.00 86.56 383 GLN A CA 1
ATOM 3216 C C . GLN A 1 383 ? 15.326 -9.230 -6.972 1.00 86.56 383 GLN A C 1
ATOM 3218 O O . GLN A 1 383 ? 15.416 -8.151 -7.553 1.00 86.56 383 GLN A O 1
ATOM 3223 N N . ILE A 1 384 ? 14.189 -9.688 -6.451 1.00 90.69 384 ILE A N 1
ATOM 3224 C CA . ILE A 1 384 ? 12.941 -8.923 -6.423 1.00 90.69 384 ILE A CA 1
ATOM 3225 C C . ILE A 1 384 ? 12.953 -8.041 -5.180 1.00 90.69 384 ILE A C 1
ATOM 3227 O O . ILE A 1 384 ? 13.374 -8.489 -4.112 1.00 90.69 384 ILE A O 1
ATOM 3231 N N . TYR A 1 385 ? 12.462 -6.814 -5.318 1.00 93.75 385 TYR A N 1
ATOM 3232 C CA . TYR A 1 385 ? 12.328 -5.859 -4.227 1.00 93.75 385 TYR A CA 1
ATOM 3233 C C . TYR A 1 385 ? 10.866 -5.462 -4.044 1.00 93.75 385 TYR A C 1
ATOM 3235 O O . TYR A 1 385 ? 10.117 -5.366 -5.015 1.00 93.75 385 TYR A O 1
ATOM 3243 N N . GLU A 1 386 ? 10.474 -5.220 -2.800 1.00 94.81 386 GLU A N 1
ATOM 3244 C CA . GLU A 1 386 ? 9.185 -4.657 -2.411 1.00 94.81 386 GLU A CA 1
ATOM 3245 C C . GLU A 1 386 ? 9.381 -3.289 -1.757 1.00 94.81 386 GLU A C 1
ATOM 3247 O O . GLU A 1 386 ? 10.382 -3.056 -1.079 1.00 94.81 386 GLU A O 1
ATOM 3252 N N . GLU A 1 387 ? 8.411 -2.401 -1.942 1.00 95.25 387 GLU A N 1
ATOM 3253 C CA . GLU A 1 387 ? 8.323 -1.126 -1.241 1.00 95.25 387 GLU A CA 1
ATOM 3254 C C . GLU A 1 387 ? 7.306 -1.214 -0.101 1.00 95.25 387 GLU A C 1
ATOM 3256 O O . GLU A 1 387 ? 6.162 -1.633 -0.292 1.00 95.25 387 GLU A O 1
ATOM 3261 N N . SER A 1 388 ? 7.721 -0.745 1.070 1.00 95.25 388 SER A N 1
ATOM 3262 C CA . SER A 1 388 ? 6.872 -0.430 2.210 1.00 95.25 388 SER A CA 1
ATOM 3263 C C . SER A 1 388 ? 6.810 1.080 2.386 1.00 95.25 388 SER A C 1
ATOM 3265 O O . SER A 1 388 ? 7.859 1.712 2.491 1.00 95.25 388 SER A O 1
ATOM 3267 N N . LYS A 1 389 ? 5.606 1.652 2.491 1.00 94.62 389 LYS A N 1
ATOM 3268 C CA . LYS A 1 389 ? 5.408 3.095 2.689 1.00 94.62 389 LYS A CA 1
ATOM 3269 C C . LYS A 1 389 ? 4.437 3.370 3.839 1.00 94.62 389 LYS A C 1
ATOM 3271 O O . LYS A 1 389 ? 3.381 2.741 3.932 1.00 94.62 389 LYS A O 1
ATOM 3276 N N . LEU A 1 390 ? 4.796 4.325 4.689 1.00 95.44 390 LEU A N 1
ATOM 3277 C CA . LEU A 1 390 ? 3.943 4.941 5.702 1.00 95.44 390 LEU A CA 1
ATOM 3278 C C . LEU A 1 390 ? 3.949 6.447 5.470 1.00 95.44 390 LEU A C 1
ATOM 3280 O O . LEU A 1 390 ? 5.011 7.035 5.309 1.00 95.44 390 LEU A O 1
ATOM 3284 N N . VAL A 1 391 ? 2.782 7.075 5.491 1.00 94.44 391 VAL A N 1
ATOM 3285 C CA . VAL A 1 391 ? 2.672 8.533 5.566 1.00 94.44 391 VAL A CA 1
ATOM 3286 C C . VAL A 1 391 ? 2.186 8.904 6.957 1.00 94.44 391 VAL A C 1
ATOM 3288 O O . VAL A 1 391 ? 1.141 8.427 7.405 1.00 94.44 391 VAL A O 1
ATOM 3291 N N . ILE A 1 392 ? 2.975 9.731 7.633 1.00 94.69 392 ILE A N 1
ATOM 3292 C CA . ILE A 1 392 ? 2.629 10.361 8.898 1.00 94.69 392 ILE A CA 1
ATOM 3293 C C . ILE A 1 392 ? 2.035 11.717 8.553 1.00 94.69 392 ILE A C 1
ATOM 3295 O O . ILE A 1 392 ? 2.748 12.603 8.074 1.00 94.69 392 ILE A O 1
ATOM 3299 N N . ARG A 1 393 ? 0.727 11.859 8.764 1.00 92.75 393 ARG A N 1
ATOM 3300 C CA . ARG A 1 393 ? 0.040 13.108 8.451 1.00 92.75 393 ARG A CA 1
ATOM 3301 C C . ARG A 1 393 ? 0.422 14.217 9.420 1.00 92.75 393 ARG A C 1
ATOM 3303 O O . ARG A 1 393 ? 0.655 13.941 10.601 1.00 92.75 393 ARG A O 1
ATOM 3310 N N . LYS A 1 394 ? 0.425 15.463 8.948 1.00 92.38 394 LYS A N 1
ATOM 3311 C CA . LYS A 1 394 ? 0.708 16.650 9.775 1.00 92.38 394 LYS A CA 1
ATOM 3312 C C . LYS A 1 394 ? -0.109 16.697 11.076 1.00 92.38 394 LYS A C 1
ATOM 3314 O O . LYS A 1 394 ? 0.425 17.064 12.117 1.00 92.38 394 LYS A O 1
ATOM 3319 N N . GLU A 1 395 ? -1.356 16.221 11.065 1.00 92.44 395 GLU A N 1
ATOM 3320 C CA . GLU A 1 395 ? -2.215 16.178 12.253 1.00 92.44 395 GLU A CA 1
ATOM 3321 C C . GLU A 1 395 ? -1.670 15.218 13.325 1.00 92.44 395 GLU A C 1
ATOM 3323 O O . GLU A 1 395 ? -1.781 15.485 14.522 1.00 92.44 395 GLU A O 1
ATOM 3328 N N . PHE A 1 396 ? -1.040 14.105 12.925 1.00 93.25 396 PHE A N 1
ATOM 3329 C CA . PHE A 1 396 ? -0.347 13.228 13.872 1.00 93.25 396 PHE A CA 1
ATOM 3330 C C . PHE A 1 396 ? 0.883 13.916 14.460 1.00 93.25 396 PHE A C 1
ATOM 3332 O O . PHE A 1 396 ? 1.134 13.801 15.657 1.00 93.25 396 PHE A O 1
ATOM 3339 N N . ILE A 1 397 ? 1.636 14.634 13.623 1.00 93.38 397 ILE A N 1
ATOM 3340 C CA . ILE A 1 397 ? 2.846 15.355 14.029 1.00 93.38 397 ILE A CA 1
ATOM 3341 C C . ILE A 1 397 ? 2.498 16.383 15.118 1.00 93.38 397 ILE A C 1
ATOM 3343 O O . ILE A 1 397 ? 3.147 16.412 16.162 1.00 93.38 397 ILE A O 1
ATOM 3347 N N . GLU A 1 398 ? 1.434 17.166 14.927 1.00 91.50 398 GLU A N 1
ATOM 3348 C CA . GLU A 1 398 ? 0.930 18.130 15.917 1.00 91.50 398 GLU A CA 1
ATOM 3349 C C . GLU A 1 398 ? 0.535 17.465 17.246 1.00 91.50 398 GLU A C 1
ATOM 3351 O O . GLU A 1 398 ? 0.919 17.926 18.323 1.00 91.50 398 GLU A O 1
ATOM 3356 N N . ILE A 1 399 ? -0.193 16.345 17.195 1.00 91.00 399 ILE A N 1
ATOM 3357 C CA . ILE A 1 399 ? -0.600 15.612 18.403 1.00 91.00 399 ILE A CA 1
ATOM 3358 C C . ILE A 1 399 ? 0.609 15.038 19.141 1.00 91.00 399 ILE A C 1
ATOM 3360 O O . ILE A 1 399 ? 0.672 15.126 20.373 1.00 91.00 399 ILE A O 1
ATOM 3364 N N . PHE A 1 400 ? 1.550 14.454 18.397 1.00 91.50 400 PHE A N 1
ATOM 3365 C CA . PHE A 1 400 ? 2.761 13.851 18.936 1.00 91.50 400 PHE A CA 1
ATOM 3366 C C . PHE A 1 400 ? 3.611 14.895 19.663 1.00 91.50 400 PHE A C 1
ATOM 3368 O O . PHE A 1 400 ? 4.015 14.659 20.799 1.00 91.50 400 PHE A O 1
ATOM 3375 N N . LYS A 1 401 ? 3.814 16.073 19.062 1.00 87.25 401 LYS A N 1
ATOM 3376 C CA . LYS A 1 401 ? 4.537 17.196 19.682 1.00 87.25 401 LYS A CA 1
ATOM 3377 C C . LYS A 1 401 ? 3.935 17.606 21.017 1.00 87.25 401 LYS A C 1
ATOM 3379 O O . LYS A 1 401 ? 4.634 17.647 22.027 1.00 87.25 401 LYS A O 1
ATOM 3384 N N . ASN A 1 402 ? 2.625 17.845 21.027 1.00 87.19 402 ASN A N 1
ATOM 3385 C CA . ASN A 1 402 ? 1.913 18.340 22.203 1.00 87.19 402 ASN A CA 1
ATOM 3386 C C . ASN A 1 402 ? 1.865 17.322 23.352 1.00 87.19 402 ASN A C 1
ATOM 3388 O O . ASN A 1 402 ? 1.577 17.690 24.486 1.00 87.19 402 ASN A O 1
ATOM 3392 N N . ASN A 1 403 ? 2.134 16.042 23.077 1.00 85.75 403 ASN A N 1
ATOM 3393 C CA . ASN A 1 403 ? 1.984 14.956 24.042 1.00 85.75 403 ASN A CA 1
ATOM 3394 C C . ASN A 1 403 ? 3.151 13.961 24.021 1.00 85.75 403 ASN A C 1
ATOM 3396 O O . ASN A 1 403 ? 2.943 12.791 24.332 1.00 85.75 403 ASN A O 1
ATOM 3400 N N . LYS A 1 404 ? 4.371 14.389 23.671 1.00 83.12 404 LYS A N 1
ATOM 3401 C CA . LYS A 1 404 ? 5.510 13.492 23.385 1.00 83.12 404 LYS A CA 1
ATOM 3402 C C . LYS A 1 404 ? 5.729 12.393 24.434 1.00 83.12 404 LYS A C 1
ATOM 3404 O O . LYS A 1 404 ? 5.985 11.250 24.073 1.00 83.12 404 LYS A O 1
ATOM 3409 N N . CYS A 1 405 ? 5.562 12.705 25.721 1.00 82.06 405 CYS A N 1
ATOM 3410 C CA . CYS A 1 405 ? 5.724 11.752 26.828 1.00 82.06 405 CYS A CA 1
ATOM 3411 C C . CYS A 1 405 ? 4.721 10.581 26.818 1.00 82.06 405 CYS A C 1
ATOM 3413 O O . CYS A 1 405 ? 4.991 9.545 27.417 1.00 82.06 405 CYS A O 1
ATOM 3415 N N . ASN A 1 406 ? 3.578 10.735 26.148 1.00 82.00 406 ASN A N 1
ATOM 3416 C CA . ASN A 1 406 ? 2.513 9.733 26.085 1.00 82.00 406 ASN A CA 1
ATOM 3417 C C . ASN A 1 406 ? 2.640 8.798 24.873 1.00 82.00 406 ASN A C 1
ATOM 3419 O O . ASN A 1 406 ? 1.893 7.825 24.770 1.00 82.00 406 ASN A O 1
ATOM 3423 N N . TYR A 1 407 ? 3.564 9.082 23.952 1.00 83.88 407 TYR A N 1
ATOM 3424 C CA . TYR A 1 407 ? 3.727 8.340 22.708 1.00 83.88 407 TYR A CA 1
ATOM 3425 C C . TYR A 1 407 ? 5.070 7.625 22.673 1.00 83.88 407 TYR A C 1
ATOM 3427 O O . TYR A 1 407 ? 6.106 8.160 23.067 1.00 83.88 407 TYR A O 1
ATOM 3435 N N . LYS A 1 408 ? 5.072 6.408 22.130 1.00 88.88 408 LYS A N 1
ATOM 3436 C CA . LYS A 1 408 ? 6.327 5.788 21.719 1.00 88.88 408 LYS A CA 1
ATOM 3437 C C . LYS A 1 408 ? 6.890 6.558 20.532 1.00 88.88 408 LYS A C 1
ATOM 3439 O O . LYS A 1 408 ? 6.153 6.993 19.654 1.00 88.88 408 LYS A O 1
ATOM 3444 N N . ASN A 1 409 ? 8.206 6.691 20.497 1.00 91.12 409 ASN A N 1
ATOM 3445 C CA . ASN A 1 409 ? 8.905 7.522 19.524 1.00 91.12 409 ASN A CA 1
ATOM 3446 C C . ASN A 1 409 ? 9.827 6.715 18.600 1.00 91.12 409 ASN A C 1
ATOM 3448 O O . ASN A 1 409 ? 10.694 7.284 17.947 1.00 91.12 409 ASN A O 1
ATOM 3452 N N . VAL A 1 410 ? 9.670 5.393 18.555 1.00 94.75 410 VAL A N 1
ATOM 3453 C CA . VAL A 1 410 ? 10.524 4.507 17.760 1.00 94.75 410 VAL A CA 1
ATOM 3454 C C . VAL A 1 410 ? 9.673 3.572 16.920 1.00 94.75 410 VAL A C 1
ATOM 3456 O O . VAL A 1 410 ? 8.795 2.893 17.449 1.00 94.75 410 VAL A O 1
ATOM 3459 N N . ILE A 1 411 ? 9.976 3.485 15.627 1.00 97.25 411 ILE A N 1
ATOM 3460 C CA . ILE A 1 411 ? 9.472 2.446 14.725 1.00 97.25 411 ILE A CA 1
ATOM 3461 C C . ILE A 1 411 ? 10.671 1.589 14.322 1.00 97.25 411 ILE A C 1
ATOM 3463 O O . ILE A 1 411 ? 11.626 2.097 13.738 1.00 97.25 411 ILE A O 1
ATOM 3467 N N . LEU A 1 412 ? 10.631 0.295 14.631 1.00 96.56 412 LEU A N 1
ATOM 3468 C CA . LEU A 1 412 ? 11.704 -0.645 14.328 1.00 96.56 412 LEU A CA 1
ATOM 3469 C C . LEU A 1 412 ? 11.265 -1.617 13.237 1.00 96.56 412 LEU A C 1
ATOM 3471 O O . LEU A 1 412 ? 10.335 -2.412 13.402 1.00 96.56 412 LEU A O 1
ATOM 3475 N N . CYS A 1 413 ? 12.016 -1.592 12.147 1.00 95.81 413 CYS A N 1
ATOM 3476 C CA . CYS A 1 413 ? 11.851 -2.428 10.977 1.00 95.81 413 CYS A CA 1
ATOM 3477 C C . CYS A 1 413 ? 13.024 -3.383 10.818 1.00 95.81 413 CYS A C 1
ATOM 3479 O O . CYS A 1 413 ? 14.146 -3.085 11.217 1.00 95.81 413 CYS A O 1
ATOM 3481 N N . LYS A 1 414 ? 12.764 -4.539 10.204 1.00 93.50 414 LYS A N 1
ATOM 3482 C CA . LYS A 1 414 ? 13.799 -5.524 9.886 1.00 93.50 414 LYS A CA 1
ATOM 3483 C C . LYS A 1 414 ? 13.782 -5.838 8.405 1.00 93.50 414 LYS A C 1
ATOM 3485 O O . LYS A 1 414 ? 12.720 -6.102 7.845 1.00 93.50 414 LYS A O 1
ATOM 3490 N N . CYS A 1 415 ? 14.961 -5.848 7.799 1.00 92.44 415 CYS A N 1
ATOM 3491 C CA . CYS A 1 415 ? 15.145 -6.150 6.386 1.00 92.44 415 CYS A CA 1
ATOM 3492 C C . CYS A 1 415 ? 16.263 -7.175 6.209 1.00 92.44 415 CYS A C 1
ATOM 3494 O O . CYS A 1 415 ? 17.318 -7.052 6.830 1.00 92.44 415 CYS A O 1
ATOM 3496 N N . TYR A 1 416 ? 16.056 -8.185 5.362 1.00 91.75 416 TYR A N 1
ATOM 3497 C CA . TYR A 1 416 ? 17.120 -9.115 4.988 1.00 91.75 416 TYR A CA 1
ATOM 3498 C C . TYR A 1 416 ? 17.669 -8.744 3.613 1.00 91.75 416 TYR A C 1
ATOM 3500 O O . TYR A 1 416 ? 17.003 -8.944 2.599 1.00 91.75 416 TYR A O 1
ATOM 3508 N N . ALA A 1 417 ? 18.888 -8.214 3.580 1.00 89.75 417 ALA A N 1
ATOM 3509 C CA . ALA A 1 417 ? 19.551 -7.764 2.361 1.00 89.75 417 ALA A CA 1
ATOM 3510 C C . ALA A 1 417 ? 21.032 -8.138 2.395 1.00 89.75 417 ALA A C 1
ATOM 3512 O O . ALA A 1 417 ? 21.620 -8.231 3.467 1.00 89.75 417 ALA A O 1
ATOM 3513 N N . ASN A 1 418 ? 21.652 -8.382 1.235 1.00 86.38 418 ASN A N 1
ATOM 3514 C CA . ASN A 1 418 ? 23.086 -8.704 1.137 1.00 86.38 418 ASN A CA 1
ATOM 3515 C C . ASN A 1 418 ? 23.542 -9.814 2.111 1.00 86.38 418 ASN A C 1
ATOM 3517 O O . ASN A 1 418 ? 24.602 -9.725 2.727 1.00 86.38 418 ASN A O 1
ATOM 3521 N N . ASN A 1 419 ? 22.705 -10.843 2.282 1.00 85.88 419 ASN 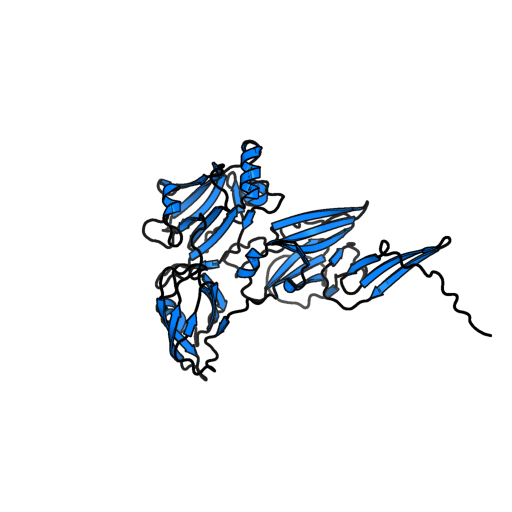A N 1
ATOM 3522 C CA . ASN A 1 419 ? 22.887 -11.949 3.228 1.00 85.88 419 ASN A CA 1
ATOM 3523 C C . ASN A 1 419 ? 23.001 -11.549 4.716 1.00 85.88 419 ASN A C 1
ATOM 3525 O O . ASN A 1 419 ? 23.499 -12.332 5.525 1.00 85.88 419 ASN A O 1
ATOM 3529 N N . LYS A 1 420 ? 22.515 -10.363 5.101 1.00 89.81 420 LYS A N 1
ATOM 3530 C CA . LYS A 1 420 ? 22.537 -9.833 6.472 1.00 89.81 420 LYS A CA 1
ATOM 3531 C C . LYS A 1 420 ? 21.155 -9.340 6.906 1.00 89.81 420 LYS A C 1
ATOM 3533 O O . LYS A 1 420 ? 20.343 -8.919 6.084 1.00 89.81 420 LYS A O 1
ATOM 3538 N N . TYR A 1 421 ? 20.901 -9.380 8.214 1.00 91.50 421 TYR A N 1
ATOM 3539 C CA . TYR A 1 421 ? 19.738 -8.731 8.821 1.00 91.50 421 TYR A CA 1
ATOM 3540 C C . TYR A 1 421 ? 20.088 -7.306 9.221 1.00 91.50 421 TYR A C 1
ATOM 3542 O O . TYR A 1 421 ? 21.028 -7.098 9.991 1.00 91.50 421 TYR A O 1
ATOM 3550 N N . TYR A 1 422 ? 19.310 -6.365 8.701 1.00 93.94 422 TYR A N 1
ATOM 3551 C CA . TYR A 1 422 ? 19.371 -4.956 9.038 1.00 93.94 422 TYR A CA 1
ATOM 3552 C C . TYR A 1 422 ? 18.232 -4.601 9.985 1.00 93.94 422 TYR A C 1
ATOM 3554 O O . TYR A 1 422 ? 17.071 -4.893 9.683 1.00 93.94 422 TYR A O 1
ATOM 3562 N N . ASP A 1 423 ? 18.578 -3.945 11.086 1.00 95.12 423 ASP A N 1
ATOM 3563 C CA . ASP A 1 423 ? 17.638 -3.293 11.990 1.00 95.12 423 ASP A CA 1
ATOM 3564 C C . ASP A 1 423 ? 17.555 -1.817 11.585 1.00 95.12 423 ASP A C 1
ATOM 3566 O O . ASP A 1 423 ? 18.557 -1.103 11.602 1.00 95.12 423 ASP A O 1
ATOM 3570 N N . ILE A 1 424 ? 16.373 -1.376 11.160 1.00 96.44 424 ILE A N 1
ATOM 3571 C CA . ILE A 1 424 ? 16.113 -0.030 10.646 1.00 96.44 424 ILE A CA 1
ATOM 3572 C C . ILE A 1 424 ? 15.186 0.670 11.631 1.00 96.44 424 ILE A C 1
ATOM 3574 O O . ILE A 1 424 ? 14.008 0.330 11.738 1.00 96.44 424 ILE A O 1
ATOM 3578 N N . THR A 1 425 ? 15.725 1.640 12.349 1.00 97.25 425 THR A N 1
ATOM 3579 C CA . THR A 1 425 ? 15.054 2.355 13.428 1.00 97.25 425 THR A CA 1
ATOM 3580 C C . THR A 1 425 ? 14.711 3.764 12.965 1.00 97.25 425 THR A C 1
ATOM 3582 O O . THR A 1 425 ? 15.606 4.570 12.718 1.00 97.25 425 THR A O 1
ATOM 3585 N N . PHE A 1 426 ? 13.423 4.086 12.880 1.00 97.62 426 PHE A N 1
ATOM 3586 C CA . PHE A 1 426 ? 12.947 5.454 12.696 1.00 97.62 426 PHE A CA 1
ATOM 3587 C C . PHE A 1 426 ? 12.677 6.062 14.071 1.00 97.62 426 PHE A C 1
ATOM 3589 O O . PHE A 1 426 ? 11.766 5.628 14.778 1.00 97.62 426 PHE A O 1
ATOM 3596 N N . ASN A 1 427 ? 13.485 7.048 14.448 1.00 96.62 427 ASN A N 1
ATOM 3597 C CA . ASN A 1 427 ? 13.380 7.766 15.712 1.00 96.62 427 ASN A CA 1
ATOM 3598 C C . ASN A 1 427 ? 12.607 9.065 15.482 1.00 96.62 427 ASN A C 1
ATOM 3600 O O . ASN A 1 427 ? 13.119 9.976 14.836 1.00 96.62 427 ASN A O 1
ATOM 3604 N N . LEU A 1 428 ? 11.390 9.137 16.010 1.00 94.94 428 LEU A N 1
ATOM 3605 C CA . LEU A 1 428 ? 10.536 10.319 15.990 1.00 94.94 428 LEU A CA 1
ATOM 3606 C C . LEU A 1 428 ? 11.081 11.313 17.029 1.00 94.94 428 LEU A C 1
ATOM 3608 O O . LEU A 1 428 ? 11.029 11.036 18.233 1.00 94.94 428 LEU A O 1
ATOM 3612 N N . ILE A 1 429 ? 11.675 12.422 16.581 1.00 90.31 429 ILE A N 1
ATOM 3613 C CA . ILE A 1 429 ? 12.405 13.359 17.455 1.00 90.31 429 ILE A CA 1
ATOM 3614 C C . ILE A 1 429 ? 11.739 14.715 17.577 1.00 90.31 429 ILE A C 1
ATOM 3616 O O . ILE A 1 429 ? 11.298 15.258 16.543 1.00 90.31 429 ILE A O 1
#

pLDDT: mean 79.7, std 16.55, range [24.55, 97.62]

Mean predicted aligned error: 10.97 Å

Sequence (429 aa):
MRNNAISSGNEYREGNLFLLNDSTVLYNYLNEKDSYLYLIKHKGSVKHCTLLYLKKEYANPGFVKEIKRNHTTTLTKDNSNNYRYVCNINYDDLSINLNDRYFIVSVYNGVKTDIRSCFYFSYDNILEPVNIINKIVKVYEYSNYSIYAFHINKDLESYFLFNKKMECFLGDNFYIYLNINFINTYKLDNSFDNNNEKVVNLYPNNLIYYKLPNINYKNTFLSNVHFPPYTKYVQLNDKEYIFKLPSYIEEDIHTELHFLQKVNKFYKKKTIFHKGGHNNDLVLGIDFSKKTNICSYGYSKTSCEYTHIDINKINIKVPMNDEITSDITLAIICPVSKKNQNVCFHHTYDNGKKVLIRDHLYDRNGYLNVYPKIYIYTPKLNQIYEESKLVIRKEFIEIFKNNKCNYKNVILCKCYANNKYYDITFNLI

Organism: NCBI:txid580059

=== Feature glossary ===
Legend for the data blocks above and below:

— What the protein is —

Sequence gives the chain of amino acids in standard one-letter code (A=alanine, C=cysteine, …, Y=tyrosine), read N→C. It is the only feature that is directly encoded by the gene; all structural features are derived from the folded form of this sequence.

The annotation block draws on four external resources. InterPro: which protein families and domains the sequence belongs to. GO: standardized terms for what the protein does, what process it participates in, and where in the cell it acts. CATH: which structural fold it has in the CATH hierarchy. Organism: the species of origin.

— Where its atoms are —

Atomic coordinates in PDBx/mmCIF format — the same representation the Protein Data Bank distributes. Each line of the _atom_site loop places one backbone atom in Cartesian space (units: ångströms, origin: arbitrary).

Six rendered views show the 3D structure from the faces of a cube — i.e. along ±x, ±y, ±z. Rendering representation is drawn randomly per protein from cartoon (secondary-structure ribbons), sticks (backbone bonds), or molecular surface; coloring is either N→C rainbow (blue at the N-terminus through red at the C-terminus) or one color per chain.

— Local backbone conformation —

DSSP 8-state secondary structure assigns each residue one of H (α-helix), G (3₁₀-helix), I (π-helix), E (extended β-strand), B (isolated β-bridge), T (hydrogen-bonded turn), S (bend), or '-' (coil). The assignment is computed from backbone hydrogen-bond geometry via the Kabsch–Sander algorithm.

P-SEA three-state annotation labels each residue as helix, strand, or coil based purely on the geometry of the Cα trace. It serves as a fallback when the full backbone (and thus DSSP) is unavailable.

φ (phi) and ψ (psi) are the two rotatable backbone dihedrals per residue: φ is the C(i-1)–N–Cα–C torsion, ψ is the N–Cα–C–N(i+1) torsion, both in degrees on (−180°, 180°]. α-helical residues cluster near (−60°, −45°); β-strand residues near (−120°, +130°). A Ramachandran plot is simply a scatter of (φ, ψ) for every residue.

— Global shape and packing —

Radius of gyration (Rg) is the root-mean-square distance of Cα atoms from their centroid — a single number for overall size and compactness. A globular domain of N residues has Rg ≈ 2.2·N^0.38 Å; an extended or disordered chain has a much larger Rg. The Cα contact count is the number of residue pairs whose Cα atoms are within 8 Å and are more than four positions apart in sequence — a standard proxy for tertiary packing density. The bounding box is the smallest axis-aligned box enclosing all Cα atoms.

Accessible surface area quantifies burial. A residue with SASA near zero is packed into the hydrophobic core; one with SASA >100 Å² sits on the surface. Computed here via the Shrake–Rupley numerical algorithm with a 1.4 Å probe.

The contact map is a binary N×N matrix image: pixel (i, j) is dark where Cα_i and Cα_j are within 8 Å and |i−j|>4. Because the |i−j|>4 filter removes local helical contacts, off-diagonal stripes parallel to the main diagonal indicate parallel β-sheets; stripes perpendicular to it indicate antiparallel β-sheets. The Ramachandran plot scatters every residue's (φ, ψ) pair against the sterically allowed regions. The PAE heatmap renders the predicted-aligned-error matrix.

— Structural neighborhood —

A 3Di character summarizes, for each residue, the relative orientation of the Cα frame of its nearest spatial neighbor. Because it encodes fold topology rather than chemistry, 3Di alignments detect remote structural similarity that sequence alignment misses.

Structural nearest neighbors (via Foldseek easy-search vs the PDB). Reported per hit: target PDB id, E-value, and alignment TM-score. A TM-score above ~0.5 is the conventional threshold for 'same fold'.

— Confidence and disorder —

For AlphaFold models, the B-factor field carries pLDDT — the model's own estimate of local accuracy on a 0–100 scale. Regions with pLDDT<50 should be treated as essentially unmodeled; they often correspond to intrinsically disordered segments.

B-factor (Debye–Waller factor) reflects atomic displacement in the crystal lattice. It is an experimental observable (units Å²), not a prediction; low values mean the atom is pinned down, high values mean it moves or is heterogeneous across the crystal.

Predicted Aligned Error (PAE) is an AlphaFold confidence matrix: entry (i, j) is the expected error in the position of residue j, in ångströms, when the prediction is superimposed on the true structure at residue i. Low PAE within a block of residues means that block is internally rigid and well-predicted; high PAE between tw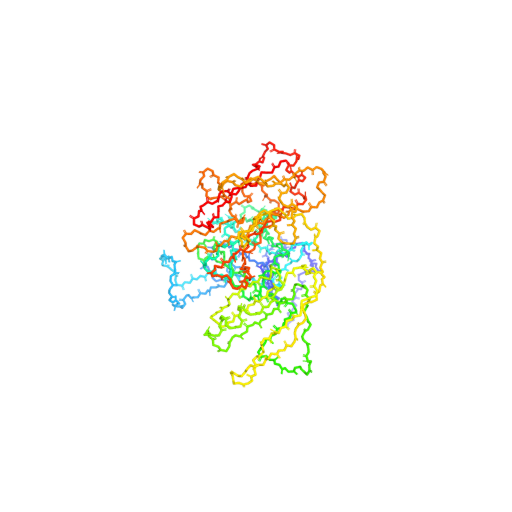o blocks means their relative placement is uncertain even if each block individually is confident.